Protein AF-A0A812C176-F1 (afdb_monomer_lite)

Foldseek 3Di:
DPPLVCLLPVLVVLVVCCVVPNNVRSVVVVVVVVVVVVVVVVVDDDDPVVVVVCVVVVVPDDDDDPADPVLVVQPVLVVLLVVLLQLLQVLLVCLVCQLLLCVLLVDDNVVSSNLSNLLSVLLVVLLVVLVVVVPPPVDDLVNQLVVLSVQLVVLVVCQNVDRDPVSNSVSSSSNSSSSSNNVNSSLVVLCVRRNDPCSVSSVVSSVVSSVVSNVVSVVVCVVVCVVVVVSVSSVCVVVVVPPDDVVVVVVVVVVVVVVVVVVLVVVVVLVVLLLPFQQDPDDPLCPPQVPPVCNVVVVVVQLVCLVVLQLAPLCVPEPADDLQLLLVLLSLLSSVCSVQSHHLQLSQLLLSLLSNLSSQDHDDSVCSNLLSLLSSQVSQVVPPPDRDDPQVSLVSPPPRPPRSVVSVVSNVVSCVSCVVPSDHSALLNLLSSVLVVVCVVDDPVCNVLSLLLNLQLSVLSSSCSSPPVLSNDRSNLLSVLSSQVSCVVSPNPPCPPPDPPVPPDDPVSSVVSNVVSVVSVVVVCVSPVPVSSSSVSSD

Sequence (539 aa):
MGSPFGIMIFPLIITELIEYFGWRGALMILSGICLNSFVFSLLMTPPESTVKIHKTVAEEKKESTWFDFNIFRSKNYIIYLVVLCIISGSITSALITLPDVIKTRGFTLKNAAFFLSVESMADIAGRIIYCQLSCFQRLTSKMLFFAASILFSVSLIIFPNLSDSISLYSGTCFIGITAGMILSVYNLVVLDIIGPEKYATAMGFAESMCGIGNIILGAVIGSVGEASHSFDSIEGEDNRAFAEDPKMKKNDDRNVEEIQHLKQADIFRLFITIQNHRPQESRNFSDVYGFEEYRDDIFRYKLKTEEMHLPFQCLKNQPQIHELLRAILIRWLTEIHHRMNLCQETLFLTVNILDRFLARMVIIPESLQMIGLTSLLIASKYEEMSPPDMNELLTCVDMRKIHRSMMKRLECIILKALSFSLSHPSALYFIEYYAAICMEMSDSVHIGKLKKSVALSRLILEVSLQDYHLCQFKPSLLSLCTWLLSISENGYRETHNFFIPKEHCEKVVFDNCFSKVQQHMSNLRCQYPNIDSLCNSYN

Secondary structure (DSSP, 8-state):
-HHHHHHHHHHHHHHHHHHHHHHHHHHHHHHHHHHHHHHHHHH-PPPHHHHHHHHHHGGG-----S--GGGGG-HHHHHHHHHHHHHHHHHHHHHHHHHHHHHTTT--HHHHHHHHHHHHHHHHHHHHHHHHHHTSTT--HHHHHHHHHHHHHHHHHHGGG--SHHHHHHHHHHHHHHHHHHHHHHHHHHHHHH-STTHHHHHHHHHHHHHHHHHHHHHHHHHHHHHTT-GGGTTHHHHTT-S--TTTHHHHHHHHHHHHHHHHHHHHHHHHHHHH-PPP----HHHHH--HHHHHHHHHHHHHHTGGG--TTTTTT-SS--HHHHHHHHHHHHHHHHHTT--HHHHHHHHHHHHHHHTTS---HHHHHHHHHHHHHHHHHHH-SSPPPHHHHGGGSS-TTTHHHHHHHHHHHHHHHTTT------HHHHHHHHHHHHHHTS-HHHHHHHHHHHHHHHHHHHHHTT-TTGGGS-HHHHHHHHHHHHHHHTT--GGGGTS--TTT--HHHHHHHHHHHHHHHHHHHHH-TTHHHHHTT--

InterPro domains:
  IPR006671 Cyclin, N-terminal [PF00134] (297-423)
  IPR011701 Major facilitator superfamily [PF07690] (1-216)
  IPR013763 Cyclin-like domain [SM00385] (331-416)
  IPR036259 MFS transporter superfamily [G3DSA:1.20.1250.20] (1-233)
  IPR036259 MFS transporter superfamily [SSF103473] (1-227)
  IPR036915 Cyclin-like superfamily [SSF47954] (287-422)
  IPR039361 Cyclin [PTHR10177] (273-486)
  IPR048258 Cyclins, cyclin-box [PS00292] (326-357)

Organism: Acanthosepion pharaonis (NCBI:txid158019)

Structure (mmCIF, N/CA/C/O backbone):
data_AF-A0A812C176-F1
#
_entry.id   AF-A0A812C176-F1
#
loop_
_atom_site.group_PDB
_atom_site.id
_atom_site.type_symbol
_atom_site.label_atom_id
_atom_site.label_alt_id
_atom_site.label_comp_id
_atom_site.label_asym_id
_atom_site.label_entity_id
_atom_site.label_seq_id
_atom_site.pdbx_PDB_ins_code
_atom_site.Cartn_x
_atom_site.Cartn_y
_atom_site.Cartn_z
_atom_site.occupancy
_atom_site.B_iso_or_equiv
_atom_site.auth_seq_id
_atom_site.auth_comp_id
_atom_site.auth_asym_id
_atom_site.auth_atom_id
_atom_site.pdbx_PDB_model_num
ATOM 1 N N . MET A 1 1 ? -14.952 3.957 36.809 1.00 55.19 1 MET A N 1
ATOM 2 C CA . MET A 1 1 ? -13.852 4.946 36.786 1.00 55.19 1 MET A CA 1
ATOM 3 C C . MET A 1 1 ? -12.677 4.533 35.901 1.00 55.19 1 MET A C 1
ATOM 5 O O . MET A 1 1 ? -12.044 5.422 35.361 1.00 55.19 1 MET A O 1
ATOM 9 N N . GLY A 1 2 ? -12.375 3.237 35.716 1.00 64.31 2 GLY A N 1
ATOM 10 C CA . GLY A 1 2 ? -11.204 2.814 34.926 1.00 64.31 2 GLY A CA 1
ATOM 11 C C . GLY A 1 2 ? -11.289 3.069 33.412 1.00 64.31 2 GLY A C 1
ATOM 12 O O . GLY A 1 2 ? -10.343 3.602 32.843 1.00 64.31 2 GLY A O 1
ATOM 13 N N . SER A 1 3 ? -12.411 2.742 32.755 1.00 71.19 3 SER A N 1
ATOM 14 C CA . SER A 1 3 ? -12.527 2.885 31.291 1.00 71.19 3 SER A CA 1
ATOM 15 C C . SER A 1 3 ? -12.423 4.329 30.766 1.00 71.19 3 SER A C 1
ATOM 17 O O . SER A 1 3 ? -11.683 4.529 29.805 1.00 71.19 3 SER A O 1
ATOM 19 N N . PRO A 1 4 ? -13.034 5.357 31.390 1.00 74.06 4 PRO A N 1
ATOM 20 C CA . PRO A 1 4 ? -12.933 6.735 30.898 1.00 74.06 4 PRO A CA 1
ATOM 21 C C . PRO A 1 4 ? -11.554 7.341 31.155 1.00 74.06 4 PRO A C 1
ATOM 23 O O . PRO A 1 4 ? -11.056 8.120 30.357 1.00 74.06 4 PRO A O 1
ATOM 26 N N . PHE A 1 5 ? -10.889 6.944 32.244 1.00 77.69 5 PHE A N 1
ATOM 27 C CA . PHE A 1 5 ? -9.511 7.360 32.504 1.00 77.69 5 PHE A CA 1
ATOM 28 C C . PHE A 1 5 ? -8.566 6.854 31.406 1.00 77.69 5 PHE A C 1
ATOM 30 O O . PHE A 1 5 ? -7.641 7.552 30.996 1.00 77.69 5 PHE A O 1
ATOM 37 N N . GLY A 1 6 ? -8.855 5.657 30.885 1.00 75.75 6 GLY A N 1
ATOM 38 C CA . GLY A 1 6 ? -8.205 5.135 29.697 1.00 75.75 6 GLY A CA 1
ATOM 39 C C . GLY A 1 6 ? -8.448 6.033 28.476 1.00 75.75 6 GLY A C 1
ATOM 40 O O . GLY A 1 6 ? -7.509 6.554 27.888 1.00 75.75 6 GLY A O 1
ATOM 41 N N . ILE A 1 7 ? -9.705 6.285 28.123 1.00 74.81 7 ILE A N 1
ATOM 42 C CA . ILE A 1 7 ? -10.062 7.087 26.937 1.00 74.81 7 ILE A CA 1
ATOM 43 C C . ILE A 1 7 ? -9.614 8.561 27.073 1.00 74.81 7 ILE A C 1
ATOM 45 O O . ILE A 1 7 ? -9.352 9.218 26.078 1.00 74.81 7 ILE A O 1
ATOM 49 N N . MET A 1 8 ? -9.386 9.071 28.284 1.00 82.12 8 MET A N 1
ATOM 50 C CA . MET A 1 8 ? -8.814 10.403 28.499 1.00 82.12 8 MET A CA 1
ATOM 51 C C . MET A 1 8 ? -7.334 10.493 28.088 1.00 82.12 8 MET A C 1
ATOM 53 O O . MET A 1 8 ? -6.913 11.485 27.492 1.00 82.12 8 MET A O 1
ATOM 57 N N . ILE A 1 9 ? -6.541 9.475 28.434 1.00 81.94 9 ILE A N 1
ATOM 58 C CA . ILE A 1 9 ? -5.073 9.497 28.340 1.00 81.94 9 ILE A CA 1
ATOM 59 C C . ILE A 1 9 ? -4.580 8.780 27.084 1.00 81.94 9 ILE A C 1
ATOM 61 O O . ILE A 1 9 ? -3.664 9.248 26.405 1.00 81.94 9 ILE A O 1
ATOM 65 N N . PHE A 1 10 ? -5.169 7.626 26.775 1.00 81.75 10 PHE A N 1
ATOM 66 C CA . PHE A 1 10 ? -4.691 6.764 25.707 1.00 81.75 10 PHE A CA 1
ATOM 67 C C . PHE A 1 10 ? -4.780 7.412 24.326 1.00 81.75 10 PHE A C 1
ATOM 69 O O . PHE A 1 10 ? -3.828 7.214 23.597 1.00 81.75 10 PHE A O 1
ATOM 76 N N . PRO A 1 11 ? -5.777 8.221 23.926 1.00 80.56 11 PRO A N 1
ATOM 77 C CA . PRO A 1 11 ? -5.744 8.881 22.619 1.00 80.56 11 PRO A CA 1
ATOM 78 C C . PRO A 1 11 ? -4.525 9.791 22.433 1.00 80.56 11 PRO A C 1
ATOM 80 O O . PRO A 1 11 ? -3.897 9.753 21.377 1.00 80.56 11 PRO A O 1
ATOM 83 N N . LEU A 1 12 ? -4.126 10.536 23.470 1.00 81.44 12 LEU A N 1
ATOM 84 C CA . LEU A 1 12 ? -2.927 11.381 23.439 1.00 81.44 12 LEU A CA 1
ATOM 85 C C . LEU A 1 12 ? -1.655 10.526 23.360 1.00 81.44 12 LEU A C 1
ATOM 87 O O . LEU A 1 12 ? -0.820 10.732 22.482 1.00 81.44 12 LEU A O 1
ATOM 91 N N . ILE A 1 13 ? -1.541 9.512 24.224 1.00 82.75 13 ILE A N 1
ATOM 92 C CA . ILE A 1 13 ? -0.382 8.609 24.246 1.00 82.75 13 ILE A CA 1
ATOM 93 C C . ILE A 1 13 ? -0.297 7.774 22.967 1.00 82.75 13 ILE A C 1
ATOM 95 O O . ILE A 1 13 ? 0.790 7.559 22.455 1.00 82.75 13 ILE A O 1
ATOM 99 N N . ILE A 1 14 ? -1.416 7.288 22.439 1.00 80.25 14 ILE A N 1
ATOM 100 C CA . ILE A 1 14 ? -1.483 6.468 21.228 1.00 80.25 14 ILE A CA 1
ATOM 101 C C . ILE A 1 14 ? -1.114 7.308 20.015 1.00 80.25 14 ILE A C 1
ATOM 103 O O . ILE A 1 14 ? -0.378 6.807 19.175 1.00 80.25 14 ILE A O 1
ATOM 107 N N . THR A 1 15 ? -1.560 8.564 19.936 1.00 76.25 15 THR A N 1
ATOM 108 C CA . THR A 1 15 ? -1.156 9.466 18.846 1.00 76.25 15 THR A CA 1
ATOM 109 C C . THR A 1 15 ? 0.368 9.624 18.834 1.00 76.25 15 THR A C 1
ATOM 111 O O . THR A 1 15 ? 0.998 9.351 17.817 1.00 76.25 15 THR A O 1
ATOM 114 N N . GLU A 1 16 ? 0.982 9.891 19.990 1.00 80.31 16 GLU A N 1
ATOM 115 C CA . GLU A 1 16 ? 2.445 9.972 20.134 1.00 80.31 16 GLU A CA 1
ATOM 116 C C . GLU A 1 16 ? 3.143 8.617 19.877 1.00 80.31 16 GLU A C 1
ATOM 118 O O . GLU A 1 16 ? 4.124 8.525 19.144 1.00 80.31 16 GLU A O 1
ATOM 123 N N . LEU A 1 17 ? 2.628 7.507 20.416 1.00 78.81 17 LEU A N 1
ATOM 124 C CA . LEU A 1 17 ? 3.190 6.169 20.194 1.00 78.81 17 LEU A CA 1
ATOM 125 C C . LEU A 1 17 ? 3.111 5.751 18.723 1.00 78.81 17 LEU A C 1
ATOM 127 O O . LEU A 1 17 ? 3.998 5.047 18.239 1.00 78.81 17 LEU A O 1
ATOM 131 N N . ILE A 1 18 ? 2.063 6.155 18.007 1.00 75.75 18 ILE A N 1
ATOM 132 C CA . ILE A 1 18 ? 1.935 5.931 16.568 1.00 75.75 18 ILE A CA 1
ATOM 133 C C . ILE A 1 18 ? 2.958 6.786 15.817 1.00 75.75 18 ILE A C 1
ATOM 135 O O . ILE A 1 18 ? 3.588 6.260 14.900 1.00 75.75 18 ILE A O 1
ATOM 139 N N . GLU A 1 19 ? 3.181 8.038 16.220 1.00 75.31 19 GLU A N 1
ATOM 140 C CA . GLU A 1 19 ? 4.215 8.895 15.627 1.00 75.31 19 GLU A CA 1
ATOM 141 C C . GLU A 1 19 ? 5.627 8.309 15.815 1.00 75.31 19 GLU A C 1
ATOM 143 O O . GLU A 1 19 ? 6.393 8.220 14.853 1.00 75.31 19 GLU A O 1
ATOM 148 N N . TYR A 1 20 ? 5.963 7.819 17.014 1.00 76.56 20 TYR A N 1
ATOM 149 C CA . TYR A 1 20 ? 7.303 7.299 17.320 1.00 76.56 20 TYR A CA 1
ATOM 150 C C . TYR A 1 20 ? 7.539 5.839 16.893 1.00 76.56 20 TYR A C 1
ATOM 152 O O . TYR A 1 20 ? 8.616 5.504 16.393 1.00 76.56 20 TYR A O 1
ATOM 160 N N . PHE A 1 21 ? 6.563 4.945 17.082 1.00 73.25 21 PHE A N 1
ATOM 161 C CA . PHE A 1 21 ? 6.725 3.493 16.890 1.00 73.25 21 PHE A CA 1
ATOM 162 C C . PHE A 1 21 ? 5.878 2.926 15.733 1.00 73.25 21 PHE A C 1
ATOM 164 O O . PHE A 1 21 ? 6.052 1.770 15.317 1.00 73.25 21 PHE A O 1
ATOM 171 N N . GLY A 1 22 ? 4.983 3.728 15.151 1.00 80.88 22 GLY A N 1
ATOM 172 C CA . GLY A 1 22 ? 3.963 3.275 14.205 1.00 80.88 22 GLY A CA 1
ATOM 173 C C . GLY A 1 22 ? 2.886 2.416 14.872 1.00 80.88 22 GLY A C 1
ATOM 174 O O . GLY A 1 22 ? 3.096 1.837 15.935 1.00 80.88 22 GLY A O 1
ATOM 175 N N . TRP A 1 23 ? 1.737 2.250 14.213 1.00 77.00 23 TRP A N 1
ATOM 176 C CA . TRP A 1 23 ? 0.575 1.548 14.783 1.00 77.00 23 TRP A CA 1
ATOM 177 C C . TRP A 1 23 ? 0.868 0.122 15.276 1.00 77.00 23 TRP A C 1
ATOM 179 O O . TRP A 1 23 ? 0.379 -0.273 16.327 1.00 77.00 23 TRP A O 1
ATOM 189 N N . ARG A 1 24 ? 1.722 -0.645 14.578 1.00 78.56 24 ARG A N 1
ATOM 190 C CA . ARG A 1 24 ? 2.115 -1.998 15.024 1.00 78.56 24 ARG A CA 1
ATOM 191 C C . ARG A 1 24 ? 2.947 -1.970 16.305 1.00 78.56 24 ARG A C 1
ATOM 193 O O . ARG A 1 24 ? 2.722 -2.791 17.185 1.00 78.56 24 ARG A O 1
ATOM 200 N N . GLY A 1 25 ? 3.894 -1.036 16.407 1.00 80.94 25 GLY A N 1
ATOM 201 C CA . GLY A 1 25 ? 4.722 -0.870 17.602 1.00 80.94 25 GLY A CA 1
ATOM 202 C C . GLY A 1 25 ? 3.900 -0.349 18.779 1.00 80.94 25 GLY A C 1
ATOM 203 O O . GLY A 1 25 ? 3.984 -0.905 19.869 1.00 80.94 25 GLY A O 1
ATOM 204 N N . ALA A 1 26 ? 3.026 0.628 18.528 1.00 84.69 26 ALA A N 1
ATOM 205 C CA . ALA A 1 26 ? 2.056 1.118 19.500 1.00 84.69 26 ALA A CA 1
ATOM 206 C C . ALA A 1 26 ? 1.160 -0.019 20.021 1.00 84.69 26 ALA A C 1
ATOM 208 O O . ALA A 1 26 ? 1.056 -0.193 21.229 1.00 84.69 26 ALA A O 1
ATOM 209 N N . LEU A 1 27 ? 0.598 -0.861 19.142 1.00 82.31 27 LEU A N 1
ATOM 210 C CA . LEU A 1 27 ? -0.204 -2.022 19.549 1.00 82.31 27 LEU A CA 1
ATOM 211 C C . LEU A 1 27 ? 0.595 -3.049 20.358 1.00 82.31 27 LEU A C 1
ATOM 213 O O . LEU A 1 27 ? 0.068 -3.585 21.327 1.00 82.31 27 LEU A O 1
ATOM 217 N N . MET A 1 28 ? 1.859 -3.313 20.012 1.00 87.12 28 MET A N 1
ATOM 218 C CA . MET A 1 28 ? 2.708 -4.205 20.810 1.00 87.12 28 MET A CA 1
ATOM 219 C C . MET A 1 28 ? 2.975 -3.633 22.208 1.00 87.12 28 MET A C 1
ATOM 221 O O . MET A 1 28 ? 2.855 -4.357 23.195 1.00 87.12 28 MET A O 1
ATOM 225 N N . ILE A 1 29 ? 3.269 -2.336 22.312 1.00 87.56 29 ILE A N 1
ATOM 226 C CA . ILE A 1 29 ? 3.470 -1.651 23.597 1.00 87.56 29 ILE A CA 1
ATOM 227 C C . ILE A 1 29 ? 2.182 -1.693 24.429 1.00 87.56 29 ILE A C 1
ATOM 229 O O . ILE A 1 29 ? 2.217 -2.088 25.592 1.00 87.56 29 ILE A O 1
ATOM 233 N N . LEU A 1 30 ? 1.037 -1.375 23.819 1.00 83.88 30 LEU A N 1
ATOM 234 C CA . LEU A 1 30 ? -0.276 -1.476 24.457 1.00 83.88 30 LEU A CA 1
ATOM 235 C C . LEU A 1 30 ? -0.569 -2.906 24.921 1.00 83.88 30 LEU A C 1
ATOM 237 O O . LEU A 1 30 ? -1.021 -3.094 26.044 1.00 83.88 30 LEU A O 1
ATOM 241 N N . SER A 1 31 ? -0.250 -3.918 24.109 1.00 85.69 31 SER A N 1
ATOM 242 C CA . SER A 1 31 ? -0.432 -5.322 24.489 1.00 85.69 31 SER A CA 1
ATOM 243 C C . SER A 1 31 ? 0.439 -5.713 25.687 1.00 85.69 31 SER A C 1
ATOM 245 O O . SER A 1 31 ? -0.041 -6.392 26.589 1.00 85.69 31 SER A O 1
ATOM 247 N N . GLY A 1 32 ? 1.678 -5.211 25.759 1.00 86.81 32 GLY A N 1
ATOM 248 C CA . GLY A 1 32 ? 2.554 -5.384 26.918 1.00 86.81 32 GLY A CA 1
ATOM 249 C C . GLY A 1 32 ? 1.987 -4.730 28.179 1.00 86.81 32 GLY A C 1
ATOM 250 O O . GLY A 1 32 ? 2.012 -5.334 29.248 1.00 86.81 32 GLY A O 1
ATOM 251 N N . ILE A 1 33 ? 1.404 -3.533 28.055 1.00 86.25 33 ILE A N 1
ATOM 252 C CA . ILE A 1 33 ? 0.706 -2.860 29.160 1.00 86.25 33 ILE A CA 1
ATOM 253 C C . ILE A 1 33 ? -0.506 -3.692 29.607 1.00 86.25 33 ILE A C 1
ATOM 255 O O . ILE A 1 33 ? -0.634 -3.966 30.799 1.00 86.25 33 ILE A O 1
ATOM 259 N N . CYS A 1 34 ? -1.339 -4.160 28.673 1.00 84.25 34 CYS A N 1
ATOM 260 C CA . CYS A 1 34 ? -2.512 -4.992 28.957 1.00 84.25 34 CYS A CA 1
ATOM 261 C C . CYS A 1 34 ? -2.160 -6.346 29.589 1.00 84.25 34 CYS A C 1
ATOM 263 O O . CYS A 1 34 ? -2.906 -6.831 30.433 1.00 84.25 34 CYS A O 1
ATOM 265 N N . LEU A 1 35 ? -1.020 -6.954 29.245 1.00 88.88 35 LEU A N 1
ATOM 266 C CA . LEU A 1 35 ? -0.580 -8.210 29.863 1.00 88.88 35 LEU A CA 1
ATOM 267 C C . LEU A 1 35 ? -0.336 -8.073 31.374 1.00 88.88 35 LEU A C 1
ATOM 269 O O . LEU A 1 35 ? -0.498 -9.050 32.102 1.00 88.88 35 LEU A O 1
ATOM 273 N N . ASN A 1 36 ? -0.053 -6.867 31.883 1.00 86.19 36 ASN A N 1
ATOM 274 C CA . ASN A 1 36 ? 0.039 -6.640 33.330 1.00 86.19 36 ASN A CA 1
ATOM 275 C C . ASN A 1 36 ? -1.299 -6.862 34.052 1.00 86.19 36 ASN A C 1
ATOM 277 O O . ASN A 1 36 ? -1.303 -7.191 35.239 1.00 86.19 36 ASN A O 1
ATOM 281 N N . SER A 1 37 ? -2.437 -6.760 33.353 1.00 83.00 37 SER A N 1
ATOM 282 C CA . SER A 1 37 ? -3.748 -7.089 33.921 1.00 83.00 37 SER A CA 1
ATOM 283 C C . SER A 1 37 ? -3.824 -8.540 34.407 1.00 83.00 37 SER A C 1
ATOM 285 O O . SER A 1 37 ? -4.562 -8.809 35.351 1.00 83.00 37 SER A O 1
ATOM 287 N N . PHE A 1 38 ? -3.023 -9.457 33.848 1.00 83.12 38 PHE A N 1
ATOM 288 C CA . PHE A 1 38 ? -2.932 -10.841 34.322 1.00 83.12 38 PHE A CA 1
ATOM 289 C C . PHE A 1 38 ? -2.417 -10.924 35.766 1.00 83.12 38 PHE A C 1
ATOM 291 O O . PHE A 1 38 ? -3.014 -11.602 36.600 1.00 83.12 38 PHE A O 1
ATOM 298 N N . VAL A 1 39 ? -1.354 -10.180 36.086 1.00 86.31 39 VAL A N 1
ATOM 299 C CA . VAL A 1 39 ? -0.760 -10.157 37.433 1.00 86.31 39 VAL A CA 1
ATOM 300 C C . VAL A 1 39 ? -1.743 -9.566 38.440 1.00 86.31 39 VAL A C 1
ATOM 302 O O . VAL A 1 39 ? -1.962 -10.145 39.502 1.00 86.31 39 VAL A O 1
ATOM 305 N N . PHE A 1 40 ? -2.397 -8.454 38.090 1.00 85.69 40 PHE A N 1
ATOM 306 C CA . PHE A 1 40 ? -3.421 -7.858 38.950 1.00 85.69 40 PHE A CA 1
ATOM 307 C C . PHE A 1 40 ? -4.616 -8.791 39.157 1.00 85.69 40 PHE A C 1
ATOM 309 O O . PHE A 1 40 ? -5.124 -8.875 40.270 1.00 85.69 40 PHE A O 1
ATOM 316 N N . SER A 1 41 ? -5.028 -9.534 38.126 1.00 85.12 41 SER A N 1
ATOM 317 C CA . SER A 1 41 ? -6.129 -10.492 38.233 1.00 85.12 41 SER A CA 1
ATOM 318 C C . SER A 1 41 ? -5.790 -11.690 39.128 1.00 85.12 41 SER A C 1
ATOM 320 O O . SER A 1 41 ? -6.682 -12.194 39.803 1.00 85.12 41 SER A O 1
ATOM 322 N N . LEU A 1 42 ? -4.526 -12.128 39.175 1.00 83.94 42 LEU A N 1
ATOM 323 C CA . LEU A 1 42 ? -4.066 -13.189 40.086 1.00 83.94 42 LEU A CA 1
ATOM 324 C C . LEU A 1 42 ? -3.998 -12.736 41.551 1.00 83.94 42 LEU A C 1
ATOM 326 O O . LEU A 1 42 ? -4.170 -13.551 42.454 1.00 83.94 42 LEU A O 1
ATOM 330 N N . LEU A 1 43 ? -3.747 -11.447 41.792 1.00 88.06 43 LEU A N 1
ATOM 331 C CA . LEU A 1 43 ? -3.688 -10.865 43.136 1.00 88.06 43 LEU A CA 1
ATOM 332 C C . LEU A 1 43 ? -5.075 -10.565 43.726 1.00 88.06 43 LEU A C 1
ATOM 334 O O . LEU A 1 43 ? -5.182 -10.301 44.924 1.00 88.06 43 LEU A O 1
ATOM 338 N N . MET A 1 44 ? -6.139 -10.591 42.915 1.00 83.00 44 MET A N 1
ATOM 339 C CA . MET A 1 44 ? -7.505 -10.371 43.392 1.00 83.00 44 MET A CA 1
ATOM 340 C C . MET A 1 44 ? -7.980 -11.556 44.237 1.00 83.00 44 MET A C 1
ATOM 342 O O . MET A 1 44 ? -8.420 -12.582 43.725 1.00 83.00 44 MET A O 1
ATOM 346 N N . THR A 1 45 ? -7.934 -11.396 45.557 1.00 78.75 45 THR A N 1
ATOM 347 C CA . THR A 1 45 ? -8.516 -12.352 46.502 1.00 78.75 45 THR A CA 1
ATOM 348 C C . THR A 1 45 ? -9.974 -12.000 46.805 1.00 78.75 45 THR A C 1
ATOM 350 O O . THR A 1 45 ? -10.270 -10.827 47.059 1.00 78.75 45 THR A O 1
ATOM 353 N N . PRO A 1 46 ? -10.897 -12.978 46.834 1.00 74.38 46 PRO A N 1
ATOM 354 C CA . PRO A 1 46 ? -12.286 -12.720 47.191 1.00 74.38 46 PRO A CA 1
ATOM 355 C C . PRO A 1 46 ? -12.396 -12.253 48.654 1.00 74.38 46 PRO A C 1
ATOM 357 O O . PRO A 1 46 ? -11.672 -12.760 49.515 1.00 74.38 46 PRO A O 1
ATOM 360 N N . PRO A 1 47 ? -13.305 -11.317 48.976 1.00 74.12 47 PRO A N 1
ATOM 361 C CA . PRO A 1 47 ? -13.498 -10.858 50.348 1.00 74.12 47 PRO A CA 1
ATOM 362 C C . PRO A 1 47 ? -14.006 -11.994 51.251 1.00 74.12 47 PRO A C 1
ATOM 364 O O . PRO A 1 47 ? -14.860 -12.789 50.852 1.00 74.12 47 PRO A O 1
ATOM 367 N N . GLU A 1 48 ? -13.531 -12.058 52.498 1.00 66.00 48 GLU A N 1
ATOM 368 C CA . GLU A 1 48 ? -13.815 -13.167 53.431 1.00 66.00 48 GLU A CA 1
ATOM 369 C C . GLU A 1 48 ? -15.316 -13.427 53.669 1.00 66.00 48 GLU A C 1
ATOM 371 O O . GLU A 1 48 ? -15.730 -14.565 53.903 1.00 66.00 48 GLU A O 1
ATOM 376 N N . SER A 1 49 ? -16.158 -12.394 53.563 1.00 60.06 49 SER A N 1
ATOM 377 C CA . SER A 1 49 ? -17.620 -12.505 53.658 1.00 60.06 49 SER A CA 1
ATOM 378 C C . SER A 1 49 ? -18.227 -13.339 52.524 1.00 60.06 49 SER A C 1
ATOM 380 O O . SER A 1 49 ? -19.127 -14.141 52.765 1.00 60.06 49 SER A O 1
ATOM 382 N N . THR A 1 50 ? -17.699 -13.222 51.303 1.00 58.31 50 THR A N 1
ATOM 383 C CA . THR A 1 50 ? -18.148 -14.009 50.141 1.00 58.31 50 THR A CA 1
ATOM 384 C C . THR A 1 50 ? -17.678 -15.457 50.199 1.00 58.31 50 THR A C 1
ATOM 386 O O . THR A 1 50 ? -18.416 -16.351 49.792 1.00 58.31 50 THR A O 1
ATOM 389 N N . VAL A 1 51 ? -16.508 -15.715 50.794 1.00 58.94 51 VAL A N 1
ATOM 390 C CA . VAL A 1 51 ? -15.991 -17.076 51.016 1.00 58.94 51 VAL A CA 1
ATOM 391 C C . VAL A 1 51 ? -16.893 -17.858 51.978 1.00 58.94 51 VAL A C 1
ATOM 393 O O . VAL A 1 51 ? -17.126 -19.048 51.766 1.00 58.94 51 VAL A O 1
ATOM 396 N N . LYS A 1 52 ? -17.456 -17.202 53.004 1.00 56.25 52 LYS A N 1
ATOM 397 C CA . LYS A 1 52 ? -18.431 -17.822 53.921 1.00 56.25 52 LYS A CA 1
ATOM 398 C C . LYS A 1 52 ? -19.750 -18.164 53.218 1.00 56.25 52 LYS A C 1
ATOM 400 O O . LYS A 1 52 ? -20.237 -19.276 53.383 1.00 56.25 52 LYS A O 1
ATOM 405 N N . ILE A 1 53 ? -20.268 -17.258 52.384 1.00 57.28 53 ILE A N 1
ATOM 406 C CA . ILE A 1 53 ? -21.521 -17.453 51.631 1.00 57.28 53 ILE A CA 1
ATOM 407 C C . ILE A 1 53 ? -21.365 -18.538 50.552 1.00 57.28 53 ILE A C 1
ATOM 409 O O . ILE A 1 53 ? -22.253 -19.365 50.365 1.00 57.28 53 ILE A O 1
ATOM 413 N N . HIS A 1 54 ? -20.226 -18.590 49.854 1.00 55.56 54 HIS A N 1
ATOM 414 C CA . HIS A 1 54 ? -19.954 -19.646 48.872 1.00 55.56 54 HIS A CA 1
ATOM 415 C C . HIS A 1 54 ? -19.820 -21.028 49.508 1.00 55.56 54 HIS A C 1
ATOM 417 O O . HIS A 1 54 ? -20.261 -21.999 48.901 1.00 55.56 54 HIS A O 1
ATOM 423 N N . LYS A 1 55 ? -19.275 -21.128 50.728 1.00 55.62 55 LYS A N 1
ATOM 424 C CA . LYS A 1 55 ? -19.248 -22.395 51.471 1.00 55.62 55 LYS A CA 1
ATOM 425 C C . LYS A 1 55 ? -20.653 -22.875 51.842 1.00 55.62 55 LYS A C 1
ATOM 427 O O . LYS A 1 55 ? -20.926 -24.052 51.672 1.00 55.62 55 LYS A O 1
ATOM 432 N N . THR A 1 56 ? -21.552 -21.977 52.249 1.00 52.22 56 THR A N 1
ATOM 433 C CA . THR A 1 56 ? -22.951 -22.332 52.558 1.00 52.22 56 THR A CA 1
ATOM 434 C C . THR A 1 56 ? -23.801 -22.634 51.316 1.00 52.22 56 THR A C 1
ATOM 436 O O . THR A 1 56 ? -24.691 -23.466 51.381 1.00 52.22 56 THR A O 1
ATOM 439 N N . VAL A 1 57 ? -23.530 -22.001 50.167 1.00 53.03 57 VAL A N 1
ATOM 440 C CA . VAL A 1 57 ? -24.293 -22.204 48.912 1.00 53.03 57 VAL A CA 1
ATOM 441 C C . VAL A 1 57 ? -23.775 -23.396 48.093 1.00 53.03 57 VAL A C 1
ATOM 443 O O . VAL A 1 57 ? -24.519 -23.992 47.316 1.00 53.03 57 VAL A O 1
ATOM 446 N N . ALA A 1 58 ? -22.505 -23.781 48.259 1.00 52.03 58 ALA A N 1
ATOM 447 C CA . ALA A 1 58 ? -21.946 -24.974 47.621 1.00 52.03 58 ALA A CA 1
ATOM 448 C C . ALA A 1 58 ? -22.618 -26.278 48.091 1.00 52.03 58 ALA A C 1
ATOM 450 O O . ALA A 1 58 ? -22.584 -27.261 47.355 1.00 52.03 58 ALA A O 1
ATOM 451 N N . GLU A 1 59 ? -23.268 -26.273 49.258 1.00 48.53 59 GLU A N 1
ATOM 452 C CA . GLU A 1 59 ? -24.004 -27.423 49.796 1.00 48.53 59 GLU A CA 1
ATOM 453 C C . GLU A 1 59 ? -25.400 -27.614 49.154 1.00 48.53 59 GLU A C 1
ATOM 455 O O . GLU A 1 59 ? -25.974 -28.691 49.279 1.00 48.53 59 GLU A O 1
ATOM 460 N N . GLU A 1 60 ? -25.920 -26.644 48.383 1.00 48.28 60 GLU A N 1
ATOM 461 C CA . GLU A 1 60 ? -27.267 -26.702 47.769 1.00 48.28 60 GLU A CA 1
ATOM 462 C C . GLU A 1 60 ? -27.297 -26.759 46.225 1.00 48.28 60 GLU A C 1
ATOM 464 O O . GLU A 1 60 ? -28.366 -26.655 45.613 1.00 48.28 60 GLU A O 1
ATOM 469 N N . LYS A 1 61 ? -26.166 -26.931 45.529 1.00 43.84 61 LYS A N 1
ATOM 470 C CA . LYS A 1 61 ? -26.169 -26.843 44.055 1.00 43.84 61 LYS A CA 1
ATOM 471 C C . LYS A 1 61 ? -26.879 -28.018 43.363 1.00 43.84 61 LYS A C 1
ATOM 473 O O . LYS A 1 61 ? -26.281 -29.051 43.075 1.00 43.84 61 LYS A O 1
ATOM 478 N N . LYS A 1 62 ? -28.139 -27.781 42.975 1.00 49.81 62 LYS A N 1
ATOM 479 C CA . LYS A 1 62 ? -28.790 -28.394 41.803 1.00 49.81 62 LYS A CA 1
ATOM 480 C C . LYS A 1 62 ? -27.984 -28.089 40.537 1.00 49.81 62 LYS A C 1
ATOM 482 O O . LYS A 1 62 ? -27.534 -26.961 40.345 1.00 49.81 62 LYS A O 1
ATOM 487 N N . GLU A 1 63 ? -27.856 -29.092 39.671 1.00 46.44 63 GLU A N 1
ATOM 488 C CA . GLU A 1 63 ? -27.258 -28.997 38.335 1.00 46.44 63 GLU A CA 1
ATOM 489 C C . GLU A 1 63 ? -27.845 -27.807 37.557 1.00 46.44 63 GLU A C 1
ATOM 491 O O . GLU A 1 63 ? -29.016 -27.809 37.174 1.00 46.44 63 GLU A O 1
ATOM 496 N N . SER A 1 64 ? -27.051 -26.757 37.340 1.00 52.50 64 SER A N 1
ATOM 497 C CA . SER A 1 64 ? -27.473 -25.612 36.534 1.00 52.50 64 SER A CA 1
ATOM 498 C C . SER A 1 64 ? -27.171 -25.877 35.062 1.00 52.50 64 SER A C 1
ATOM 500 O O . SER A 1 64 ? -26.013 -26.043 34.673 1.00 52.50 64 SER A O 1
ATOM 502 N N . THR A 1 65 ? -28.214 -25.876 34.239 1.00 57.34 65 THR A N 1
ATOM 503 C CA . THR A 1 65 ? -28.138 -25.872 32.774 1.00 57.34 65 THR A CA 1
ATOM 504 C C . THR A 1 65 ? -27.294 -24.701 32.266 1.00 57.34 65 THR A C 1
ATOM 506 O O . THR A 1 65 ? -27.388 -23.600 32.805 1.00 57.34 65 THR A O 1
ATOM 509 N N . TRP A 1 66 ? -26.523 -24.916 31.194 1.00 57.44 66 TRP A N 1
ATOM 510 C CA . TRP A 1 66 ? -25.563 -23.946 30.636 1.00 57.44 66 TRP A CA 1
ATOM 511 C C . TRP A 1 66 ? -26.174 -22.580 30.256 1.00 57.44 66 TRP A C 1
ATOM 513 O O . TRP A 1 66 ? -25.444 -21.596 30.198 1.00 57.44 66 TRP A O 1
ATOM 523 N N . PHE A 1 67 ? -27.497 -22.490 30.052 1.00 65.25 67 PHE A N 1
ATOM 524 C CA . PHE A 1 67 ? -28.209 -21.236 29.789 1.00 65.25 67 PHE A CA 1
ATOM 525 C C . PHE A 1 67 ? -29.611 -21.237 30.413 1.00 65.25 67 PHE A C 1
ATOM 527 O O . PHE A 1 67 ? -30.480 -22.008 30.005 1.00 65.25 67 PHE A O 1
ATOM 534 N N . ASP A 1 68 ? -29.859 -20.345 31.374 1.00 71.50 68 ASP A N 1
ATOM 535 C CA . ASP A 1 68 ? -31.194 -20.151 31.948 1.00 71.50 68 ASP A CA 1
ATOM 536 C C . ASP A 1 68 ? -31.979 -19.092 31.155 1.00 71.50 68 ASP A C 1
ATOM 538 O O . ASP A 1 68 ? -31.999 -17.905 31.486 1.00 71.50 68 ASP A O 1
ATOM 542 N N . PHE A 1 69 ? -32.645 -19.528 30.083 1.00 79.12 69 PHE A N 1
ATOM 543 C CA . PHE A 1 69 ? -33.475 -18.661 29.236 1.00 79.12 69 PHE A CA 1
ATOM 544 C C . PHE A 1 69 ? -34.751 -18.151 29.928 1.00 79.12 69 PHE A C 1
ATOM 546 O O . PHE A 1 69 ? -35.443 -17.293 29.377 1.00 79.12 69 PHE A O 1
ATOM 553 N N . ASN A 1 70 ? -35.064 -18.599 31.152 1.00 79.06 70 ASN A N 1
ATOM 554 C CA . ASN A 1 70 ? -36.246 -18.124 31.879 1.00 79.06 70 ASN A CA 1
ATOM 555 C C . ASN A 1 70 ? -36.196 -16.620 32.185 1.00 79.06 70 ASN A C 1
ATOM 557 O O . ASN A 1 70 ? -37.233 -16.010 32.446 1.00 79.06 70 ASN A O 1
ATOM 561 N N . ILE A 1 71 ? -35.013 -16.010 32.116 1.00 83.31 71 ILE A N 1
ATOM 562 C CA . ILE A 1 71 ? -34.804 -14.572 32.293 1.00 83.31 71 ILE A CA 1
ATOM 563 C C . ILE A 1 71 ? -35.573 -13.757 31.231 1.00 83.31 71 ILE A C 1
ATOM 565 O O . ILE A 1 71 ? -36.155 -12.717 31.546 1.00 83.31 71 ILE A O 1
ATOM 569 N N . PHE A 1 72 ? -35.686 -14.269 30.000 1.00 85.38 72 PHE A N 1
ATOM 570 C CA . PHE A 1 72 ? -36.438 -13.619 28.918 1.00 85.38 72 PHE A CA 1
ATOM 571 C C . PHE A 1 72 ? -37.954 -13.636 29.131 1.00 85.38 72 PHE A C 1
ATOM 573 O O . PHE A 1 72 ? -38.683 -12.920 28.455 1.00 85.38 72 PHE A O 1
ATOM 580 N N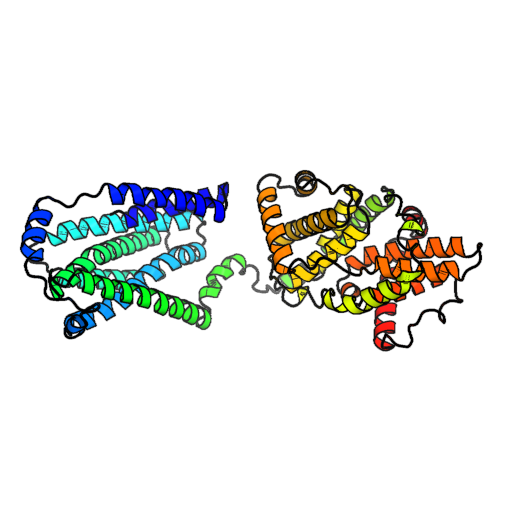 . ARG A 1 73 ? -38.470 -14.397 30.101 1.00 84.06 73 ARG A N 1
ATOM 581 C CA . ARG A 1 73 ? -39.905 -14.386 30.415 1.00 84.06 73 ARG A CA 1
ATOM 582 C C . ARG A 1 73 ? -40.357 -13.051 31.024 1.00 84.06 73 ARG A C 1
ATOM 584 O O . ARG A 1 73 ? -41.542 -12.718 30.968 1.00 84.06 73 ARG A O 1
ATOM 591 N N . SER A 1 74 ? -39.427 -12.276 31.587 1.00 87.06 74 SER A N 1
ATOM 592 C CA . SER A 1 74 ? -39.697 -10.937 32.110 1.00 87.06 74 SER A CA 1
ATOM 593 C C . SER A 1 74 ? -39.818 -9.920 30.974 1.00 87.06 74 SER A C 1
ATOM 595 O O . SER A 1 74 ? -38.827 -9.526 30.358 1.00 87.06 74 SER A O 1
ATOM 597 N N . LYS A 1 75 ? -41.039 -9.423 30.739 1.00 87.94 75 LYS A N 1
ATOM 598 C CA . LYS A 1 75 ? -41.304 -8.354 29.755 1.00 87.94 75 LYS A CA 1
ATOM 599 C C . LYS A 1 75 ? -40.458 -7.103 30.019 1.00 87.94 75 LYS A C 1
ATOM 601 O O . LYS A 1 75 ? -39.952 -6.498 29.081 1.00 87.94 75 LYS A O 1
ATOM 606 N N . ASN A 1 76 ? -40.258 -6.759 31.292 1.00 86.50 76 ASN A N 1
ATOM 607 C CA . ASN A 1 76 ? -39.453 -5.606 31.703 1.00 86.50 76 ASN A CA 1
ATOM 608 C C . ASN A 1 76 ? -37.988 -5.753 31.284 1.00 86.50 76 ASN A C 1
ATOM 610 O O . ASN A 1 76 ? -37.358 -4.769 30.911 1.00 86.50 76 ASN A O 1
ATOM 614 N N . TYR A 1 77 ? -37.459 -6.977 31.325 1.00 89.69 77 TYR A N 1
ATOM 615 C CA . TYR A 1 77 ? -36.089 -7.241 30.917 1.00 89.69 77 TYR A CA 1
ATOM 616 C C . TYR A 1 77 ? -35.925 -7.200 29.395 1.00 89.69 77 TYR A C 1
ATOM 618 O O . TYR A 1 77 ? -34.984 -6.582 28.918 1.00 89.69 77 TYR A O 1
ATOM 626 N N . ILE A 1 78 ? -36.872 -7.748 28.622 1.00 89.75 78 ILE A N 1
ATOM 627 C CA . ILE A 1 78 ? -36.847 -7.627 27.151 1.00 89.75 78 ILE A CA 1
ATOM 628 C C . ILE A 1 78 ? -36.870 -6.153 26.723 1.00 89.75 78 ILE A C 1
ATOM 630 O O . ILE A 1 78 ? -36.061 -5.741 25.897 1.00 89.75 78 ILE A O 1
ATOM 634 N N . ILE A 1 79 ? -37.771 -5.349 27.299 1.00 89.00 79 ILE A N 1
ATOM 635 C CA . ILE A 1 79 ? -37.854 -3.910 26.997 1.00 89.00 79 ILE A CA 1
ATOM 636 C C . ILE A 1 79 ? -36.525 -3.226 27.325 1.00 89.00 79 ILE A C 1
ATOM 638 O O . ILE A 1 79 ? -36.007 -2.452 26.524 1.00 89.00 79 ILE A O 1
ATOM 642 N N . TYR A 1 80 ? -35.952 -3.549 28.483 1.00 89.94 80 TYR A N 1
ATOM 643 C CA . TYR A 1 80 ? -34.666 -3.012 28.900 1.00 89.94 80 TYR A CA 1
ATOM 644 C C . TYR A 1 80 ? -33.524 -3.378 27.936 1.00 89.94 80 TYR A C 1
ATOM 646 O O . TYR A 1 80 ? -32.721 -2.513 27.600 1.00 89.94 80 TYR A O 1
ATOM 654 N N . LEU A 1 81 ? -33.482 -4.614 27.425 1.00 90.56 81 LEU A N 1
ATOM 655 C CA . LEU A 1 81 ? -32.485 -5.048 26.439 1.00 90.56 81 LEU A CA 1
ATOM 656 C C . LEU A 1 81 ? -32.564 -4.261 25.124 1.00 90.56 81 LEU A C 1
ATOM 658 O O . LEU A 1 81 ? -31.531 -3.893 24.570 1.00 90.56 81 LEU A O 1
ATOM 662 N N . VAL A 1 82 ? -33.775 -3.968 24.640 1.00 90.31 82 VAL A N 1
ATOM 663 C CA . VAL A 1 82 ? -33.968 -3.151 23.429 1.00 90.31 82 VAL A CA 1
ATOM 664 C C . VAL A 1 82 ? -33.459 -1.728 23.651 1.00 90.31 82 VAL A C 1
ATOM 666 O O . VAL A 1 82 ? -32.737 -1.191 22.813 1.00 90.31 82 VAL A O 1
ATOM 669 N N . VAL A 1 83 ? -33.786 -1.129 24.799 1.00 89.44 83 VAL A N 1
ATOM 670 C CA . VAL A 1 83 ? -33.311 0.216 25.156 1.00 89.44 83 VAL A CA 1
ATOM 671 C C . VAL A 1 83 ? -31.785 0.244 25.258 1.00 89.44 83 VAL A C 1
ATOM 673 O O . VAL A 1 83 ? -31.149 1.147 24.719 1.00 89.44 83 VAL A O 1
ATOM 676 N N . LEU A 1 84 ? -31.187 -0.766 25.891 1.00 88.69 84 LEU A N 1
ATOM 677 C CA . LEU A 1 84 ? -29.739 -0.870 26.046 1.00 88.69 84 LEU A CA 1
ATOM 678 C C . LEU A 1 84 ? -29.018 -1.025 24.698 1.00 88.69 84 LEU A C 1
ATOM 680 O O . LEU A 1 84 ? -27.992 -0.385 24.483 1.00 88.69 84 LEU A O 1
ATOM 684 N N . CYS A 1 85 ? -29.583 -1.806 23.773 1.00 89.56 85 CYS A N 1
ATOM 685 C CA . CYS A 1 85 ? -29.077 -1.961 22.407 1.00 89.56 85 CYS A CA 1
ATOM 686 C C . CYS A 1 85 ? -28.997 -0.607 21.674 1.00 89.56 85 CYS A C 1
ATOM 688 O O . CYS A 1 85 ? -27.951 -0.248 21.133 1.00 89.56 85 CYS A O 1
ATOM 690 N N . ILE A 1 86 ? -30.072 0.188 21.730 1.00 89.56 86 ILE A N 1
ATOM 691 C CA . ILE A 1 86 ? -30.137 1.510 21.084 1.00 89.56 86 ILE A CA 1
ATOM 692 C C . ILE A 1 86 ? -29.151 2.490 21.733 1.00 89.56 86 ILE A C 1
ATOM 694 O O . ILE A 1 86 ? -28.406 3.183 21.037 1.00 89.56 86 ILE A O 1
ATOM 698 N N . ILE A 1 87 ? -29.129 2.547 23.067 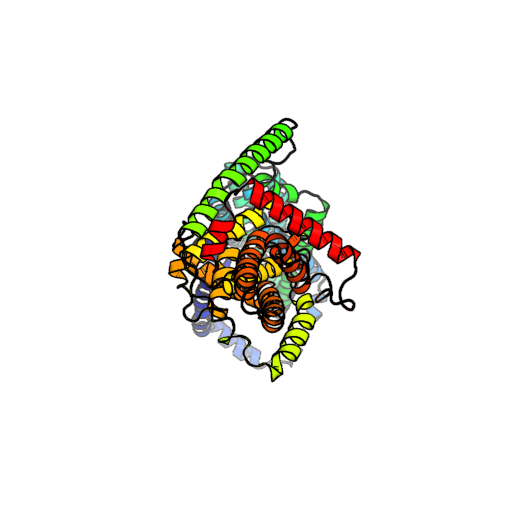1.00 88.06 87 ILE A N 1
ATOM 699 C CA . ILE A 1 87 ? -28.288 3.488 23.815 1.00 88.06 87 ILE A CA 1
ATOM 700 C C . ILE A 1 87 ? -26.800 3.162 23.650 1.00 88.06 87 ILE A C 1
ATOM 702 O O . ILE A 1 87 ? -26.017 4.070 23.383 1.00 88.06 87 ILE A O 1
ATOM 706 N N . SER A 1 88 ? -26.402 1.889 23.750 1.00 85.19 88 SER A N 1
ATOM 707 C CA . SER A 1 88 ? -25.007 1.465 23.548 1.00 85.19 88 SER A CA 1
ATOM 708 C C . SER A 1 88 ? -24.513 1.821 22.148 1.00 85.19 88 SER A C 1
ATOM 710 O O . SER A 1 88 ? -23.437 2.410 22.003 1.00 85.19 88 SER A O 1
ATOM 712 N N . GLY A 1 89 ? -25.325 1.523 21.125 1.00 85.19 89 GLY A N 1
ATOM 713 C CA . GLY A 1 89 ? -25.021 1.898 19.748 1.00 85.19 89 GLY A CA 1
ATOM 714 C C . GLY A 1 89 ? -24.842 3.409 19.603 1.00 85.19 89 GLY A C 1
ATOM 715 O O . GLY A 1 89 ? -23.879 3.856 18.986 1.00 85.19 89 GLY A O 1
ATOM 716 N N . SER A 1 90 ? -25.725 4.198 20.225 1.00 87.38 90 SER A N 1
ATOM 717 C CA . SER A 1 90 ? -25.703 5.667 20.152 1.00 87.38 90 SER A CA 1
ATOM 718 C C . SER A 1 90 ? -24.474 6.276 20.835 1.00 87.38 90 SER A C 1
ATOM 720 O O . SER A 1 90 ? -23.857 7.179 20.280 1.00 87.38 90 SER A O 1
ATOM 722 N N . ILE A 1 91 ? -24.080 5.767 22.008 1.00 87.31 91 ILE A N 1
ATOM 723 C CA . ILE A 1 91 ? -22.871 6.218 22.720 1.00 87.31 91 ILE A CA 1
ATOM 724 C C . ILE A 1 91 ? -21.618 5.883 21.907 1.00 87.31 91 ILE A C 1
ATOM 726 O O . ILE A 1 91 ? -20.768 6.745 21.690 1.00 87.31 91 ILE A O 1
ATOM 730 N N . THR A 1 92 ? -21.520 4.649 21.410 1.00 83.94 92 THR A N 1
ATOM 731 C CA . THR A 1 92 ? -20.367 4.205 20.614 1.00 83.94 92 THR A CA 1
ATOM 732 C C . THR A 1 92 ? -20.260 4.999 19.309 1.00 83.94 92 THR A C 1
ATOM 734 O O . THR A 1 92 ? -19.174 5.430 18.928 1.00 83.94 92 THR A O 1
ATOM 737 N N . SER A 1 93 ? -21.390 5.255 18.648 1.00 81.00 93 SER A N 1
ATOM 738 C CA . SER A 1 93 ? -21.458 6.107 17.460 1.00 81.00 93 SER A CA 1
ATOM 739 C C . SER A 1 93 ? -21.021 7.543 17.746 1.00 81.00 93 SER A C 1
ATOM 741 O O . SER A 1 93 ? -20.224 8.088 16.981 1.00 81.00 93 SER A O 1
ATOM 743 N N . ALA A 1 94 ? -21.517 8.152 18.825 1.00 83.19 94 ALA A N 1
ATOM 744 C CA . ALA A 1 94 ? -21.136 9.507 19.202 1.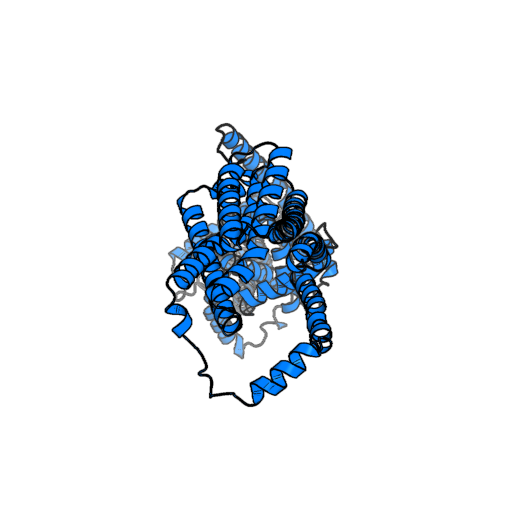00 83.19 94 ALA A CA 1
ATOM 745 C C . ALA A 1 94 ? -19.618 9.603 19.409 1.00 83.19 94 ALA A C 1
ATOM 747 O O . ALA A 1 94 ? -18.989 10.512 18.882 1.00 83.19 94 ALA A O 1
ATOM 748 N N . LEU A 1 95 ? -19.014 8.614 20.075 1.00 82.12 95 LEU A N 1
ATOM 749 C CA . LEU A 1 95 ? -17.567 8.558 20.289 1.00 82.12 95 LEU A CA 1
ATOM 750 C C . LEU A 1 95 ? -16.770 8.438 18.977 1.00 82.12 95 LEU A C 1
ATOM 752 O O . LEU A 1 95 ? -15.759 9.116 18.814 1.00 82.12 95 LEU A O 1
ATOM 756 N N . ILE A 1 96 ? -17.211 7.584 18.045 1.00 81.00 96 ILE A N 1
ATOM 757 C CA . ILE A 1 96 ? -16.507 7.346 16.770 1.00 81.00 96 ILE A CA 1
ATOM 758 C C . ILE A 1 96 ? -16.625 8.551 15.831 1.00 81.00 96 ILE A C 1
ATOM 760 O O . ILE A 1 96 ? -15.647 8.927 15.198 1.00 81.00 96 ILE A O 1
ATOM 764 N N . THR A 1 97 ? -17.807 9.162 15.749 1.00 80.50 97 THR A N 1
ATOM 765 C CA . THR A 1 97 ? -18.082 10.279 14.826 1.00 80.50 97 THR A CA 1
ATOM 766 C C . THR A 1 97 ? -17.588 11.631 15.337 1.00 80.50 97 THR A C 1
ATOM 768 O O . THR A 1 97 ? -17.383 12.545 14.538 1.00 80.50 97 THR A O 1
ATOM 771 N N . LEU A 1 98 ? -17.365 11.784 16.648 1.00 82.88 98 LEU A N 1
ATOM 772 C CA . LEU A 1 98 ? -16.978 13.060 17.250 1.00 82.88 98 LEU A CA 1
ATOM 773 C C . LEU A 1 98 ? -15.684 13.647 16.648 1.00 82.88 98 LEU A C 1
ATOM 775 O O . LEU A 1 98 ? -15.717 14.810 16.249 1.00 82.88 98 LEU A O 1
ATOM 779 N N . PRO A 1 99 ? -14.562 12.909 16.508 1.00 80.62 99 PRO A N 1
ATOM 780 C CA . PRO A 1 99 ? -13.343 13.448 15.901 1.00 80.62 99 PRO A CA 1
ATOM 781 C C . PRO A 1 99 ? -13.544 13.912 14.459 1.00 80.62 99 PRO A C 1
ATOM 783 O O . PRO A 1 99 ? -12.969 14.923 14.059 1.00 80.62 99 PRO A O 1
ATOM 786 N N . ASP A 1 100 ? -14.368 13.196 13.699 1.00 75.44 100 ASP A N 1
ATOM 787 C CA . ASP A 1 100 ? -14.635 13.505 12.298 1.00 75.44 100 ASP A CA 1
ATOM 788 C C . ASP A 1 100 ? -15.496 14.769 12.174 1.00 75.44 100 ASP A C 1
ATOM 790 O O . ASP A 1 100 ? -15.150 15.674 11.419 1.00 75.44 100 ASP A O 1
ATOM 794 N N . VAL A 1 101 ? -16.535 14.913 13.007 1.00 79.69 101 VAL A N 1
ATOM 795 C CA . VAL A 1 101 ? -17.372 16.130 13.092 1.00 79.69 101 VAL A CA 1
ATOM 796 C C . VAL A 1 101 ? -16.581 17.352 13.573 1.00 79.69 101 VAL A C 1
ATOM 798 O O . VAL A 1 101 ? -16.911 18.487 13.243 1.00 79.69 101 VAL A O 1
ATOM 801 N N . ILE A 1 102 ? -15.541 17.155 14.378 1.00 81.50 102 ILE A N 1
ATOM 802 C CA . ILE A 1 102 ? -14.661 18.249 14.794 1.00 81.50 102 ILE A CA 1
ATOM 803 C C . ILE A 1 102 ? -13.698 18.635 13.664 1.00 81.50 102 ILE A C 1
ATOM 805 O O . ILE A 1 102 ? -13.460 19.824 13.450 1.00 81.50 102 ILE A O 1
ATOM 809 N N . LYS A 1 103 ? -13.181 17.666 12.902 1.00 76.81 103 LYS A N 1
ATOM 810 C CA . LYS A 1 103 ? -12.320 17.939 11.742 1.00 76.81 103 LYS A CA 1
ATOM 811 C C . LYS A 1 103 ? -13.051 18.683 10.625 1.00 76.81 103 LYS A C 1
ATOM 813 O O . LYS A 1 103 ? -12.473 19.619 10.094 1.00 76.81 103 LYS A O 1
ATOM 818 N N . THR A 1 104 ? -14.318 18.357 10.339 1.00 73.69 104 THR A N 1
ATOM 819 C CA . THR A 1 104 ? -15.144 19.084 9.338 1.00 73.69 104 THR A CA 1
ATOM 820 C C . THR A 1 104 ? -15.393 20.544 9.656 1.00 73.69 104 THR A C 1
ATOM 822 O O . THR A 1 104 ? -15.931 21.282 8.838 1.00 73.69 104 THR A O 1
ATOM 825 N N . ARG A 1 105 ? -15.092 20.952 10.886 1.00 74.94 105 ARG A N 1
ATOM 826 C CA . ARG A 1 105 ? -15.254 22.322 11.358 1.00 74.94 105 ARG A CA 1
ATOM 827 C C . ARG A 1 105 ? -13.918 23.069 11.375 1.00 74.94 105 ARG A C 1
ATOM 829 O O . ARG A 1 105 ? -13.805 24.082 12.061 1.00 74.94 105 ARG A O 1
ATOM 836 N N . GLY A 1 106 ? -12.904 22.552 10.674 1.00 71.50 106 GLY A N 1
ATOM 837 C CA . GLY A 1 106 ? -11.586 23.168 10.518 1.00 71.50 106 GLY A CA 1
ATOM 838 C C . GLY A 1 106 ? -10.639 23.023 11.718 1.00 71.50 106 GLY A C 1
ATOM 839 O O . GLY A 1 106 ? -9.634 23.732 11.798 1.00 71.50 106 GLY A O 1
ATOM 840 N N . PHE A 1 107 ? -10.925 22.142 12.685 1.00 78.00 107 PHE A N 1
ATOM 841 C CA . PHE A 1 107 ? -10.044 21.934 13.840 1.00 78.00 107 PHE A CA 1
ATOM 842 C C . PHE A 1 107 ? -8.925 20.924 13.537 1.00 78.00 107 PHE A C 1
ATOM 844 O O . PHE A 1 107 ? -9.122 19.912 12.869 1.00 78.00 107 PHE A O 1
ATOM 851 N N . THR A 1 108 ? -7.734 21.167 14.092 1.00 79.44 108 THR A N 1
ATOM 852 C CA . THR A 1 108 ? -6.566 20.288 13.914 1.00 79.44 108 THR A CA 1
ATOM 853 C C . THR A 1 108 ? -6.768 18.898 14.533 1.00 79.44 108 THR A C 1
ATOM 855 O O . THR A 1 108 ? -7.545 18.718 15.473 1.00 79.44 108 THR A O 1
ATOM 858 N N . LEU A 1 109 ? -5.986 17.908 14.081 1.00 73.38 109 LEU A N 1
ATOM 859 C CA . LEU A 1 109 ? -5.991 16.548 14.643 1.00 73.38 109 LEU A CA 1
ATOM 860 C C . LEU A 1 109 ? -5.742 16.531 16.164 1.00 73.38 109 LEU A C 1
ATOM 862 O O . LEU A 1 109 ? -6.362 15.753 16.888 1.00 73.38 109 LEU A O 1
ATOM 866 N N . LYS A 1 110 ? -4.877 17.427 16.659 1.00 77.25 110 LYS A N 1
ATOM 867 C CA . LYS A 1 110 ? -4.601 17.577 18.097 1.00 77.25 110 LYS A CA 1
ATOM 868 C C . LYS A 1 110 ? -5.819 18.090 18.863 1.00 77.25 110 LYS A C 1
ATOM 870 O O . LYS A 1 110 ? -6.094 17.604 19.956 1.00 77.25 110 LYS A O 1
ATOM 875 N N . ASN A 1 111 ? -6.579 19.016 18.277 1.00 79.19 111 ASN A N 1
ATOM 876 C CA . ASN A 1 111 ? -7.823 19.498 18.871 1.00 79.19 111 ASN A CA 1
ATOM 877 C C . ASN A 1 111 ? -8.867 18.375 18.928 1.00 79.19 111 ASN A C 1
ATOM 879 O O . ASN A 1 111 ? -9.479 18.184 19.971 1.00 79.19 111 ASN A O 1
ATOM 883 N N . ALA A 1 112 ? -9.019 17.574 17.868 1.00 82.38 112 ALA A N 1
ATOM 884 C CA . ALA A 1 112 ? -9.931 16.425 17.863 1.00 82.38 112 ALA A CA 1
ATOM 885 C C . ALA A 1 112 ? -9.584 15.384 18.949 1.00 82.38 112 ALA A C 1
ATOM 887 O O . ALA A 1 112 ? -10.473 14.904 19.654 1.00 82.38 112 ALA A O 1
ATOM 888 N N . ALA A 1 113 ? -8.294 15.088 19.149 1.00 83.31 113 ALA A N 1
ATOM 889 C CA . ALA A 1 113 ? -7.844 14.241 20.257 1.00 83.31 113 ALA A CA 1
ATOM 890 C C . ALA A 1 113 ? -8.174 14.861 21.627 1.00 83.31 113 ALA A C 1
ATOM 892 O O . ALA A 1 113 ? -8.600 14.159 22.541 1.00 83.31 113 ALA A O 1
ATOM 893 N N . PHE A 1 114 ? -8.042 16.184 21.758 1.00 85.88 114 PHE A N 1
ATOM 894 C CA . PHE A 1 114 ? -8.404 16.900 22.978 1.00 85.88 114 PHE A CA 1
ATOM 895 C C . PHE A 1 114 ? -9.917 16.867 23.263 1.00 85.88 114 PHE A C 1
ATOM 897 O O . PHE A 1 114 ? -10.305 16.724 24.419 1.00 85.88 114 PHE A O 1
ATOM 904 N N . PHE A 1 115 ? -10.781 16.914 22.242 1.00 87.94 115 PHE A N 1
ATOM 905 C CA . PHE A 1 115 ? -12.232 16.736 22.411 1.00 87.94 115 PHE A CA 1
ATOM 906 C C . PHE A 1 115 ? -12.593 15.361 22.995 1.00 87.94 115 PHE A C 1
ATOM 908 O O . PHE A 1 115 ? -13.432 15.299 23.892 1.00 87.94 115 PHE A O 1
ATOM 915 N N . LEU A 1 116 ? -11.924 14.283 22.565 1.00 87.00 116 LEU A N 1
ATOM 916 C CA . LEU A 1 116 ? -12.084 12.953 23.173 1.00 87.00 116 LEU A CA 1
ATOM 917 C C . LEU A 1 116 ? -11.642 12.948 24.644 1.00 87.00 116 LEU A C 1
ATOM 919 O O . LEU A 1 116 ? -12.328 12.396 25.502 1.00 87.00 116 LEU A O 1
ATOM 923 N N . SER A 1 117 ? -10.533 13.621 24.967 1.00 89.56 117 SER A N 1
ATOM 924 C CA . SER A 1 117 ? -10.095 13.760 26.360 1.00 89.56 117 SER A CA 1
ATOM 925 C C . SER A 1 117 ? -11.099 14.543 27.219 1.00 89.56 117 SER A C 1
ATOM 927 O O . SER A 1 117 ? -11.335 14.168 28.368 1.00 89.56 117 SER A O 1
ATOM 929 N N . VAL A 1 118 ? -11.709 15.607 26.679 1.00 90.75 118 VAL A N 1
ATOM 930 C CA . VAL A 1 118 ? -12.743 16.405 27.366 1.00 90.75 118 VAL A CA 1
ATOM 931 C C . VAL A 1 118 ? -14.012 15.587 27.598 1.00 90.75 118 VAL A C 1
ATOM 933 O O . VAL A 1 118 ? -14.537 15.601 28.710 1.00 90.75 118 VAL A O 1
ATOM 936 N N . GLU A 1 119 ? -14.478 14.851 26.588 1.00 90.88 119 GLU A N 1
ATOM 937 C CA . GLU A 1 119 ? -15.619 13.932 26.696 1.00 90.88 119 GLU A CA 1
ATOM 938 C C . GLU A 1 119 ? -15.408 12.922 27.831 1.00 90.88 119 GLU A C 1
ATOM 940 O O . GLU A 1 119 ? -16.257 12.781 28.712 1.00 90.88 119 GLU A O 1
ATOM 945 N N . SER A 1 120 ? -14.225 12.315 27.892 1.00 89.88 120 SER A N 1
ATOM 946 C CA . SER A 1 120 ? -13.912 11.295 28.890 1.00 89.88 120 SER A CA 1
ATOM 947 C C . SER A 1 120 ? -13.723 11.858 30.298 1.00 89.88 120 SER A C 1
ATOM 949 O O . SER A 1 120 ? -14.119 11.229 31.281 1.00 89.88 120 SER A O 1
ATOM 951 N N . MET A 1 121 ? -13.163 13.062 30.429 1.00 90.75 121 MET A N 1
ATOM 952 C CA . MET A 1 121 ? -13.107 13.766 31.713 1.00 90.75 121 MET A CA 1
ATOM 953 C C . MET A 1 121 ? -14.518 14.085 32.229 1.00 90.75 121 MET A C 1
ATOM 955 O O . MET A 1 121 ? -14.799 13.960 33.425 1.00 90.75 121 MET A O 1
ATOM 959 N N . ALA A 1 122 ? -15.418 14.447 31.320 1.00 92.88 122 ALA A N 1
ATOM 960 C CA . ALA A 1 122 ? -16.809 14.721 31.624 1.00 92.88 122 ALA A CA 1
ATOM 961 C C . ALA A 1 122 ? -17.597 13.440 31.973 1.00 92.88 122 ALA A C 1
ATOM 963 O O . ALA A 1 122 ? -18.402 13.468 32.903 1.00 92.88 122 ALA A O 1
ATOM 964 N N . ASP A 1 123 ? -17.305 12.299 31.334 1.00 91.94 123 ASP A N 1
ATOM 965 C CA . ASP A 1 123 ? -17.839 10.982 31.728 1.00 91.94 123 ASP A CA 1
ATOM 966 C C . ASP A 1 123 ? -17.505 10.662 33.186 1.00 91.94 123 ASP A C 1
ATOM 968 O O . ASP A 1 123 ? -18.409 10.351 33.966 1.00 91.94 123 ASP A O 1
ATOM 972 N N . ILE A 1 124 ? -16.242 10.834 33.601 1.00 91.69 124 ILE A N 1
ATOM 973 C CA . ILE A 1 124 ? -15.824 10.623 34.999 1.00 91.69 124 ILE A CA 1
ATOM 974 C C . ILE A 1 124 ? -16.673 11.476 35.947 1.00 91.69 124 ILE A C 1
ATOM 976 O O . ILE A 1 124 ? -17.177 10.959 36.948 1.00 91.69 124 ILE A O 1
ATOM 980 N N . ALA A 1 125 ? -16.872 12.757 35.621 1.00 92.31 125 ALA A N 1
ATOM 981 C CA . ALA A 1 125 ? -17.727 13.644 36.404 1.00 92.31 125 ALA A CA 1
ATOM 982 C C . ALA A 1 125 ? -19.178 13.135 36.453 1.00 92.31 125 ALA A C 1
ATOM 984 O O . ALA A 1 125 ? -19.764 13.070 37.534 1.00 92.31 125 ALA A O 1
ATOM 985 N N . GLY A 1 126 ? -19.730 12.681 35.325 1.00 91.81 126 GLY A N 1
ATOM 986 C CA . GLY A 1 126 ? -21.057 12.069 35.241 1.00 91.81 126 GLY A CA 1
ATOM 987 C C . GLY A 1 126 ? -21.231 10.853 36.151 1.00 91.81 126 GLY A C 1
ATOM 988 O O . GLY A 1 126 ? -22.242 10.737 36.846 1.00 91.81 126 GLY A O 1
ATOM 989 N N . ARG A 1 127 ? -20.218 9.982 36.241 1.00 91.00 127 ARG A N 1
ATOM 990 C CA . ARG A 1 127 ? -20.234 8.830 37.162 1.00 91.00 127 ARG A CA 1
ATOM 991 C C . ARG A 1 127 ? -20.274 9.255 38.630 1.00 91.00 127 ARG A C 1
ATOM 993 O O . ARG A 1 127 ? -20.969 8.631 39.433 1.00 91.00 127 ARG A O 1
ATOM 1000 N N . ILE A 1 128 ? -19.539 10.310 38.990 1.00 90.44 128 ILE A N 1
ATOM 1001 C CA . ILE A 1 128 ? -19.532 10.864 40.354 1.00 90.44 128 ILE A CA 1
ATOM 1002 C C . ILE A 1 128 ? -20.891 11.495 40.676 1.00 90.44 128 ILE A C 1
ATOM 1004 O O . ILE A 1 128 ? -21.458 11.210 41.731 1.00 90.44 128 ILE A O 1
ATOM 1008 N N . ILE A 1 129 ? -21.435 12.299 39.755 1.00 90.25 129 ILE A N 1
ATOM 1009 C CA . ILE A 1 129 ? -22.755 12.931 39.886 1.00 90.25 129 ILE A CA 1
ATOM 1010 C C . ILE A 1 129 ? -23.830 11.863 40.088 1.00 90.25 129 ILE A C 1
ATOM 1012 O O . ILE A 1 129 ? -24.646 11.971 41.002 1.00 90.25 129 ILE A O 1
ATOM 1016 N N . TYR A 1 130 ? -23.807 10.792 39.290 1.00 87.88 130 TYR A N 1
ATOM 1017 C CA . TYR A 1 130 ? -24.731 9.680 39.476 1.00 87.88 130 TYR A CA 1
ATOM 1018 C C . TYR A 1 130 ? -24.586 9.028 40.855 1.00 87.88 130 TYR A C 1
ATOM 1020 O O . TYR A 1 130 ? -25.591 8.817 41.528 1.00 87.88 130 TYR A O 1
ATOM 1028 N N . CYS A 1 131 ? -23.358 8.740 41.297 1.00 85.19 131 CYS A N 1
ATOM 1029 C CA . CYS A 1 131 ? -23.111 8.150 42.613 1.00 85.19 131 CYS A CA 1
ATOM 1030 C C . CYS A 1 131 ? -23.752 8.995 43.728 1.00 85.19 131 CYS A C 1
ATOM 1032 O O . CYS A 1 131 ? -24.469 8.467 44.575 1.00 85.19 131 CYS A O 1
ATOM 1034 N N . GLN A 1 132 ? -23.604 10.320 43.667 1.00 86.69 132 GLN A N 1
ATOM 1035 C CA . GLN A 1 132 ? -24.244 11.237 44.614 1.00 86.69 132 GLN A CA 1
ATOM 1036 C C . GLN A 1 132 ? -25.776 11.222 44.513 1.00 86.69 132 GLN A C 1
ATOM 1038 O O . GLN A 1 132 ? -26.458 11.179 45.536 1.00 86.69 132 GLN A O 1
ATOM 1043 N N . LEU A 1 133 ? -26.329 11.222 43.296 1.00 87.06 133 LEU A N 1
ATOM 1044 C CA . LEU A 1 133 ? -27.776 11.153 43.074 1.00 87.06 133 LEU A CA 1
ATOM 1045 C C . LEU A 1 133 ? -28.381 9.828 43.559 1.00 87.06 133 LEU A C 1
ATOM 1047 O O . LEU A 1 133 ? -29.501 9.820 44.066 1.00 87.06 133 LEU A O 1
ATOM 1051 N N . SER A 1 134 ? -27.635 8.726 43.456 1.00 82.94 134 SER A N 1
ATOM 1052 C CA . SER A 1 134 ? -28.071 7.398 43.901 1.00 82.94 134 SER A CA 1
ATOM 1053 C C . SER A 1 134 ? -28.243 7.293 45.423 1.00 82.94 134 SER A C 1
ATOM 1055 O O . SER A 1 134 ? -29.009 6.459 45.898 1.00 82.94 134 SER A O 1
ATOM 1057 N N . CYS A 1 135 ? -27.611 8.184 46.196 1.00 84.31 135 CYS A N 1
ATOM 1058 C CA . CYS A 1 135 ? -27.771 8.248 47.650 1.00 84.31 135 CYS A CA 1
ATOM 1059 C C . CYS A 1 135 ? -29.135 8.812 48.090 1.00 84.31 135 CYS A C 1
ATOM 1061 O O . CYS A 1 135 ? -29.516 8.671 49.255 1.00 84.31 135 CYS A O 1
ATOM 1063 N N . PHE A 1 136 ? -29.892 9.457 47.196 1.00 83.62 136 PHE A N 1
ATOM 1064 C CA . PHE A 1 136 ? -31.219 9.968 47.525 1.00 83.62 136 PHE A CA 1
ATOM 1065 C C . PHE A 1 136 ? -32.260 8.847 47.472 1.00 83.62 136 PHE A C 1
ATOM 1067 O O . PHE A 1 136 ? -32.657 8.397 46.402 1.00 83.62 136 PHE A O 1
ATOM 1074 N N . GLN A 1 137 ? -32.801 8.481 48.637 1.00 69.06 137 GLN A N 1
ATOM 1075 C CA . GLN A 1 137 ? -33.769 7.382 48.814 1.00 69.06 137 GLN A CA 1
ATOM 1076 C C . GLN A 1 137 ? -35.047 7.471 47.955 1.00 69.06 137 GLN A C 1
ATOM 1078 O O . GLN A 1 137 ? -35.781 6.494 47.844 1.00 69.06 137 GLN A O 1
ATOM 1083 N N . ARG A 1 138 ? -35.350 8.633 47.363 1.00 78.31 138 ARG A N 1
ATOM 1084 C CA . ARG A 1 138 ? -36.531 8.833 46.504 1.00 78.31 138 ARG A CA 1
ATOM 1085 C C . ARG A 1 138 ? -36.292 8.502 45.029 1.00 78.31 138 ARG A C 1
ATOM 1087 O O . ARG A 1 138 ? -37.263 8.422 44.282 1.00 78.31 138 ARG A O 1
ATOM 1094 N N . LEU A 1 139 ? -35.043 8.346 44.593 1.00 83.50 139 LEU A N 1
ATOM 1095 C CA . LEU A 1 139 ? -34.702 8.133 43.188 1.00 83.50 139 LEU A CA 1
ATOM 1096 C C . LEU A 1 139 ? -34.370 6.659 42.953 1.00 83.50 139 LEU A C 1
ATOM 1098 O O . LEU A 1 139 ? -33.395 6.138 43.481 1.00 83.50 139 LEU A O 1
ATOM 1102 N N . THR A 1 140 ? -35.184 5.982 42.144 1.00 86.94 140 THR A N 1
ATOM 1103 C CA . THR A 1 140 ? -34.899 4.599 41.729 1.00 86.94 140 THR A CA 1
ATOM 1104 C C . THR A 1 140 ? -33.915 4.579 40.558 1.00 86.94 140 THR A C 1
ATOM 1106 O O . THR A 1 140 ? -33.918 5.491 39.723 1.00 86.94 140 THR A O 1
ATOM 1109 N N . SER A 1 141 ? -33.116 3.512 40.428 1.00 84.81 141 SER A N 1
ATOM 1110 C CA . SER A 1 141 ? -32.153 3.345 39.324 1.00 84.81 141 SER A CA 1
ATOM 1111 C C . SER A 1 141 ? -32.825 3.470 37.953 1.00 84.81 141 SER A C 1
ATOM 1113 O O . SER A 1 141 ? -32.283 4.082 37.039 1.00 84.81 141 SER A O 1
ATOM 1115 N N . LYS A 1 142 ? -34.063 2.977 37.822 1.00 85.31 142 LYS A N 1
ATOM 1116 C CA . LYS A 1 142 ? -34.864 3.079 36.592 1.00 85.31 142 LYS A CA 1
ATOM 1117 C C . LYS A 1 142 ? -35.200 4.528 36.222 1.00 85.31 142 LYS A C 1
ATOM 1119 O O . LYS A 1 142 ? -35.099 4.890 35.054 1.00 85.31 142 LYS A O 1
ATOM 1124 N N . MET A 1 143 ? -35.571 5.361 37.199 1.00 87.69 143 MET A N 1
ATOM 1125 C CA . MET A 1 143 ? -35.877 6.780 36.963 1.00 87.69 143 MET A CA 1
ATOM 1126 C C . MET A 1 143 ? -34.626 7.567 36.573 1.00 87.69 143 MET A C 1
ATOM 1128 O O . MET A 1 143 ? -34.677 8.373 35.648 1.00 87.69 143 MET A O 1
ATOM 1132 N N . LEU A 1 144 ? -33.501 7.301 37.242 1.00 88.88 144 LEU A N 1
ATOM 1133 C CA . LEU A 1 144 ? -32.217 7.928 36.924 1.00 88.88 144 LEU A CA 1
ATOM 1134 C C . LEU A 1 144 ? -31.723 7.532 35.530 1.00 88.88 144 LEU A C 1
ATOM 1136 O O . LEU A 1 144 ? -31.279 8.394 34.777 1.00 88.88 144 LEU A O 1
ATOM 1140 N N . PHE A 1 145 ? -31.861 6.257 35.159 1.00 90.31 145 PHE A N 1
ATOM 1141 C CA . PHE A 1 145 ? -31.519 5.773 33.824 1.00 90.31 145 PHE A CA 1
ATOM 1142 C C . PHE A 1 145 ? -32.374 6.441 32.743 1.00 90.31 145 PHE A C 1
ATOM 1144 O O . PHE A 1 145 ? -31.842 6.923 31.745 1.00 90.31 145 PHE A O 1
ATOM 1151 N N . PHE A 1 146 ? -33.689 6.529 32.959 1.00 89.19 146 PHE A N 1
ATOM 1152 C CA . PHE A 1 146 ? -34.605 7.184 32.026 1.00 89.19 146 PHE A CA 1
ATOM 1153 C C . PHE A 1 146 ? -34.287 8.676 31.856 1.00 89.19 146 PHE A C 1
ATOM 1155 O O . PHE A 1 146 ? -34.177 9.158 30.730 1.00 89.19 146 PHE A O 1
ATOM 1162 N N . ALA A 1 147 ? -34.067 9.394 32.962 1.00 90.44 147 ALA A N 1
ATOM 1163 C CA . ALA A 1 147 ? -33.702 10.807 32.928 1.00 90.44 147 ALA A CA 1
ATOM 1164 C C . ALA A 1 147 ? -32.369 11.038 32.196 1.00 90.44 147 ALA A C 1
ATOM 1166 O O . ALA A 1 147 ? -32.294 11.899 31.322 1.00 90.44 147 ALA A O 1
ATOM 1167 N N . ALA A 1 148 ? -31.339 10.240 32.496 1.00 91.62 148 ALA A N 1
ATOM 1168 C CA . ALA A 1 148 ? -30.041 10.344 31.833 1.00 91.62 148 ALA A CA 1
ATOM 1169 C C . ALA A 1 148 ? -30.129 10.023 30.330 1.00 91.62 148 ALA A C 1
ATOM 1171 O O . ALA A 1 148 ? -29.519 10.719 29.524 1.00 91.62 148 ALA A O 1
ATOM 1172 N N . SER A 1 149 ? -30.945 9.033 29.948 1.00 90.75 149 SER A N 1
ATOM 1173 C CA . SER A 1 149 ? -31.176 8.665 28.544 1.00 90.75 149 SER A CA 1
ATOM 1174 C C . SER A 1 149 ? -31.822 9.803 27.754 1.00 90.75 149 SER A C 1
ATOM 1176 O O . SER A 1 149 ? -31.369 10.113 26.658 1.00 90.75 149 SER A O 1
ATOM 1178 N N . ILE A 1 150 ? -32.829 10.478 28.324 1.00 92.06 150 ILE A N 1
ATOM 1179 C CA . ILE A 1 150 ? -33.453 11.649 27.688 1.00 92.06 150 ILE A CA 1
ATOM 1180 C C . ILE A 1 150 ? -32.435 12.774 27.516 1.00 92.06 150 ILE A C 1
ATOM 1182 O O . ILE A 1 150 ? -32.337 13.345 26.434 1.00 92.06 150 ILE A O 1
ATOM 1186 N N . LEU A 1 151 ? -31.670 13.090 28.565 1.00 92.75 151 LEU A N 1
ATOM 1187 C CA . LEU A 1 151 ? -30.669 14.156 28.505 1.00 92.75 151 LEU A CA 1
ATOM 1188 C C . LEU A 1 151 ? -29.591 13.865 27.453 1.00 92.75 151 LEU A C 1
ATOM 1190 O O . LEU A 1 151 ? -29.192 14.779 26.735 1.00 92.75 151 LEU A O 1
ATOM 1194 N N . PHE A 1 152 ? -29.174 12.605 27.320 1.00 92.94 152 PHE A N 1
ATOM 1195 C CA . PHE A 1 152 ? -28.241 12.167 26.285 1.00 92.94 152 PHE A CA 1
ATOM 1196 C C . PHE A 1 152 ? -28.844 12.271 24.873 1.00 92.94 152 PHE A C 1
ATOM 1198 O O . PHE A 1 152 ? -28.209 12.775 23.954 1.00 92.94 152 PHE A O 1
ATOM 1205 N N . SER A 1 153 ? -30.099 11.862 24.675 1.00 91.00 153 SER A N 1
ATOM 1206 C CA . SER A 1 153 ? -30.752 12.013 23.367 1.00 91.00 153 SER A CA 1
ATOM 1207 C C . SER A 1 153 ? -30.930 13.483 22.975 1.00 91.00 153 SER A C 1
ATOM 1209 O O . SER A 1 153 ? -30.690 13.851 21.829 1.00 91.00 153 SER A O 1
ATOM 1211 N N . VAL A 1 154 ? -31.309 14.342 23.924 1.00 92.31 154 VAL A N 1
ATOM 1212 C CA . VAL A 1 154 ? -31.445 15.787 23.692 1.00 92.31 154 VAL A CA 1
ATOM 1213 C C . VAL A 1 154 ? -30.092 16.418 23.361 1.00 92.31 154 VAL A C 1
ATOM 1215 O O . VAL A 1 154 ? -30.016 17.258 22.466 1.00 92.31 154 VAL A O 1
ATOM 1218 N N . SER A 1 155 ? -29.014 15.997 24.026 1.00 90.88 155 SER A N 1
ATOM 1219 C CA . SER A 1 155 ? -27.677 16.532 23.761 1.00 90.88 155 SER A CA 1
ATOM 1220 C C . SER A 1 155 ? -27.177 16.189 22.358 1.00 90.88 155 SER A C 1
ATOM 1222 O O . SER A 1 155 ? -26.663 17.074 21.676 1.00 90.88 155 SER A O 1
ATOM 1224 N N . LEU A 1 156 ? -27.424 14.965 21.879 1.00 88.31 156 LEU A N 1
ATOM 1225 C CA . LEU A 1 156 ? -27.097 14.560 20.508 1.00 88.31 156 LEU A CA 1
ATOM 1226 C C . LEU A 1 156 ? -27.904 15.313 19.441 1.00 88.31 156 LEU A C 1
ATOM 1228 O O . LEU A 1 156 ? -27.384 15.564 18.359 1.00 88.31 156 LEU A O 1
ATOM 1232 N N . ILE A 1 157 ? -29.145 15.713 19.734 1.00 90.00 157 ILE A N 1
ATOM 1233 C CA . ILE A 1 157 ? -29.962 16.526 18.814 1.00 90.00 157 ILE A CA 1
ATOM 1234 C C . ILE A 1 157 ? -29.444 17.970 18.740 1.00 90.00 157 ILE A C 1
ATOM 1236 O O . ILE A 1 157 ? -29.470 18.596 17.680 1.00 90.00 157 ILE A O 1
ATOM 1240 N N . ILE A 1 158 ? -28.982 18.521 19.864 1.00 89.69 158 ILE A N 1
ATOM 1241 C CA . ILE A 1 158 ? -28.518 19.912 19.939 1.00 89.69 158 ILE A CA 1
ATOM 1242 C C . ILE A 1 158 ? -27.112 20.063 19.352 1.00 89.69 158 ILE A C 1
ATOM 1244 O O . ILE A 1 158 ? -26.845 21.059 18.681 1.00 89.69 158 ILE A O 1
ATOM 1248 N N . PHE A 1 159 ? -26.226 19.089 19.575 1.00 88.56 159 PHE A N 1
ATOM 1249 C CA . PHE A 1 159 ? -24.800 19.186 19.255 1.00 88.56 159 PHE A CA 1
ATOM 1250 C C . PHE A 1 159 ? -24.481 19.618 17.807 1.00 88.56 159 PHE A C 1
ATOM 1252 O O . PHE A 1 159 ? -23.664 20.528 17.643 1.00 88.56 159 PHE A O 1
ATOM 1259 N N . PRO A 1 160 ? -25.139 19.083 16.756 1.00 85.19 160 PRO A N 1
ATOM 1260 C CA . PRO A 1 160 ? -24.881 19.502 15.377 1.00 85.19 160 PRO A CA 1
ATOM 1261 C C . PRO A 1 160 ? -25.165 20.986 15.108 1.00 85.19 160 PRO A C 1
ATOM 1263 O O . PRO A 1 160 ? -24.537 21.568 14.228 1.00 85.19 160 PRO A O 1
ATOM 1266 N N . ASN A 1 161 ? -26.066 21.607 15.875 1.00 84.00 161 ASN A N 1
ATOM 1267 C CA . ASN A 1 161 ? -26.491 22.998 15.684 1.00 84.00 161 ASN A CA 1
ATOM 1268 C C . ASN A 1 161 ? -25.581 24.024 16.375 1.00 84.00 161 ASN A C 1
ATOM 1270 O O . ASN A 1 161 ? -25.757 25.227 16.198 1.00 84.00 161 ASN A O 1
ATOM 1274 N N . LEU A 1 162 ? -24.626 23.571 17.185 1.00 86.44 162 LEU A N 1
ATOM 1275 C CA . LEU A 1 162 ? -23.624 24.437 17.805 1.00 86.44 162 LEU A CA 1
ATOM 1276 C C . LEU A 1 162 ? -22.612 24.852 16.731 1.00 86.44 162 LEU A C 1
ATOM 1278 O O . LEU A 1 162 ? -22.345 24.047 15.848 1.00 86.44 162 LEU A O 1
ATOM 1282 N N . SER A 1 163 ? -22.041 26.057 16.771 1.00 76.56 163 SER A N 1
ATOM 1283 C CA . SER A 1 163 ? -21.053 26.538 15.776 1.00 76.56 163 SER A CA 1
ATOM 1284 C C . SER A 1 163 ? -19.760 27.040 16.415 1.00 76.56 163 SER A C 1
ATOM 1286 O O . SER A 1 163 ? -18.678 26.820 15.879 1.00 76.56 163 SER A O 1
ATOM 1288 N N . ASP A 1 164 ? -19.857 27.664 17.587 1.00 86.06 164 ASP A N 1
ATOM 1289 C CA . ASP A 1 164 ? -18.723 28.306 18.248 1.00 86.06 164 ASP A CA 1
ATOM 1290 C C . ASP A 1 164 ? -17.833 27.281 18.955 1.00 86.06 164 ASP A C 1
ATOM 1292 O O . ASP A 1 164 ? -18.337 26.349 19.588 1.00 86.06 164 ASP A O 1
ATOM 1296 N N . SER A 1 165 ? -16.513 27.492 18.966 1.00 82.38 165 SER A N 1
ATOM 1297 C CA . SER A 1 165 ? -15.552 26.589 19.622 1.00 82.38 165 SER A CA 1
ATOM 1298 C C . SER A 1 165 ? -15.905 26.310 21.087 1.00 82.38 165 SER A C 1
ATOM 1300 O O . SER A 1 165 ? -15.856 25.169 21.537 1.00 82.38 165 SER A O 1
ATOM 1302 N N . ILE A 1 166 ? -16.319 27.340 21.833 1.00 86.56 166 ILE A N 1
ATOM 1303 C CA . ILE A 1 166 ? -16.719 27.212 23.244 1.00 86.56 166 ILE A CA 1
ATOM 1304 C C . ILE A 1 166 ? -18.001 26.381 23.371 1.00 86.56 166 ILE A C 1
ATOM 1306 O O . ILE A 1 166 ? -18.104 25.539 24.263 1.00 86.56 166 ILE A O 1
ATOM 1310 N N . SER A 1 167 ? -18.958 26.591 22.463 1.00 88.06 167 SER A N 1
ATOM 1311 C CA . SER A 1 167 ? -20.218 25.845 22.443 1.00 88.06 167 SER A CA 1
ATOM 1312 C C . SER A 1 167 ? -20.006 24.364 22.109 1.00 88.06 167 SER A C 1
ATOM 1314 O O . SER A 1 167 ? -20.630 23.498 22.712 1.00 88.06 167 SER A O 1
ATOM 1316 N N . LEU A 1 168 ? -19.046 24.043 21.238 1.00 88.94 168 LEU A N 1
ATOM 1317 C CA . LEU A 1 168 ? -18.662 22.663 20.939 1.00 88.94 168 LEU A CA 1
ATOM 1318 C C . LEU A 1 168 ? -18.044 21.961 22.150 1.00 88.94 168 LEU A C 1
ATOM 1320 O O . LEU A 1 168 ? -18.395 20.817 22.446 1.00 88.94 168 LEU A O 1
ATOM 1324 N N . TYR A 1 169 ? -17.150 22.639 22.876 1.00 90.12 169 TYR A N 1
ATOM 1325 C CA . TYR A 1 169 ? -16.563 22.081 24.096 1.00 90.12 169 TYR A CA 1
ATOM 1326 C C . TYR A 1 169 ? -17.616 21.860 25.183 1.00 90.12 169 TYR A C 1
ATOM 1328 O O . TYR A 1 169 ? -17.618 20.807 25.820 1.00 90.12 169 TYR A O 1
ATOM 1336 N N . SER A 1 170 ? -18.544 22.803 25.377 1.00 91.50 170 SER A N 1
ATOM 1337 C CA . SER A 1 170 ? -19.615 22.643 26.365 1.00 91.50 170 SER A CA 1
ATOM 1338 C C . SER A 1 170 ? -20.597 21.531 25.983 1.00 91.50 170 SER A C 1
ATOM 1340 O O . SER A 1 170 ? -20.952 20.720 26.839 1.00 91.50 170 SER A O 1
ATOM 1342 N N . GLY A 1 171 ? -20.966 21.426 24.703 1.00 90.88 171 GLY A N 1
ATOM 1343 C CA . GLY A 1 171 ? -21.797 20.341 24.178 1.00 90.88 171 GLY A CA 1
ATOM 1344 C C . GLY A 1 171 ? -21.149 18.967 24.362 1.00 90.88 171 GLY A C 1
ATOM 1345 O O . GLY A 1 171 ? -21.790 18.046 24.864 1.00 90.88 171 GLY A O 1
ATOM 1346 N N . THR A 1 172 ? -19.853 18.852 24.058 1.00 91.12 172 THR A N 1
ATOM 1347 C CA . THR A 1 172 ? -19.072 17.616 24.254 1.00 91.12 172 THR A CA 1
ATOM 1348 C C . THR A 1 172 ? -19.017 17.217 25.729 1.00 91.12 172 THR A C 1
ATOM 1350 O O . THR A 1 172 ? -19.201 16.054 26.079 1.00 91.12 172 THR A O 1
ATOM 1353 N N . CYS A 1 173 ? -18.827 18.195 26.615 1.00 93.25 173 CYS A N 1
ATOM 1354 C CA . CYS A 1 173 ? -18.816 17.977 28.058 1.00 93.25 173 CYS A CA 1
ATOM 1355 C C . CYS A 1 173 ? -20.178 17.452 28.557 1.00 93.25 173 CYS A C 1
ATOM 1357 O O . CYS A 1 173 ? -20.250 16.527 29.365 1.00 93.25 173 CYS A O 1
ATOM 1359 N N . PHE A 1 174 ? -21.284 17.983 28.031 1.00 93.25 174 PHE A N 1
ATOM 1360 C CA . PHE A 1 174 ? -22.625 17.529 28.404 1.00 93.25 174 PHE A CA 1
ATOM 1361 C C . PHE A 1 174 ? -22.936 16.108 27.898 1.00 93.25 174 PHE A C 1
ATOM 1363 O O . PHE A 1 174 ? -23.517 15.302 28.633 1.00 93.25 174 PHE A O 1
ATOM 1370 N N . ILE A 1 175 ? -22.507 15.775 26.676 1.00 92.56 175 ILE A N 1
ATOM 1371 C CA . ILE A 1 175 ? -22.569 14.409 26.130 1.00 92.56 175 ILE A CA 1
ATOM 1372 C C . ILE A 1 175 ? -21.791 13.444 27.035 1.00 92.56 175 ILE A C 1
ATOM 1374 O O . ILE A 1 175 ? -22.350 12.432 27.455 1.00 92.56 175 ILE A O 1
ATOM 1378 N N . GLY A 1 176 ? -20.560 13.793 27.422 1.00 92.19 176 GLY A N 1
ATOM 1379 C CA . GLY A 1 176 ? -19.737 12.966 28.310 1.00 92.19 176 GLY A CA 1
ATOM 1380 C C . GLY A 1 176 ? -20.382 12.736 29.681 1.00 92.19 176 GLY A C 1
ATOM 1381 O O . GLY A 1 176 ? -20.534 11.593 30.105 1.00 92.19 176 GLY A O 1
ATOM 1382 N N . ILE A 1 177 ? -20.861 13.791 30.358 1.00 93.56 177 ILE A N 1
ATOM 1383 C CA . ILE A 1 177 ? -21.542 13.664 31.665 1.00 93.56 177 ILE A CA 1
ATOM 1384 C C . ILE A 1 177 ? -22.736 12.708 31.576 1.00 93.56 177 ILE A C 1
ATOM 1386 O O . ILE A 1 177 ? -22.890 11.815 32.412 1.00 93.56 177 ILE A O 1
ATOM 1390 N N . THR A 1 178 ? -23.589 12.888 30.568 1.00 93.00 178 THR A N 1
ATOM 1391 C CA . THR A 1 178 ? -24.807 12.083 30.414 1.00 93.00 178 THR A CA 1
ATOM 1392 C C . THR A 1 178 ? -24.494 10.629 30.044 1.00 93.00 178 THR A C 1
ATOM 1394 O O . THR A 1 178 ? -25.104 9.724 30.619 1.00 93.00 178 THR A O 1
ATOM 1397 N N . ALA A 1 179 ? -23.484 10.380 29.203 1.00 91.94 179 ALA A N 1
ATOM 1398 C CA . ALA A 1 179 ? -22.971 9.037 28.924 1.00 91.94 179 ALA A CA 1
ATOM 1399 C C . ALA A 1 179 ? -22.420 8.352 30.192 1.00 91.94 179 ALA A C 1
ATOM 1401 O O . ALA A 1 179 ? -22.786 7.211 30.492 1.00 91.94 179 ALA A O 1
ATOM 1402 N N . GLY A 1 180 ? -21.634 9.071 31.000 1.00 90.44 180 GLY A N 1
ATOM 1403 C CA . GLY A 1 180 ? -21.077 8.558 32.255 1.00 90.44 180 GLY A CA 1
ATOM 1404 C C . GLY A 1 180 ? -22.140 8.207 33.293 1.00 90.44 180 GLY A C 1
ATOM 1405 O O . GLY A 1 180 ? -22.027 7.192 33.993 1.00 90.44 180 GLY A O 1
ATOM 1406 N N . MET A 1 181 ? -23.222 8.988 33.361 1.00 91.62 181 MET A N 1
ATOM 1407 C CA . MET A 1 181 ? -24.387 8.638 34.174 1.00 91.62 181 MET A CA 1
ATOM 1408 C C . MET A 1 181 ? -25.003 7.319 33.694 1.00 91.62 181 MET A C 1
ATOM 1410 O O . MET A 1 181 ? -25.106 6.383 34.486 1.00 91.62 181 MET A O 1
ATOM 1414 N N . ILE A 1 182 ? -25.335 7.195 32.404 1.00 91.31 182 ILE A N 1
ATOM 1415 C CA . ILE A 1 182 ? -25.941 5.985 31.816 1.00 91.31 182 ILE A CA 1
ATOM 1416 C C . ILE A 1 182 ? -25.086 4.737 32.087 1.00 91.31 182 ILE A C 1
ATOM 1418 O O . ILE A 1 182 ? -25.599 3.739 32.602 1.00 91.31 182 ILE A O 1
ATOM 1422 N N . LEU A 1 183 ? -23.777 4.810 31.817 1.00 88.50 183 LEU A N 1
ATOM 1423 C CA . LEU A 1 183 ? -22.827 3.708 32.017 1.00 88.50 183 LEU A CA 1
ATOM 1424 C C . LEU A 1 183 ? -22.650 3.309 33.492 1.00 88.50 183 LEU A C 1
ATOM 1426 O O . LEU A 1 183 ? -22.157 2.219 33.779 1.00 88.50 183 LEU A O 1
ATOM 1430 N N . SER A 1 184 ? -23.048 4.166 34.434 1.00 88.25 184 SER A N 1
ATOM 1431 C CA . SER A 1 184 ? -23.047 3.840 35.865 1.00 88.25 184 SER A CA 1
ATOM 1432 C C . SER A 1 184 ? -24.347 3.177 36.320 1.00 88.25 184 SER A C 1
ATOM 1434 O O . SER A 1 184 ? -24.319 2.329 37.210 1.00 88.25 184 SER A O 1
ATOM 1436 N N . VAL A 1 185 ? -25.479 3.537 35.709 1.00 89.19 185 VAL A N 1
ATOM 1437 C CA . VAL A 1 185 ? -26.810 3.100 36.158 1.00 89.19 185 VAL A CA 1
ATOM 1438 C C . VAL A 1 185 ? -27.221 1.755 35.555 1.00 89.19 185 VAL A C 1
ATOM 1440 O O . VAL A 1 185 ? -27.932 0.990 36.202 1.00 89.19 185 VAL A O 1
ATOM 1443 N N . TYR A 1 186 ? -26.806 1.445 34.324 1.00 87.19 186 TYR A N 1
ATOM 1444 C CA . TYR A 1 186 ? -27.363 0.312 33.570 1.00 87.19 186 TYR A CA 1
ATOM 1445 C C . TYR A 1 186 ? -27.137 -1.050 34.271 1.00 87.19 186 TYR A C 1
ATOM 1447 O O . TYR A 1 186 ? -28.055 -1.865 34.377 1.00 87.19 186 TYR A O 1
ATOM 1455 N N . ASN A 1 187 ? -25.959 -1.262 34.864 1.00 87.50 187 ASN A N 1
ATOM 1456 C CA . ASN A 1 187 ? -25.661 -2.452 35.670 1.00 87.50 187 ASN A CA 1
ATOM 1457 C C . ASN A 1 187 ? -26.620 -2.595 36.862 1.00 87.50 187 ASN A C 1
ATOM 1459 O O . ASN A 1 187 ? -27.133 -3.676 37.145 1.00 87.50 187 ASN A O 1
ATOM 1463 N N . LEU A 1 188 ? -26.932 -1.485 37.530 1.00 88.00 188 LEU A N 1
ATOM 1464 C CA . LEU A 1 188 ? -27.845 -1.472 38.673 1.00 88.00 188 LEU A CA 1
ATOM 1465 C C . LEU A 1 188 ? -29.297 -1.707 38.247 1.00 88.00 188 LEU A C 1
ATOM 1467 O O . LEU A 1 188 ? -30.041 -2.377 38.953 1.00 88.00 188 LEU A O 1
ATOM 1471 N N . VAL A 1 189 ? -29.701 -1.247 37.061 1.00 89.19 189 VAL A N 1
ATOM 1472 C CA . VAL A 1 189 ? -31.046 -1.523 36.530 1.00 89.19 189 VAL A CA 1
ATOM 1473 C C . VAL A 1 189 ? -31.236 -3.010 36.229 1.00 89.19 189 VAL A C 1
ATOM 1475 O O . VAL A 1 189 ? -32.308 -3.545 36.510 1.00 89.19 189 VAL A O 1
ATOM 1478 N N . VAL A 1 190 ? -30.212 -3.703 35.715 1.00 89.12 190 VAL A N 1
ATOM 1479 C CA . VAL A 1 190 ? -30.264 -5.168 35.538 1.00 89.12 190 VAL A CA 1
ATOM 1480 C C . VAL A 1 190 ? -30.433 -5.862 36.887 1.00 89.12 190 VAL A C 1
ATOM 1482 O O . VAL A 1 190 ? -31.293 -6.737 37.023 1.00 89.12 190 VAL A O 1
ATOM 1485 N N . LEU A 1 191 ? -29.664 -5.428 37.890 1.00 87.56 191 LEU A N 1
ATOM 1486 C CA . LEU A 1 191 ? -29.762 -5.943 39.253 1.00 87.56 191 LEU A CA 1
ATOM 1487 C C . LEU A 1 191 ? -31.167 -5.730 39.842 1.00 87.56 191 LEU A C 1
ATOM 1489 O O . LEU A 1 191 ? -31.730 -6.663 40.406 1.00 87.56 191 LEU A O 1
ATOM 1493 N N . ASP A 1 192 ? -31.773 -4.560 39.630 1.00 86.94 192 ASP A N 1
ATOM 1494 C CA . ASP A 1 192 ? -33.116 -4.219 40.121 1.00 86.94 192 ASP A CA 1
ATOM 1495 C C . ASP A 1 192 ? -34.258 -4.951 39.386 1.00 86.94 192 ASP A C 1
ATOM 1497 O O . ASP A 1 192 ? -35.368 -5.059 39.912 1.00 86.94 192 ASP A O 1
ATOM 1501 N N . ILE A 1 193 ? -34.054 -5.400 38.140 1.00 87.31 193 ILE A N 1
ATOM 1502 C CA . ILE A 1 193 ? -35.088 -6.108 37.358 1.00 87.31 193 ILE A CA 1
ATOM 1503 C C . ILE A 1 193 ? -35.066 -7.614 37.633 1.00 87.31 193 ILE A C 1
ATOM 1505 O O . ILE A 1 193 ? -36.133 -8.226 37.701 1.00 87.31 193 ILE A O 1
ATOM 1509 N N . ILE A 1 194 ? -33.877 -8.210 37.735 1.00 87.62 194 ILE A N 1
ATOM 1510 C CA . ILE A 1 194 ? -33.702 -9.671 37.787 1.00 87.62 194 ILE A CA 1
ATOM 1511 C C . ILE A 1 194 ? -33.337 -10.169 39.185 1.00 87.62 194 ILE A C 1
ATOM 1513 O O . ILE A 1 194 ? -33.655 -11.307 39.528 1.00 87.62 194 ILE A O 1
ATOM 1517 N N . GLY A 1 195 ? -32.711 -9.323 39.999 1.00 81.19 195 GLY A N 1
ATOM 1518 C CA . GLY A 1 195 ? -32.183 -9.696 41.301 1.00 81.19 195 GLY A CA 1
ATOM 1519 C C . GLY A 1 195 ? -30.773 -10.300 41.233 1.00 81.19 195 GLY A C 1
ATOM 1520 O O . GLY A 1 195 ? -30.262 -10.625 40.155 1.00 81.19 195 GLY A O 1
ATOM 1521 N N . PRO A 1 196 ? -30.119 -10.458 42.396 1.00 81.12 196 PRO A N 1
ATOM 1522 C CA . PRO A 1 196 ? -28.713 -10.849 42.488 1.00 81.12 196 PRO A CA 1
ATOM 1523 C C . PRO A 1 196 ? -28.437 -12.291 42.037 1.00 81.12 196 PRO A C 1
ATOM 1525 O O . PRO A 1 196 ? -27.341 -12.575 41.562 1.00 81.12 196 PRO A O 1
ATOM 1528 N N . GLU A 1 197 ? -29.415 -13.198 42.136 1.00 80.25 197 GLU A N 1
ATOM 1529 C CA . GLU A 1 197 ? -29.222 -14.632 41.861 1.00 80.25 197 GLU A CA 1
ATOM 1530 C C . GLU A 1 197 ? -28.896 -14.933 40.394 1.00 80.25 197 GLU A C 1
ATOM 1532 O O . GLU A 1 197 ? -28.031 -15.755 40.101 1.00 80.25 197 GLU A O 1
ATOM 1537 N N . LYS A 1 198 ? -29.573 -14.253 39.461 1.00 82.50 198 LYS A N 1
ATOM 1538 C CA . LYS A 1 198 ? -29.390 -14.441 38.010 1.00 82.50 198 LYS A CA 1
ATOM 1539 C C . LYS A 1 198 ? -28.659 -13.272 37.350 1.00 82.50 198 LYS A C 1
ATOM 1541 O O . LYS A 1 198 ? -28.631 -13.178 36.123 1.00 82.50 198 LYS A O 1
ATOM 1546 N N . TYR A 1 199 ? -28.053 -12.394 38.152 1.00 85.19 199 TYR A N 1
ATOM 1547 C CA . TYR A 1 199 ? -27.406 -11.168 37.690 1.00 85.19 199 TYR A CA 1
ATOM 1548 C C . TYR A 1 199 ? -26.292 -11.432 36.670 1.00 85.19 199 TYR A C 1
ATOM 1550 O O . TYR A 1 199 ? -26.255 -10.783 35.631 1.00 85.19 199 TYR A O 1
ATOM 1558 N N . ALA A 1 200 ? -25.422 -12.417 36.912 1.00 80.88 200 ALA A N 1
ATOM 1559 C CA . ALA A 1 200 ? -24.305 -12.719 36.012 1.00 80.88 200 ALA A CA 1
ATOM 1560 C C . ALA A 1 200 ? -24.779 -13.152 34.611 1.00 80.88 200 ALA A C 1
ATOM 1562 O O . ALA A 1 200 ? -24.320 -12.616 33.603 1.00 80.88 200 ALA A O 1
ATOM 1563 N N . THR A 1 201 ? -25.748 -14.071 34.542 1.00 85.50 201 THR A N 1
ATOM 1564 C CA . THR A 1 201 ? -26.345 -14.531 33.277 1.00 85.50 201 THR A CA 1
ATOM 1565 C C . THR A 1 201 ? -27.070 -13.391 32.561 1.00 85.50 201 THR A C 1
ATOM 1567 O O . THR A 1 201 ? -26.940 -13.228 31.349 1.00 85.50 201 THR A O 1
ATOM 1570 N N . ALA A 1 202 ? -27.798 -12.565 33.314 1.00 87.69 202 ALA A N 1
ATOM 1571 C CA . ALA A 1 202 ? -28.484 -11.393 32.789 1.00 87.69 202 ALA A CA 1
ATOM 1572 C C . ALA A 1 202 ? -27.527 -10.335 32.230 1.00 87.69 202 ALA A C 1
ATOM 1574 O O . ALA A 1 202 ? -27.791 -9.735 31.191 1.00 87.69 202 ALA A O 1
ATOM 1575 N N . MET A 1 203 ? -26.404 -10.109 32.902 1.00 88.81 203 MET A N 1
ATOM 1576 C CA . MET A 1 203 ? -25.374 -9.197 32.427 1.00 88.81 203 MET A CA 1
ATOM 1577 C C . MET A 1 203 ? -24.721 -9.712 31.145 1.00 88.81 203 MET A C 1
ATOM 1579 O O . MET A 1 203 ? -24.546 -8.935 30.214 1.00 88.81 203 MET A O 1
ATOM 1583 N N . GLY A 1 204 ? -24.464 -11.019 31.028 1.00 87.62 204 GLY A N 1
ATOM 1584 C CA . GLY A 1 204 ? -23.939 -11.608 29.790 1.00 87.62 204 GLY A CA 1
ATOM 1585 C C . GLY A 1 204 ? -24.847 -11.377 28.573 1.00 87.62 204 GLY A C 1
ATOM 1586 O O . GLY A 1 204 ? -24.375 -10.981 27.504 1.00 87.62 204 GLY A O 1
ATOM 1587 N N . PHE A 1 205 ? -26.163 -11.557 28.731 1.00 89.62 205 PHE A N 1
ATOM 1588 C CA . PHE A 1 205 ? -27.126 -11.247 27.667 1.00 89.62 205 PHE A CA 1
ATOM 1589 C C . PHE A 1 205 ? -27.245 -9.741 27.393 1.00 89.62 205 PHE A C 1
ATOM 1591 O O . PHE A 1 205 ? -27.356 -9.350 26.232 1.00 89.62 205 PHE A O 1
ATOM 1598 N N . ALA A 1 206 ? -27.188 -8.898 28.428 1.00 89.69 206 ALA A N 1
ATOM 1599 C CA . ALA A 1 206 ? -27.211 -7.443 28.281 1.00 89.69 206 ALA A CA 1
ATOM 1600 C C . ALA A 1 206 ? -26.014 -6.931 27.462 1.00 89.69 206 ALA A C 1
ATOM 1602 O O . ALA A 1 206 ? -26.211 -6.202 26.493 1.00 89.69 206 ALA A O 1
ATOM 1603 N N . GLU A 1 207 ? -24.800 -7.392 27.767 1.00 90.25 207 GLU A N 1
ATOM 1604 C CA . GLU A 1 207 ? -23.582 -7.045 27.017 1.00 90.25 207 GLU A CA 1
ATOM 1605 C C . GLU A 1 207 ? -23.609 -7.573 25.579 1.00 90.25 207 GLU A C 1
ATOM 1607 O O . GLU A 1 207 ? -23.179 -6.899 24.642 1.00 90.25 207 GLU A O 1
ATOM 1612 N N . SER A 1 208 ? -24.185 -8.760 25.370 1.00 89.56 208 SER A N 1
ATOM 1613 C CA . SER A 1 208 ? -24.393 -9.292 24.019 1.00 89.56 208 SER A CA 1
ATOM 1614 C C . SER A 1 208 ? -25.306 -8.375 23.191 1.00 89.56 208 SER A C 1
ATOM 1616 O O . SER A 1 208 ? -25.042 -8.145 22.011 1.00 89.56 208 SER A O 1
ATOM 1618 N N . MET A 1 209 ? -26.349 -7.801 23.804 1.00 89.06 209 MET A N 1
ATOM 1619 C CA . MET A 1 209 ? -27.225 -6.825 23.145 1.00 89.06 209 MET A CA 1
ATOM 1620 C C . MET A 1 209 ? -26.530 -5.483 22.888 1.00 89.06 209 MET A C 1
ATOM 1622 O O . MET A 1 209 ? -26.753 -4.899 21.829 1.00 89.06 209 MET A O 1
ATOM 1626 N N . CYS A 1 210 ? -25.651 -5.021 23.785 1.00 88.81 210 CYS A N 1
ATOM 1627 C CA . CYS A 1 210 ? -24.779 -3.868 23.522 1.00 88.81 210 CYS A CA 1
ATOM 1628 C C . CYS A 1 210 ? -23.926 -4.091 22.262 1.00 88.81 210 CYS A C 1
ATOM 1630 O O . CYS A 1 210 ? -23.872 -3.229 21.384 1.00 88.81 210 CYS A O 1
ATOM 1632 N N . GLY A 1 211 ? -23.313 -5.275 22.137 1.00 85.38 211 GLY A N 1
ATOM 1633 C CA . GLY A 1 211 ? -22.518 -5.653 20.965 1.00 85.38 211 GLY A CA 1
ATOM 1634 C C . GLY A 1 211 ? -23.323 -5.639 19.662 1.00 85.38 211 GLY A C 1
ATOM 1635 O O . GLY A 1 211 ? -22.867 -5.086 18.662 1.00 85.38 211 GLY A O 1
ATOM 1636 N N . ILE A 1 212 ? -24.546 -6.178 19.681 1.00 89.00 212 ILE A N 1
ATOM 1637 C CA . ILE A 1 212 ? -25.458 -6.142 18.526 1.00 89.00 212 ILE A CA 1
ATOM 1638 C C . ILE A 1 212 ? -25.823 -4.699 18.159 1.00 89.00 212 ILE A C 1
ATOM 1640 O O . ILE A 1 212 ? -25.788 -4.346 16.980 1.00 89.00 212 ILE A O 1
ATOM 1644 N N . GLY A 1 213 ? -26.120 -3.854 19.149 1.00 85.38 213 GLY A N 1
ATOM 1645 C CA . GLY A 1 213 ? -26.423 -2.438 18.934 1.00 85.38 213 GLY A CA 1
ATOM 1646 C C . GLY A 1 213 ? -25.288 -1.687 18.246 1.00 85.38 213 GLY A C 1
ATOM 1647 O O . GLY A 1 213 ? -25.529 -0.936 17.301 1.00 85.38 213 GLY A O 1
ATOM 1648 N N . ASN A 1 214 ? -24.045 -1.953 18.651 1.00 86.06 214 ASN A N 1
ATOM 1649 C CA . ASN A 1 214 ? -22.862 -1.342 18.046 1.00 86.06 214 ASN A CA 1
ATOM 1650 C C . ASN A 1 214 ? -22.677 -1.759 16.576 1.00 86.06 214 ASN A C 1
ATOM 1652 O O . ASN A 1 214 ? -22.335 -0.919 15.745 1.00 86.06 214 ASN A O 1
ATOM 1656 N N . ILE A 1 215 ? -22.942 -3.027 16.237 1.00 86.19 215 ILE A N 1
ATOM 1657 C CA . ILE A 1 215 ? -22.852 -3.528 14.855 1.00 86.19 215 ILE A CA 1
ATOM 1658 C C . ILE A 1 215 ? -23.952 -2.915 13.982 1.00 86.19 215 ILE A C 1
ATOM 1660 O O . ILE A 1 215 ? -23.663 -2.379 12.912 1.00 86.19 215 ILE A O 1
ATOM 1664 N N . ILE A 1 216 ? -25.210 -2.984 14.434 1.00 85.94 216 ILE A N 1
ATOM 1665 C CA . ILE A 1 216 ? -26.364 -2.518 13.654 1.00 85.94 216 ILE A CA 1
ATOM 1666 C C . ILE A 1 216 ? -26.266 -1.014 13.428 1.00 85.94 216 ILE A C 1
ATOM 1668 O O . ILE A 1 216 ? -26.351 -0.563 12.289 1.00 85.94 216 ILE A O 1
ATOM 1672 N N . LEU A 1 217 ? -26.078 -0.232 14.493 1.00 78.44 217 LEU A N 1
ATOM 1673 C CA . LEU A 1 217 ? -26.108 1.219 14.365 1.00 78.44 217 LEU A CA 1
ATOM 1674 C C . LEU A 1 217 ? -24.879 1.745 13.616 1.00 78.44 217 LEU A C 1
ATOM 1676 O O . LEU A 1 217 ? -25.022 2.660 12.813 1.00 78.44 217 LEU A O 1
ATOM 1680 N N . GLY A 1 218 ? -23.708 1.118 13.788 1.00 74.06 218 GLY A N 1
ATOM 1681 C CA . GLY A 1 218 ? -22.521 1.427 12.987 1.00 74.06 218 GLY A CA 1
ATOM 1682 C C . GLY A 1 218 ? -22.749 1.217 11.485 1.00 74.06 218 GLY A C 1
ATOM 1683 O O . GLY A 1 218 ? -22.446 2.104 10.690 1.00 74.06 218 GLY A O 1
ATOM 1684 N N . ALA A 1 219 ? -23.355 0.090 11.093 1.00 78.25 219 ALA A N 1
ATOM 1685 C CA . ALA A 1 219 ? -23.688 -0.191 9.694 1.00 78.25 219 ALA A CA 1
ATOM 1686 C C . ALA A 1 219 ? -24.768 0.756 9.140 1.00 78.25 219 ALA A C 1
ATOM 1688 O O . ALA A 1 219 ? -24.652 1.242 8.015 1.00 78.25 219 ALA A O 1
ATOM 1689 N N . VAL A 1 220 ? -25.798 1.059 9.940 1.00 79.31 220 VAL A N 1
ATOM 1690 C CA . VAL A 1 220 ? -26.858 2.004 9.559 1.00 79.31 220 VAL A CA 1
ATOM 1691 C C . VAL A 1 220 ? -26.273 3.390 9.313 1.00 79.31 220 VAL A C 1
ATOM 1693 O O . VAL A 1 220 ? -26.561 3.974 8.277 1.00 79.31 220 VAL A O 1
ATOM 1696 N N . ILE A 1 221 ? -25.413 3.898 10.198 1.00 70.62 221 ILE A N 1
ATOM 1697 C CA . ILE A 1 221 ? -24.785 5.216 10.030 1.00 70.62 221 ILE A CA 1
ATOM 1698 C C . ILE A 1 221 ? -23.911 5.263 8.780 1.00 70.62 221 ILE A C 1
ATOM 1700 O O . ILE A 1 221 ? -23.992 6.245 8.051 1.00 70.62 221 ILE A O 1
ATOM 1704 N N . GLY A 1 222 ? -23.135 4.211 8.501 1.00 69.00 222 GLY A N 1
ATOM 1705 C CA . GLY A 1 222 ? -22.361 4.119 7.260 1.00 69.00 222 GLY A CA 1
ATOM 1706 C C . GLY A 1 222 ? -23.262 4.202 6.026 1.00 69.00 222 GLY A C 1
ATOM 1707 O O . GLY A 1 222 ? -23.086 5.079 5.188 1.00 69.00 222 GLY A O 1
ATOM 1708 N N . SER A 1 223 ? -24.306 3.370 5.973 1.00 73.12 223 SER A N 1
ATOM 1709 C CA . SER A 1 223 ? -25.238 3.337 4.835 1.00 73.12 223 SER A CA 1
ATOM 1710 C C . SER A 1 223 ? -26.058 4.623 4.665 1.00 73.12 223 SER A C 1
ATOM 1712 O O . SER A 1 223 ? -26.263 5.086 3.547 1.00 73.12 223 SER A O 1
ATOM 1714 N N . VAL A 1 224 ? -26.513 5.235 5.766 1.00 70.38 224 VAL A N 1
ATOM 1715 C CA . VAL A 1 224 ? -27.207 6.529 5.745 1.00 70.38 224 VAL A CA 1
ATOM 1716 C C . VAL A 1 224 ? -26.227 7.621 5.342 1.00 70.38 224 VAL A C 1
ATOM 1718 O O . VAL A 1 224 ? -26.598 8.506 4.581 1.00 70.38 224 VAL A O 1
ATOM 1721 N N . GLY A 1 225 ? -24.977 7.552 5.788 1.00 63.69 225 GLY A N 1
ATOM 1722 C CA . GLY A 1 225 ? -23.931 8.484 5.402 1.00 63.69 225 GLY A CA 1
ATOM 1723 C C . GLY A 1 225 ? -23.650 8.485 3.901 1.00 63.69 225 GLY A C 1
ATOM 1724 O O . GLY A 1 225 ? -23.625 9.558 3.297 1.00 63.69 225 GLY A O 1
ATOM 1725 N N . GLU A 1 226 ? -23.539 7.294 3.311 1.00 65.81 226 GLU A N 1
ATOM 1726 C CA . GLU A 1 226 ? -23.394 7.075 1.866 1.00 65.81 226 GLU A CA 1
ATOM 1727 C C . GLU A 1 226 ? -24.639 7.536 1.090 1.00 65.81 226 GLU A C 1
ATOM 1729 O O . GLU A 1 226 ? -24.524 8.217 0.076 1.00 65.81 226 GLU A O 1
ATOM 1734 N N . ALA A 1 227 ? -25.843 7.232 1.589 1.00 65.62 227 ALA A N 1
ATOM 1735 C CA . ALA A 1 227 ? -27.099 7.613 0.938 1.00 65.62 227 ALA A CA 1
ATOM 1736 C C . ALA A 1 227 ? -27.410 9.119 1.026 1.00 65.62 227 ALA A C 1
ATOM 1738 O O . ALA A 1 227 ? -28.143 9.650 0.192 1.00 65.62 227 ALA A O 1
ATOM 1739 N N . SER A 1 228 ? -26.890 9.808 2.045 1.00 55.19 228 SER A N 1
ATOM 1740 C CA . SER A 1 228 ? -27.209 11.215 2.313 1.00 55.19 228 SER A CA 1
ATOM 1741 C C . SER A 1 228 ? -26.233 12.200 1.660 1.00 55.19 228 SER A C 1
ATOM 1743 O O . SER A 1 228 ? -26.416 13.403 1.845 1.00 55.19 228 SER A O 1
ATOM 1745 N N . HIS A 1 229 ? -25.167 11.739 0.983 1.00 51.16 229 HIS A N 1
ATOM 1746 C CA . HIS A 1 229 ? -24.060 12.585 0.481 1.00 51.16 229 HIS A CA 1
ATOM 1747 C C . HIS A 1 229 ? -23.498 13.565 1.535 1.00 51.16 229 HIS A C 1
ATOM 1749 O O . HIS A 1 229 ? -22.909 14.598 1.230 1.00 51.16 229 HIS A O 1
ATOM 1755 N N . SER A 1 230 ? -23.731 13.283 2.820 1.00 49.31 230 SER A N 1
ATOM 1756 C CA . SER A 1 230 ? -23.498 14.236 3.910 1.00 49.31 230 SER A CA 1
ATOM 1757 C C . SER A 1 230 ? -22.082 14.106 4.474 1.00 49.31 230 SER A C 1
ATOM 1759 O O . SER A 1 230 ? -21.527 15.087 4.972 1.00 49.31 230 SER A O 1
ATOM 1761 N N . PHE A 1 231 ? -21.464 12.926 4.337 1.00 42.38 231 PHE A N 1
ATOM 1762 C CA . PHE A 1 231 ? -20.052 12.694 4.667 1.00 42.38 231 PHE A CA 1
ATOM 1763 C C . PHE A 1 231 ? -19.080 13.172 3.575 1.00 42.38 231 PHE A C 1
ATOM 1765 O O . PHE A 1 231 ? -17.901 13.360 3.872 1.00 42.38 231 PHE A O 1
ATOM 1772 N N . ASP A 1 232 ? -19.580 13.553 2.390 1.00 34.78 232 ASP A N 1
ATOM 1773 C CA . ASP A 1 232 ? -18.802 14.261 1.352 1.00 34.78 232 ASP A CA 1
ATOM 1774 C C . ASP A 1 232 ? -18.352 15.669 1.812 1.00 34.78 232 ASP A C 1
ATOM 1776 O O . ASP A 1 232 ? -17.667 16.400 1.098 1.00 34.78 232 ASP A O 1
ATOM 1780 N N . SER A 1 233 ? -18.714 16.080 3.033 1.00 35.69 233 SER A N 1
ATOM 1781 C CA . SER A 1 233 ? -18.248 17.317 3.660 1.00 35.69 233 SER A CA 1
ATOM 1782 C C . SER A 1 233 ? -16.976 17.175 4.508 1.00 35.69 233 SER A C 1
ATOM 1784 O O . SER A 1 233 ? -16.415 18.205 4.867 1.00 35.69 233 SER A O 1
ATOM 1786 N N . ILE A 1 234 ? -16.476 15.955 4.774 1.00 34.69 234 ILE A N 1
ATOM 1787 C CA . ILE A 1 234 ? -15.214 15.738 5.524 1.00 34.69 234 ILE A CA 1
ATOM 1788 C C . ILE A 1 234 ? -14.038 15.502 4.583 1.00 34.69 234 ILE A C 1
ATOM 1790 O O . ILE A 1 234 ? -12.976 16.083 4.771 1.00 34.69 234 ILE A O 1
ATOM 1794 N N . GLU A 1 235 ? -14.248 14.757 3.499 1.00 34.41 235 GLU A N 1
ATOM 1795 C CA . GLU A 1 235 ? -13.312 14.779 2.366 1.00 34.41 235 GLU A CA 1
ATOM 1796 C C . GLU A 1 235 ? -13.446 16.079 1.556 1.00 34.41 235 GLU A C 1
ATOM 1798 O O . GLU A 1 235 ? -12.608 16.399 0.720 1.00 34.41 235 GLU A O 1
ATOM 1803 N N . GLY A 1 236 ? -14.484 16.868 1.843 1.00 30.48 236 GLY A N 1
ATOM 1804 C CA . GLY A 1 236 ? -14.791 18.129 1.195 1.00 30.48 236 GLY A CA 1
ATOM 1805 C C . GLY A 1 236 ? -14.005 19.341 1.690 1.00 30.48 236 GLY A C 1
ATOM 1806 O O . GLY A 1 236 ? -14.038 20.330 0.987 1.00 30.48 236 GLY A O 1
ATOM 1807 N N . GLU A 1 237 ? -13.284 19.346 2.813 1.00 32.03 237 GLU A N 1
ATOM 1808 C CA . GLU A 1 237 ? -12.410 20.503 3.134 1.00 32.03 237 GLU A CA 1
ATOM 1809 C C . GLU A 1 237 ? -10.980 20.363 2.598 1.00 32.03 237 GLU A C 1
ATOM 1811 O O . GLU A 1 237 ? -10.346 21.385 2.349 1.00 32.03 237 GLU A O 1
ATOM 1816 N N . ASP A 1 238 ? -10.544 19.147 2.250 1.00 33.34 238 ASP A N 1
ATOM 1817 C CA . ASP A 1 238 ? -9.374 18.950 1.380 1.00 33.34 238 ASP A CA 1
ATOM 1818 C C . ASP A 1 238 ? -9.751 18.947 -0.121 1.00 33.34 238 ASP A C 1
ATOM 1820 O O . ASP A 1 238 ? -8.909 19.266 -0.958 1.00 33.34 238 ASP A O 1
ATOM 1824 N N . ASN A 1 239 ? -11.023 18.704 -0.487 1.00 30.53 239 ASN A N 1
ATOM 1825 C CA . ASN A 1 239 ? -11.479 18.712 -1.891 1.00 30.53 239 ASN A CA 1
ATOM 1826 C C . ASN A 1 239 ? -12.362 19.913 -2.321 1.00 30.53 239 ASN A C 1
ATOM 1828 O O . ASN A 1 239 ? -12.652 20.048 -3.509 1.00 30.53 239 ASN A O 1
ATOM 1832 N N . ARG A 1 240 ? -12.750 20.859 -1.445 1.00 28.30 240 ARG A N 1
ATOM 1833 C CA . ARG A 1 240 ? -13.454 22.116 -1.841 1.00 28.30 240 ARG A CA 1
ATOM 1834 C C . ARG A 1 240 ? -12.525 23.226 -2.345 1.00 28.30 240 ARG A C 1
ATOM 1836 O O . ARG A 1 240 ? -12.967 24.358 -2.521 1.00 28.30 240 ARG A O 1
ATOM 1843 N N . ALA A 1 241 ? -11.274 22.906 -2.664 1.00 32.38 241 ALA A N 1
ATOM 1844 C CA . ALA A 1 241 ? -10.502 23.686 -3.633 1.00 32.38 241 ALA A CA 1
ATOM 1845 C C . ALA A 1 241 ? -10.858 23.334 -5.098 1.00 32.38 241 ALA A C 1
ATOM 1847 O O . ALA A 1 241 ? -10.383 24.004 -6.009 1.00 32.38 241 ALA A O 1
ATOM 1848 N N . PHE A 1 242 ? -11.709 22.325 -5.338 1.00 31.28 242 PHE A N 1
ATOM 1849 C CA . PHE A 1 242 ? -12.038 21.815 -6.677 1.00 31.28 242 PHE A CA 1
ATOM 1850 C C . PHE A 1 242 ? -13.532 21.911 -7.026 1.00 31.28 242 PHE A C 1
ATOM 1852 O O . PHE A 1 242 ? -14.087 21.046 -7.700 1.00 31.28 242 PHE A O 1
ATOM 1859 N N . ALA A 1 243 ? -14.199 22.992 -6.616 1.00 30.58 243 ALA A N 1
ATOM 1860 C CA . ALA A 1 243 ? -15.338 23.465 -7.398 1.00 30.58 243 ALA A CA 1
ATOM 1861 C C . ALA A 1 243 ? -14.768 24.219 -8.607 1.00 30.58 243 ALA A C 1
ATOM 1863 O O . ALA A 1 243 ? -14.115 25.246 -8.430 1.00 30.58 243 ALA A O 1
ATOM 1864 N N . GLU A 1 244 ? -14.967 23.674 -9.811 1.00 33.78 244 GLU A N 1
ATOM 1865 C CA . GLU A 1 244 ? -14.502 24.244 -11.079 1.00 33.78 244 GLU A CA 1
ATOM 1866 C C . GLU A 1 244 ? -14.909 25.720 -11.215 1.00 33.78 244 GLU A C 1
ATOM 1868 O O . GLU A 1 244 ? -16.033 26.065 -11.583 1.00 33.78 244 GLU A O 1
ATOM 1873 N N . ASP A 1 245 ? -13.955 26.604 -10.931 1.00 31.33 245 ASP A N 1
ATOM 1874 C CA . ASP A 1 245 ? -14.058 28.032 -11.184 1.00 31.33 245 ASP A CA 1
ATOM 1875 C C . ASP A 1 245 ? -13.748 28.261 -12.682 1.00 31.33 245 ASP A C 1
ATOM 1877 O O . ASP A 1 245 ? -12.709 27.799 -13.165 1.00 31.33 245 ASP A O 1
ATOM 1881 N N . PRO A 1 246 ? -14.565 28.981 -13.477 1.00 35.31 246 PRO A N 1
ATOM 1882 C CA . PRO A 1 246 ? -14.326 29.182 -14.917 1.00 35.31 246 PRO A CA 1
ATOM 1883 C C . PRO A 1 246 ? -12.999 29.889 -15.257 1.00 35.31 246 PRO A C 1
ATOM 1885 O O . PRO A 1 246 ? -12.596 29.954 -16.419 1.00 35.31 246 PRO A O 1
ATOM 1888 N N . LYS A 1 247 ? -12.304 30.427 -14.246 1.00 35.41 247 LYS A N 1
ATOM 1889 C CA . LYS A 1 247 ? -10.945 30.983 -14.344 1.00 35.41 247 LYS A CA 1
ATOM 1890 C C . LYS A 1 247 ? -9.842 29.917 -14.243 1.00 35.41 247 LYS A C 1
ATOM 1892 O O . LYS A 1 247 ? -8.729 30.176 -14.696 1.00 35.41 247 LYS A O 1
ATOM 1897 N N . MET A 1 248 ? -10.149 28.732 -13.712 1.00 29.20 248 MET A N 1
ATOM 1898 C CA . MET A 1 248 ? -9.224 27.619 -13.483 1.00 29.20 248 MET A CA 1
ATOM 1899 C C . MET A 1 248 ? -8.888 26.861 -14.772 1.00 29.20 248 MET A C 1
ATOM 1901 O O . MET A 1 248 ? -7.738 26.485 -14.947 1.00 29.20 248 MET A O 1
ATOM 1905 N N . LYS A 1 249 ? -9.800 26.798 -15.755 1.00 32.19 249 LYS A N 1
ATOM 1906 C CA . LYS A 1 249 ? -9.497 26.269 -17.105 1.00 32.19 249 LYS A CA 1
ATOM 1907 C C . LYS A 1 249 ? -8.336 27.012 -17.788 1.00 32.19 249 LYS A C 1
ATOM 1909 O O . LYS A 1 249 ? -7.484 26.401 -18.408 1.00 32.19 249 LYS A O 1
ATOM 1914 N N . LYS A 1 250 ? -8.238 28.332 -17.579 1.00 33.12 250 LYS A N 1
ATOM 1915 C CA . LYS A 1 250 ? -7.123 29.165 -18.074 1.00 33.12 250 LYS A CA 1
ATOM 1916 C C . LYS A 1 250 ? -5.834 29.060 -17.247 1.00 33.12 250 LYS A C 1
ATOM 1918 O O . LYS A 1 250 ? -4.797 29.549 -17.695 1.00 33.12 250 LYS A O 1
ATOM 1923 N N . ASN A 1 251 ? -5.894 28.520 -16.030 1.00 32.97 251 ASN A N 1
ATOM 1924 C CA . ASN A 1 251 ? -4.713 28.243 -15.209 1.00 32.97 251 ASN A CA 1
ATOM 1925 C C . ASN A 1 251 ? -4.198 26.822 -15.431 1.00 32.97 251 ASN A C 1
ATOM 1927 O O . ASN A 1 251 ? -2.990 26.649 -15.436 1.00 32.97 251 ASN A O 1
ATOM 1931 N N . ASP A 1 252 ? -5.074 25.850 -15.683 1.00 32.50 252 ASP A N 1
ATOM 1932 C CA . ASP A 1 252 ? -4.676 24.492 -16.055 1.00 32.50 252 ASP A CA 1
ATOM 1933 C C . ASP A 1 252 ? -3.989 24.467 -17.421 1.00 32.50 252 ASP A C 1
ATOM 1935 O O . ASP A 1 252 ? -2.924 23.877 -17.540 1.00 32.50 252 ASP A O 1
ATOM 1939 N N . ASP A 1 253 ? -4.487 25.210 -18.415 1.00 34.78 253 ASP A N 1
ATOM 1940 C CA . ASP A 1 253 ? -3.801 25.328 -19.710 1.00 34.78 253 ASP A CA 1
ATOM 1941 C C . ASP A 1 253 ? -2.403 25.978 -19.567 1.00 34.78 253 ASP A C 1
ATOM 1943 O O . ASP A 1 253 ? -1.448 25.554 -20.215 1.00 34.78 253 ASP A O 1
ATOM 1947 N N . ARG A 1 254 ? -2.242 26.945 -18.647 1.00 35.66 254 ARG A N 1
ATOM 1948 C CA . ARG A 1 254 ? -0.945 27.591 -18.351 1.00 35.66 254 ARG A CA 1
ATOM 1949 C C . ARG A 1 254 ? -0.002 26.715 -17.523 1.00 35.66 254 ARG A C 1
ATOM 1951 O O . ARG A 1 254 ? 1.194 26.710 -17.791 1.00 35.66 254 ARG A O 1
ATOM 1958 N N . ASN A 1 255 ? -0.522 25.951 -16.563 1.00 39.12 255 ASN A N 1
ATOM 1959 C CA . ASN A 1 255 ? 0.249 24.976 -15.792 1.00 39.12 255 ASN A CA 1
ATOM 1960 C C . ASN A 1 255 ? 0.654 23.788 -16.671 1.00 39.12 255 ASN A C 1
ATOM 1962 O O . ASN A 1 255 ? 1.749 23.270 -16.515 1.00 39.12 255 ASN A O 1
ATOM 1966 N N . VAL A 1 256 ? -0.176 23.367 -17.630 1.00 38.91 256 VAL A N 1
ATOM 1967 C CA . VAL A 1 256 ? 0.178 22.344 -18.625 1.00 38.91 256 VAL A CA 1
ATOM 1968 C C . VAL A 1 256 ? 1.284 22.849 -19.552 1.00 38.91 256 VAL A C 1
ATOM 1970 O O . VAL A 1 256 ? 2.198 22.080 -19.840 1.00 38.91 256 VAL A O 1
ATOM 1973 N N . GLU A 1 257 ? 1.272 24.122 -19.956 1.00 37.00 257 GLU A N 1
ATOM 1974 C CA . GLU A 1 257 ? 2.369 24.749 -20.711 1.00 37.00 257 GLU A CA 1
ATOM 1975 C C . GLU A 1 257 ? 3.655 24.896 -19.867 1.00 37.00 257 GLU A C 1
ATOM 1977 O O . GLU A 1 257 ? 4.733 24.521 -20.331 1.00 37.00 257 GLU A O 1
ATOM 1982 N N . GLU A 1 258 ? 3.576 25.332 -18.603 1.00 40.12 258 GLU A N 1
ATOM 1983 C CA . GLU A 1 258 ? 4.726 25.370 -17.676 1.00 40.12 258 GLU A CA 1
ATOM 1984 C C . GLU A 1 258 ? 5.273 23.966 -17.358 1.00 40.12 258 GLU A C 1
ATOM 1986 O O . GLU A 1 258 ? 6.488 23.765 -17.312 1.00 40.12 258 GLU A O 1
ATOM 1991 N N . ILE A 1 259 ? 4.407 22.958 -17.218 1.00 39.12 259 ILE A N 1
ATOM 1992 C CA . ILE A 1 259 ? 4.787 21.555 -17.003 1.00 39.12 259 ILE A CA 1
ATOM 1993 C C . ILE A 1 259 ? 5.338 20.923 -18.295 1.00 39.12 259 ILE A C 1
ATOM 1995 O O . ILE A 1 259 ? 6.245 20.090 -18.240 1.00 39.12 259 ILE A O 1
ATOM 1999 N N . GLN A 1 260 ? 4.870 21.334 -19.478 1.00 36.50 260 GLN A N 1
ATOM 2000 C CA . GLN A 1 260 ? 5.481 20.977 -20.765 1.00 36.50 260 GLN A CA 1
ATOM 2001 C C . GLN A 1 260 ? 6.865 21.620 -20.940 1.00 36.50 260 GLN A C 1
ATOM 2003 O O . GLN A 1 260 ? 7.778 20.965 -21.448 1.00 36.50 260 GLN A O 1
ATOM 2008 N N . HIS A 1 261 ? 7.069 22.844 -20.452 1.00 36.38 261 HIS A N 1
ATOM 2009 C CA . HIS A 1 261 ? 8.393 23.465 -20.389 1.00 36.38 261 HIS A CA 1
ATOM 2010 C C . HIS A 1 261 ? 9.314 22.781 -19.354 1.00 36.38 261 HIS A C 1
ATOM 2012 O O . HIS A 1 261 ? 10.496 22.569 -19.641 1.00 36.38 261 HIS A O 1
ATOM 2018 N N . LEU A 1 262 ? 8.782 22.317 -18.213 1.00 37.53 262 LEU A N 1
ATOM 2019 C CA . LEU A 1 262 ? 9.498 21.463 -17.247 1.00 37.53 262 LEU A CA 1
ATOM 2020 C C . LEU A 1 262 ? 9.863 20.087 -17.834 1.00 37.53 262 LEU A C 1
ATOM 2022 O O . LEU A 1 262 ? 10.947 19.573 -17.551 1.00 37.53 262 LEU A O 1
ATOM 2026 N N . LYS A 1 263 ? 9.037 19.503 -18.722 1.00 39.22 263 LYS A N 1
ATOM 2027 C CA . LYS A 1 263 ? 9.425 18.302 -19.489 1.00 39.22 263 LYS A CA 1
ATOM 2028 C C . LYS A 1 263 ? 10.718 18.552 -20.275 1.00 39.22 263 LYS A C 1
ATOM 2030 O O . LYS A 1 263 ? 11.616 17.726 -20.195 1.00 39.22 263 LYS A O 1
ATOM 2035 N N . GLN A 1 264 ? 10.864 19.679 -20.973 1.00 38.88 264 GLN A N 1
ATOM 2036 C CA . GLN A 1 264 ? 12.073 19.963 -21.766 1.00 38.88 264 GLN A CA 1
ATOM 2037 C C . GLN A 1 264 ? 13.327 20.219 -20.910 1.00 38.88 264 GLN A C 1
ATOM 2039 O O . GLN A 1 264 ? 14.393 19.688 -21.224 1.00 38.88 264 GLN A O 1
ATOM 2044 N N . ALA A 1 265 ? 13.215 20.987 -19.822 1.00 38.75 265 ALA A N 1
ATOM 2045 C CA . ALA A 1 265 ? 14.360 21.347 -18.975 1.00 38.75 265 ALA A CA 1
ATOM 2046 C C . ALA A 1 265 ? 14.905 20.176 -18.129 1.00 38.75 265 ALA A C 1
ATOM 2048 O O . ALA A 1 265 ? 16.105 20.097 -17.870 1.00 38.75 265 ALA A O 1
ATOM 2049 N N . ASP A 1 266 ? 14.049 19.236 -17.729 1.00 41.69 266 ASP A N 1
ATOM 2050 C CA . ASP A 1 266 ? 14.445 18.102 -16.887 1.00 41.69 266 ASP A CA 1
ATOM 2051 C C . ASP A 1 266 ? 14.852 16.850 -17.692 1.00 41.69 266 ASP A C 1
ATOM 2053 O O . ASP A 1 266 ? 15.663 16.055 -17.216 1.00 41.69 266 ASP A O 1
ATOM 2057 N N . ILE A 1 267 ? 14.357 16.664 -18.927 1.00 39.47 267 ILE A N 1
ATOM 2058 C CA . ILE A 1 267 ? 14.889 15.630 -19.844 1.00 39.47 267 ILE A CA 1
ATOM 2059 C C . ILE A 1 267 ? 16.350 15.977 -20.209 1.00 39.47 267 ILE A C 1
ATOM 2061 O O . ILE A 1 267 ? 17.201 15.092 -20.279 1.00 39.47 267 ILE A O 1
ATOM 2065 N N . PHE A 1 268 ? 16.698 17.269 -20.286 1.00 40.84 268 PHE A N 1
ATOM 2066 C CA . PHE A 1 268 ? 18.089 17.729 -20.389 1.00 40.84 268 PHE A CA 1
ATOM 2067 C C . PHE A 1 268 ? 18.965 17.295 -19.194 1.00 40.84 268 PHE A C 1
ATOM 2069 O O . PHE A 1 268 ? 20.131 16.960 -19.388 1.00 40.84 268 PHE A O 1
ATOM 2076 N N . ARG A 1 269 ? 18.423 17.221 -17.966 1.00 43.22 269 ARG A N 1
ATOM 2077 C CA . ARG A 1 269 ? 19.167 16.706 -16.799 1.00 43.22 269 ARG A CA 1
ATOM 2078 C C . ARG A 1 269 ? 19.393 15.200 -16.859 1.00 43.22 269 ARG A C 1
ATOM 2080 O O . ARG A 1 269 ? 20.517 14.770 -16.625 1.00 43.22 269 ARG A O 1
ATOM 2087 N N . LEU A 1 270 ? 18.372 14.417 -17.218 1.00 42.34 270 LEU A N 1
ATOM 2088 C CA . LEU A 1 270 ? 18.535 12.974 -17.437 1.00 42.34 270 LEU A CA 1
ATOM 2089 C C . LEU A 1 270 ? 19.592 12.708 -18.524 1.00 42.34 270 LEU A C 1
ATOM 2091 O O . LEU A 1 270 ? 20.450 11.849 -18.356 1.00 42.34 270 LEU A O 1
ATOM 2095 N N . PHE A 1 271 ? 19.586 13.506 -19.593 1.00 46.34 271 PHE A N 1
ATOM 2096 C CA . PHE A 1 271 ? 20.572 13.456 -20.672 1.00 46.34 271 PHE A CA 1
ATOM 2097 C C . PHE A 1 271 ? 22.004 13.760 -20.203 1.00 46.34 271 PHE A C 1
ATOM 2099 O O . PHE A 1 271 ? 22.920 13.017 -20.547 1.00 46.34 271 PHE A O 1
ATOM 2106 N N . ILE A 1 272 ? 22.210 14.800 -19.385 1.00 49.84 272 ILE A N 1
ATOM 2107 C CA . ILE A 1 272 ? 23.523 15.093 -18.782 1.00 49.84 272 ILE A CA 1
ATOM 2108 C C . ILE A 1 272 ? 23.984 13.923 -17.896 1.00 49.84 272 ILE A C 1
ATOM 2110 O O . ILE A 1 272 ? 25.162 13.571 -17.914 1.00 49.84 272 ILE A O 1
ATOM 2114 N N . THR A 1 273 ? 23.074 13.290 -17.150 1.00 44.88 273 THR A N 1
ATOM 2115 C CA . THR A 1 273 ? 23.388 12.116 -16.320 1.00 44.88 273 THR A CA 1
ATOM 2116 C C . THR A 1 273 ? 23.787 10.904 -17.171 1.00 44.88 273 THR A C 1
ATOM 2118 O O . THR A 1 273 ? 24.821 10.304 -16.891 1.00 44.88 273 THR A O 1
ATOM 2121 N N . ILE A 1 274 ? 23.048 10.598 -18.246 1.00 46.53 274 ILE A N 1
ATOM 2122 C CA . ILE A 1 274 ? 23.362 9.501 -19.185 1.00 46.53 274 ILE A CA 1
ATOM 2123 C C . ILE A 1 274 ? 24.696 9.752 -19.911 1.00 46.53 274 ILE A C 1
ATOM 2125 O O . ILE A 1 274 ? 25.492 8.833 -20.065 1.00 46.53 274 ILE A O 1
ATOM 2129 N N . GLN A 1 275 ? 24.989 10.993 -20.327 1.00 43.06 275 GLN A N 1
ATOM 2130 C CA . GLN A 1 275 ? 26.258 11.330 -20.992 1.00 43.06 275 GLN A CA 1
ATOM 2131 C C . GLN A 1 275 ? 27.479 11.246 -20.066 1.00 43.06 275 GLN A C 1
ATOM 2133 O O . GLN A 1 275 ? 28.581 10.953 -20.528 1.00 43.06 275 GLN A O 1
ATOM 2138 N N . ASN A 1 276 ? 27.298 11.516 -18.771 1.00 42.28 276 ASN A N 1
ATOM 2139 C CA . ASN A 1 276 ? 28.381 11.523 -17.787 1.00 42.28 276 ASN A CA 1
ATOM 2140 C C . ASN A 1 276 ? 28.614 10.158 -17.122 1.00 42.28 276 ASN A C 1
ATOM 2142 O O . ASN A 1 276 ? 29.530 10.035 -16.305 1.00 42.28 276 ASN A O 1
ATOM 2146 N N . HIS A 1 277 ? 27.804 9.142 -17.422 1.00 41.69 277 HIS A N 1
ATOM 2147 C CA . HIS A 1 277 ? 27.945 7.804 -16.854 1.00 41.69 277 HIS A CA 1
ATOM 2148 C C . HIS A 1 277 ? 28.412 6.793 -17.895 1.00 41.69 277 HIS A C 1
ATOM 2150 O O . HIS A 1 277 ? 27.818 6.632 -18.957 1.00 41.69 277 HIS A O 1
ATOM 2156 N N . ARG A 1 278 ? 29.494 6.082 -17.559 1.00 41.19 278 ARG A N 1
ATOM 2157 C CA . ARG A 1 278 ? 29.825 4.818 -18.215 1.00 41.19 278 ARG A CA 1
ATOM 2158 C C . ARG A 1 278 ? 28.880 3.767 -17.636 1.00 41.19 278 ARG A C 1
ATOM 2160 O O . ARG A 1 278 ? 28.956 3.568 -16.422 1.00 41.19 278 ARG A O 1
ATOM 2167 N N . PRO A 1 279 ? 28.024 3.108 -18.430 1.00 44.31 279 PRO A N 1
ATOM 2168 C CA . PRO A 1 279 ? 27.350 1.919 -17.938 1.00 44.31 279 PRO A CA 1
ATOM 2169 C C . PRO A 1 279 ? 28.406 0.909 -17.485 1.00 44.31 279 PRO A C 1
ATOM 2171 O O . PRO A 1 279 ? 29.513 0.861 -18.035 1.00 44.31 279 PRO A O 1
ATOM 2174 N N . GLN A 1 280 ? 28.085 0.125 -16.452 1.00 42.66 280 GLN A N 1
ATOM 2175 C CA . GLN A 1 280 ? 28.864 -1.071 -16.139 1.00 42.66 280 GLN A CA 1
ATOM 2176 C C . GLN A 1 280 ? 29.083 -1.870 -17.425 1.00 42.66 280 GLN A C 1
ATOM 2178 O O . GLN A 1 280 ? 28.169 -1.957 -18.247 1.00 42.66 280 GLN A O 1
ATOM 2183 N N . GLU A 1 281 ? 30.284 -2.438 -17.589 1.00 42.78 281 GLU A N 1
ATOM 2184 C CA . GLU A 1 281 ? 30.581 -3.374 -18.673 1.00 42.78 281 GLU A CA 1
ATOM 2185 C C . GLU A 1 281 ? 29.445 -4.396 -18.732 1.00 42.78 281 GLU A C 1
ATOM 2187 O O . GLU A 1 281 ? 29.288 -5.223 -17.829 1.00 42.78 281 GLU A O 1
ATOM 2192 N N . SER A 1 282 ? 28.593 -4.277 -19.758 1.00 44.97 282 SER A N 1
ATOM 2193 C CA . SER A 1 282 ? 27.497 -5.212 -19.959 1.00 44.97 282 SER A CA 1
ATOM 2194 C C . SER A 1 282 ? 28.119 -6.596 -19.984 1.00 44.97 282 SER A C 1
ATOM 2196 O O . SER A 1 282 ? 29.090 -6.788 -20.724 1.00 44.97 282 SER A O 1
ATOM 2198 N N . ARG A 1 283 ? 27.593 -7.534 -19.183 1.00 47.16 283 ARG A N 1
ATOM 2199 C CA . ARG A 1 283 ? 28.026 -8.938 -19.223 1.00 47.16 283 ARG A CA 1
ATOM 2200 C C . ARG A 1 283 ? 28.194 -9.328 -20.688 1.00 47.16 283 ARG A C 1
ATOM 2202 O O . ARG A 1 283 ? 27.290 -9.067 -21.485 1.00 47.16 283 ARG A O 1
ATOM 2209 N N . ASN A 1 284 ? 29.367 -9.855 -21.049 1.00 44.84 284 ASN A N 1
ATOM 2210 C CA . ASN A 1 284 ? 29.679 -10.148 -22.443 1.00 44.84 284 ASN A CA 1
ATOM 2211 C C . ASN A 1 284 ? 28.511 -10.909 -23.074 1.00 44.84 284 ASN A C 1
ATOM 2213 O O . ASN A 1 284 ? 28.007 -11.871 -22.493 1.00 44.84 284 ASN A O 1
ATOM 2217 N N . PHE A 1 285 ? 28.096 -10.471 -24.264 1.00 45.41 285 PHE A N 1
ATOM 2218 C CA . PHE A 1 285 ? 26.975 -11.037 -25.028 1.00 45.41 285 PHE A CA 1
ATOM 2219 C C . PHE A 1 285 ? 27.038 -12.576 -25.131 1.00 45.41 285 PHE A C 1
ATOM 2221 O O . PHE A 1 285 ? 26.009 -13.243 -25.198 1.00 45.41 285 PHE A O 1
ATOM 2228 N N . SER A 1 286 ? 28.255 -13.129 -25.118 1.00 46.59 286 SER A N 1
ATOM 2229 C CA . SER A 1 286 ? 28.577 -14.558 -25.150 1.00 46.59 286 SER A CA 1
ATOM 2230 C C . SER A 1 286 ? 28.324 -15.305 -23.837 1.00 46.59 286 SER A C 1
ATOM 2232 O O . SER A 1 286 ? 28.009 -16.491 -23.869 1.00 46.59 286 SER A O 1
ATOM 2234 N N . ASP A 1 287 ? 28.445 -14.642 -22.687 1.00 48.44 287 ASP A N 1
ATOM 2235 C CA . ASP A 1 287 ? 28.543 -15.314 -21.385 1.00 48.44 287 ASP A CA 1
ATOM 2236 C C . ASP A 1 287 ? 27.162 -15.566 -20.754 1.00 48.44 287 ASP A C 1
ATOM 2238 O O . ASP A 1 287 ? 27.003 -16.483 -19.951 1.00 48.44 287 ASP A O 1
ATOM 2242 N N . VAL A 1 288 ? 26.140 -14.788 -21.135 1.00 48.53 288 VAL A N 1
ATOM 2243 C CA . VAL A 1 288 ? 24.769 -14.890 -20.585 1.00 48.53 288 VAL A CA 1
ATOM 2244 C C . VAL A 1 288 ? 23.875 -15.835 -21.400 1.00 48.53 288 VAL A C 1
ATOM 2246 O O . VAL A 1 288 ? 22.976 -16.468 -20.848 1.00 48.53 288 VAL A O 1
ATOM 2249 N N . TYR A 1 289 ? 24.144 -15.981 -22.701 1.00 52.25 289 TYR A N 1
ATOM 2250 C CA . TYR A 1 289 ? 23.330 -16.774 -23.637 1.00 52.25 289 TYR A CA 1
ATOM 2251 C C . TYR A 1 289 ? 24.079 -17.975 -24.241 1.00 52.25 289 TYR A C 1
ATOM 2253 O O . TYR A 1 289 ? 23.555 -18.649 -25.130 1.00 52.25 289 TYR A O 1
ATOM 2261 N N . GLY A 1 290 ? 25.289 -18.256 -23.743 1.00 51.03 290 GLY A N 1
ATOM 2262 C CA . GLY A 1 290 ? 26.238 -19.252 -24.256 1.00 51.03 290 GLY A CA 1
ATOM 2263 C C . GLY A 1 290 ? 25.862 -20.728 -24.079 1.00 51.03 290 GLY A C 1
ATOM 2264 O O . GLY A 1 290 ? 26.693 -21.591 -24.340 1.00 51.03 290 GLY A O 1
ATOM 2265 N N . PHE A 1 291 ? 24.632 -21.050 -23.669 1.00 57.84 291 PHE A N 1
ATOM 2266 C CA . PHE A 1 291 ? 24.112 -22.420 -23.721 1.00 57.84 291 PHE A CA 1
ATOM 2267 C C . PHE A 1 291 ? 23.178 -22.561 -24.924 1.00 57.84 291 PHE A C 1
ATOM 2269 O O . PHE A 1 291 ? 21.955 -22.517 -24.776 1.00 57.84 291 PHE A O 1
ATOM 2276 N N . GLU A 1 292 ? 23.761 -22.714 -26.119 1.00 66.94 292 GLU A N 1
ATOM 2277 C CA . GLU A 1 292 ? 23.026 -22.910 -27.383 1.00 66.94 292 GLU A CA 1
ATOM 2278 C C . GLU A 1 292 ? 21.933 -23.983 -27.260 1.00 66.94 292 GLU A C 1
ATOM 2280 O O . GLU A 1 292 ? 20.827 -23.794 -27.757 1.00 66.94 292 GLU A O 1
ATOM 2285 N N . GLU A 1 293 ? 22.206 -25.053 -26.506 1.00 78.06 293 GLU A N 1
ATOM 2286 C CA . GLU A 1 293 ? 21.294 -26.183 -26.295 1.00 78.06 293 GLU A CA 1
ATOM 2287 C C . GLU A 1 293 ? 19.942 -25.795 -25.671 1.00 78.06 293 GLU A C 1
ATOM 2289 O O . GLU A 1 293 ? 18.920 -26.375 -26.027 1.00 78.06 293 GLU A O 1
ATOM 2294 N N . TYR A 1 294 ? 19.911 -24.813 -24.761 1.00 82.44 294 TYR A N 1
ATOM 2295 C CA . TYR A 1 294 ? 18.691 -24.410 -24.039 1.00 82.44 294 TYR A CA 1
ATOM 2296 C C . TYR A 1 294 ? 18.111 -23.080 -24.522 1.00 82.44 294 TYR A C 1
ATOM 2298 O O . TYR A 1 294 ? 17.057 -22.655 -24.044 1.00 82.44 294 TYR A O 1
ATOM 2306 N N . ARG A 1 295 ? 18.787 -22.402 -25.453 1.00 81.25 295 ARG A N 1
ATOM 2307 C CA . ARG A 1 295 ? 18.434 -21.057 -25.918 1.00 81.25 295 ARG A CA 1
ATOM 2308 C C . ARG A 1 295 ? 16.975 -20.974 -26.379 1.00 81.25 295 ARG A C 1
ATOM 2310 O O . ARG A 1 295 ? 16.226 -20.123 -25.894 1.00 81.25 295 ARG A O 1
ATOM 2317 N N . ASP A 1 296 ? 16.567 -21.882 -27.261 1.00 80.50 296 ASP A N 1
ATOM 2318 C CA . ASP A 1 296 ? 15.218 -21.894 -27.832 1.00 80.50 296 ASP A CA 1
ATOM 2319 C C . ASP A 1 296 ? 14.149 -22.249 -26.792 1.00 80.50 296 ASP A C 1
ATOM 2321 O O . ASP A 1 296 ? 13.049 -21.693 -26.808 1.00 80.50 296 ASP A O 1
ATOM 2325 N N . ASP A 1 297 ? 14.461 -23.156 -25.865 1.00 86.75 297 ASP A N 1
ATOM 2326 C CA . ASP A 1 297 ? 13.543 -23.558 -24.798 1.00 86.75 297 ASP A CA 1
ATOM 2327 C C . ASP A 1 297 ? 13.319 -22.414 -23.799 1.00 86.75 297 ASP A C 1
ATOM 2329 O O . ASP A 1 297 ? 12.178 -22.138 -23.413 1.00 86.75 297 ASP A O 1
ATOM 2333 N N . ILE A 1 298 ? 14.384 -21.690 -23.433 1.00 86.75 298 ILE A N 1
ATOM 2334 C CA . ILE A 1 298 ? 14.314 -20.499 -22.574 1.00 86.75 298 ILE A CA 1
ATOM 2335 C C . ILE A 1 298 ? 13.517 -19.392 -23.269 1.00 86.75 298 ILE A C 1
ATOM 2337 O O . ILE A 1 298 ? 12.656 -18.771 -22.637 1.00 86.75 298 ILE A O 1
ATOM 2341 N N . PHE A 1 299 ? 13.760 -19.163 -24.562 1.00 85.44 299 PHE A N 1
ATOM 2342 C CA . PHE A 1 299 ? 13.013 -18.183 -25.346 1.00 85.44 299 PHE A CA 1
ATOM 2343 C C . PHE A 1 299 ? 11.519 -18.526 -25.388 1.00 85.44 299 PHE A C 1
ATOM 2345 O O . PHE A 1 299 ? 10.686 -17.684 -25.046 1.00 85.44 299 PHE A O 1
ATOM 2352 N N . ARG A 1 300 ? 11.164 -19.780 -25.709 1.00 86.12 300 ARG A N 1
ATOM 2353 C CA . ARG A 1 300 ? 9.769 -20.255 -25.717 1.00 86.12 300 ARG A CA 1
ATOM 2354 C C . ARG A 1 300 ? 9.109 -20.123 -24.342 1.00 86.12 300 ARG A C 1
ATOM 2356 O O . ARG A 1 300 ? 7.952 -19.709 -24.252 1.00 86.12 300 ARG A O 1
ATOM 2363 N N . TYR A 1 301 ? 9.832 -20.425 -23.263 1.00 88.25 301 TYR A N 1
ATOM 2364 C CA . TYR A 1 301 ? 9.342 -20.241 -21.896 1.00 88.25 301 TYR A CA 1
ATOM 2365 C C . TYR A 1 301 ? 9.069 -18.764 -21.565 1.00 88.25 301 TYR A C 1
ATOM 2367 O O . TYR A 1 301 ? 8.003 -18.431 -21.037 1.00 88.25 301 TYR A O 1
ATOM 2375 N N . LYS A 1 302 ? 9.997 -17.861 -21.900 1.00 88.38 302 LYS A N 1
ATOM 2376 C CA . LYS A 1 302 ? 9.840 -16.416 -21.669 1.00 88.38 302 LYS A CA 1
ATOM 2377 C C . LYS A 1 302 ? 8.714 -15.817 -22.506 1.00 88.38 302 LYS A C 1
ATOM 2379 O O . LYS A 1 302 ? 7.930 -15.037 -21.977 1.00 88.38 302 LYS A O 1
ATOM 2384 N N . LEU A 1 303 ? 8.564 -16.251 -23.757 1.00 87.62 303 LEU A N 1
ATOM 2385 C CA . LEU A 1 303 ? 7.450 -15.850 -24.616 1.00 87.62 303 LEU A CA 1
ATOM 2386 C C . LEU A 1 303 ? 6.099 -16.281 -24.021 1.00 87.62 303 LEU A C 1
ATOM 2388 O O . LEU A 1 303 ? 5.169 -15.488 -23.944 1.00 87.62 303 LEU A O 1
ATOM 2392 N N . LYS A 1 304 ? 5.997 -17.514 -23.509 1.00 87.06 304 LYS A N 1
ATOM 2393 C CA . LYS A 1 304 ? 4.762 -18.018 -22.883 1.00 87.06 304 LYS A CA 1
ATOM 2394 C C . LYS A 1 304 ? 4.407 -17.301 -21.574 1.00 87.06 304 LYS A C 1
ATOM 2396 O O . LYS A 1 304 ? 3.237 -17.234 -21.205 1.00 87.06 304 LYS A O 1
ATOM 2401 N N . THR A 1 305 ? 5.401 -16.804 -20.841 1.00 87.06 305 THR A N 1
ATOM 2402 C CA . THR A 1 305 ? 5.211 -16.194 -19.515 1.00 87.06 305 THR A CA 1
ATOM 2403 C C . THR A 1 305 ? 5.054 -14.674 -19.547 1.00 87.06 305 THR A C 1
ATOM 2405 O O . THR A 1 305 ? 4.704 -14.093 -18.516 1.00 87.06 305 THR A O 1
ATOM 2408 N N . GLU A 1 306 ? 5.257 -14.020 -20.696 1.00 88.19 306 GLU A N 1
ATOM 2409 C CA . GLU A 1 306 ? 5.232 -12.555 -20.795 1.00 88.19 306 GLU A CA 1
ATOM 2410 C C . GLU A 1 306 ? 3.864 -11.945 -20.473 1.00 88.19 306 GLU A C 1
ATOM 2412 O O . GLU A 1 306 ? 3.796 -10.929 -19.782 1.00 88.19 306 GLU A O 1
ATOM 2417 N N . GLU A 1 307 ? 2.770 -12.602 -20.873 1.00 83.00 307 GLU A N 1
ATOM 2418 C CA . GLU A 1 307 ? 1.408 -12.118 -20.606 1.00 83.00 307 GLU A CA 1
ATOM 2419 C C . GLU A 1 307 ? 1.083 -12.088 -19.110 1.00 83.00 307 GLU A C 1
ATOM 2421 O O . GLU A 1 307 ? 0.435 -11.159 -18.633 1.00 83.00 307 GLU A O 1
ATOM 2426 N N . MET A 1 308 ? 1.579 -13.065 -18.342 1.00 81.69 308 MET A N 1
ATOM 2427 C CA . MET A 1 308 ? 1.310 -13.149 -16.901 1.00 81.69 308 MET A CA 1
ATOM 2428 C C . MET A 1 308 ? 1.972 -12.022 -16.099 1.00 81.69 308 MET A C 1
ATOM 2430 O O . MET A 1 308 ? 1.565 -11.733 -14.972 1.00 81.69 308 MET A O 1
ATOM 2434 N N . HIS A 1 309 ? 2.996 -11.389 -16.673 1.00 78.75 309 HIS A N 1
ATOM 2435 C CA . HIS A 1 309 ? 3.797 -10.355 -16.022 1.00 78.75 309 HIS A CA 1
ATOM 2436 C C . HIS A 1 309 ? 3.624 -8.982 -16.684 1.00 78.75 309 HIS A C 1
ATOM 2438 O O . HIS A 1 309 ? 4.381 -8.060 -16.374 1.00 78.75 309 HIS A O 1
ATOM 2444 N N . LEU A 1 310 ? 2.631 -8.832 -17.566 1.00 84.06 310 LEU A N 1
ATOM 2445 C CA . LEU A 1 310 ? 2.312 -7.571 -18.222 1.00 84.06 310 LEU A CA 1
ATOM 2446 C C . LEU A 1 310 ? 1.508 -6.665 -17.269 1.00 84.06 310 LEU A C 1
ATOM 2448 O O . LEU A 1 310 ? 0.450 -7.076 -16.783 1.00 84.06 310 LEU A O 1
ATOM 2452 N N . PRO A 1 311 ? 1.950 -5.424 -17.002 1.00 76.81 311 PRO A N 1
ATOM 2453 C CA . PRO A 1 311 ? 1.192 -4.470 -16.199 1.00 76.81 311 PRO A CA 1
ATOM 2454 C C . PRO A 1 311 ? 0.056 -3.825 -17.013 1.00 76.81 311 PRO A C 1
ATOM 2456 O O . PRO A 1 311 ? 0.044 -2.622 -17.280 1.00 76.81 311 PRO A O 1
ATOM 2459 N N . PHE A 1 312 ? -0.912 -4.633 -17.446 1.00 79.25 312 PHE A N 1
ATOM 2460 C CA . PHE A 1 312 ? -2.004 -4.154 -18.287 1.00 79.25 312 PHE A CA 1
ATOM 2461 C C . PHE A 1 312 ? -2.883 -3.140 -17.540 1.00 79.25 312 PHE A C 1
ATOM 2463 O O . PHE A 1 312 ? -3.425 -3.441 -16.478 1.00 79.25 312 PHE A O 1
ATOM 2470 N N . GLN A 1 313 ? -3.037 -1.944 -18.119 1.00 81.81 313 GLN A N 1
ATOM 2471 C CA . GLN A 1 313 ? -3.892 -0.864 -17.609 1.00 81.81 313 GLN A CA 1
ATOM 2472 C C . GLN A 1 313 ? -3.648 -0.507 -16.127 1.00 81.81 313 GLN A C 1
ATOM 2474 O O . GLN A 1 313 ? -4.600 -0.290 -15.374 1.00 81.81 313 GLN A O 1
ATOM 2479 N N . CYS A 1 314 ? -2.382 -0.414 -15.700 1.00 83.94 314 CYS A N 1
ATOM 2480 C CA . CYS A 1 314 ? -2.033 -0.220 -14.286 1.00 83.94 314 CYS A CA 1
ATOM 2481 C C . CYS A 1 314 ? -2.594 1.059 -13.636 1.00 83.94 314 CYS A C 1
ATOM 2483 O O . CYS A 1 314 ? -2.707 1.115 -12.414 1.00 83.94 314 CYS A O 1
ATOM 2485 N N . LEU A 1 315 ? -2.985 2.061 -14.430 1.00 87.00 315 LEU A N 1
ATOM 2486 C CA . LEU A 1 315 ? -3.542 3.325 -13.938 1.00 87.00 315 LEU A CA 1
ATOM 2487 C C . LEU A 1 315 ? -5.076 3.383 -13.967 1.00 87.00 315 LEU A C 1
ATOM 2489 O O . LEU A 1 315 ? -5.657 4.330 -13.456 1.00 87.00 315 LEU A O 1
ATOM 2493 N N . LYS A 1 316 ? -5.762 2.378 -14.526 1.00 85.69 316 LYS A N 1
ATOM 2494 C CA . LYS A 1 316 ? -7.225 2.420 -14.718 1.00 85.69 316 LYS A CA 1
ATOM 2495 C C . LYS A 1 316 ? -8.013 2.553 -13.414 1.00 85.69 316 LYS A C 1
ATOM 2497 O O . LYS A 1 316 ? -9.066 3.177 -13.402 1.00 85.69 316 LYS A O 1
ATOM 2502 N N . ASN A 1 317 ? -7.499 1.963 -12.338 1.00 80.56 317 ASN A N 1
ATOM 2503 C CA . ASN A 1 317 ? -8.127 1.992 -11.018 1.00 80.56 317 ASN A CA 1
ATOM 2504 C C . ASN A 1 317 ? -7.566 3.112 -10.122 1.00 80.56 317 ASN A C 1
ATOM 2506 O O . ASN A 1 317 ? -7.885 3.149 -8.937 1.00 80.56 317 ASN A O 1
ATOM 2510 N N . GLN A 1 318 ? -6.711 3.995 -10.652 1.00 83.69 318 GLN A N 1
ATOM 2511 C CA . GLN A 1 318 ? -6.089 5.071 -9.884 1.00 83.69 318 GLN A CA 1
ATOM 2512 C C . GLN A 1 318 ? -6.896 6.369 -10.037 1.00 83.69 318 GLN A C 1
ATOM 2514 O O . GLN A 1 318 ? -6.946 6.916 -11.137 1.00 83.69 318 GLN A O 1
ATOM 2519 N N . PRO A 1 319 ? -7.491 6.910 -8.960 1.00 77.69 319 PRO A N 1
ATOM 2520 C CA . PRO A 1 319 ? -8.278 8.139 -9.041 1.00 77.69 319 PRO A CA 1
ATOM 2521 C C . PRO A 1 319 ? -7.399 9.387 -9.206 1.00 77.69 319 PRO A C 1
ATOM 2523 O O . PRO A 1 319 ? -7.817 10.356 -9.826 1.00 77.69 319 PRO A O 1
ATOM 2526 N N . GLN A 1 320 ? -6.177 9.363 -8.662 1.00 76.75 320 GLN A N 1
ATOM 2527 C CA . GLN A 1 320 ? -5.305 10.541 -8.550 1.00 76.75 320 GLN A CA 1
ATOM 2528 C C . GLN A 1 320 ? -3.934 10.366 -9.223 1.00 76.75 320 GLN A C 1
ATOM 2530 O O . GLN A 1 320 ? -3.156 11.312 -9.272 1.00 76.75 320 GLN A O 1
ATOM 2535 N N . ILE A 1 321 ? -3.618 9.188 -9.778 1.00 82.94 321 ILE A N 1
ATOM 2536 C CA . ILE A 1 321 ? -2.344 8.937 -10.473 1.00 82.94 321 ILE A CA 1
ATOM 2537 C C . ILE A 1 321 ? -2.606 8.811 -11.967 1.00 82.94 321 ILE A C 1
ATOM 2539 O O . ILE A 1 321 ? -3.221 7.856 -12.432 1.00 82.94 321 ILE A O 1
ATOM 2543 N N . HIS A 1 322 ? -2.104 9.783 -12.716 1.00 86.06 322 HIS A N 1
ATOM 2544 C CA . HIS A 1 322 ? -2.270 9.897 -14.159 1.00 86.06 322 HIS A CA 1
ATOM 2545 C C . HIS A 1 322 ? -0.926 9.655 -14.857 1.00 86.06 322 HIS A C 1
ATOM 2547 O O . HIS A 1 322 ? 0.137 9.661 -14.228 1.00 86.06 322 HIS A O 1
ATOM 2553 N N . GLU A 1 323 ? -0.965 9.429 -16.171 1.00 89.31 323 GLU A N 1
ATOM 2554 C CA . GLU A 1 323 ? 0.190 9.007 -16.982 1.00 89.31 323 GLU A CA 1
ATOM 2555 C C . GLU A 1 323 ? 1.418 9.914 -16.799 1.00 89.31 323 GLU A C 1
ATOM 2557 O O . GLU A 1 323 ? 2.554 9.442 -16.744 1.00 89.31 323 GLU A O 1
ATOM 2562 N N . LEU A 1 324 ? 1.184 11.217 -16.619 1.00 84.62 324 LEU A N 1
ATOM 2563 C CA . LEU A 1 324 ? 2.229 12.209 -16.394 1.00 84.62 324 LEU A CA 1
ATOM 2564 C C . LEU A 1 324 ? 2.979 12.009 -15.068 1.00 84.62 324 LEU A C 1
ATOM 2566 O O . LEU A 1 324 ? 4.207 12.063 -15.057 1.00 84.62 324 LEU A O 1
ATOM 2570 N N . LEU A 1 325 ? 2.270 11.750 -13.964 1.00 84.12 325 LEU A N 1
ATOM 2571 C CA . LEU A 1 325 ? 2.891 11.512 -12.654 1.00 84.12 325 LEU A CA 1
ATOM 2572 C C . LEU A 1 325 ? 3.752 10.244 -12.678 1.00 84.12 325 LEU A C 1
ATOM 2574 O O . LEU A 1 325 ? 4.861 10.238 -12.142 1.00 84.12 325 LEU A O 1
ATOM 2578 N N . ARG A 1 326 ? 3.282 9.195 -13.371 1.00 92.50 326 ARG A N 1
ATOM 2579 C CA . ARG A 1 326 ? 4.063 7.973 -13.613 1.00 92.50 326 ARG A CA 1
ATOM 2580 C C . ARG A 1 326 ? 5.342 8.278 -14.398 1.00 92.50 326 ARG A C 1
ATOM 2582 O O . ARG A 1 326 ? 6.415 7.849 -13.984 1.00 92.50 326 ARG A O 1
ATOM 2589 N N . ALA A 1 327 ? 5.247 9.029 -15.496 1.00 87.81 327 ALA A N 1
ATOM 2590 C CA . ALA A 1 327 ? 6.408 9.381 -16.314 1.00 87.81 327 ALA A CA 1
ATOM 2591 C C . ALA A 1 327 ? 7.456 10.184 -15.518 1.00 87.81 327 ALA A C 1
ATOM 2593 O O . ALA A 1 327 ? 8.647 9.876 -15.579 1.00 87.81 327 ALA A O 1
ATOM 2594 N N . ILE A 1 328 ? 7.016 11.163 -14.714 1.00 83.31 328 ILE A N 1
ATOM 2595 C CA . ILE A 1 328 ? 7.895 11.956 -13.838 1.00 83.31 328 ILE A CA 1
ATOM 2596 C C . ILE A 1 328 ? 8.590 11.057 -12.808 1.00 83.31 328 ILE A C 1
ATOM 2598 O O . ILE A 1 328 ? 9.801 11.185 -12.613 1.00 83.31 328 ILE A O 1
ATOM 2602 N N . LEU A 1 329 ? 7.855 10.126 -12.186 1.00 89.31 329 LEU A N 1
ATOM 2603 C CA . LEU A 1 329 ? 8.428 9.178 -11.231 1.00 89.31 329 LEU A CA 1
ATOM 2604 C C . LEU A 1 329 ? 9.484 8.281 -11.890 1.00 89.31 329 LEU A C 1
ATOM 2606 O O . LEU A 1 329 ? 10.586 8.161 -11.362 1.00 89.31 329 LEU A O 1
ATOM 2610 N N . ILE A 1 330 ? 9.166 7.649 -13.022 1.00 93.00 330 ILE A N 1
ATOM 2611 C CA . ILE A 1 330 ? 10.082 6.718 -13.704 1.00 93.00 330 ILE A CA 1
ATOM 2612 C C . ILE A 1 330 ? 11.351 7.437 -14.140 1.00 93.00 330 ILE A C 1
ATOM 2614 O O . ILE A 1 330 ? 12.449 6.914 -13.965 1.00 93.00 330 ILE A O 1
ATOM 2618 N N . ARG A 1 331 ? 11.222 8.667 -14.635 1.00 86.44 331 ARG A N 1
ATOM 2619 C CA . ARG A 1 331 ? 12.369 9.510 -14.965 1.00 86.44 331 ARG A CA 1
ATOM 2620 C C . ARG A 1 331 ? 13.265 9.762 -13.750 1.00 86.44 331 ARG A C 1
ATOM 2622 O O . ARG A 1 331 ? 14.475 9.589 -13.846 1.00 86.44 331 ARG A O 1
ATOM 2629 N N . TRP A 1 332 ? 12.681 10.125 -12.608 1.00 88.94 332 TRP A N 1
ATOM 2630 C CA . TRP A 1 332 ? 13.431 10.316 -11.362 1.00 88.94 332 TRP A CA 1
ATOM 2631 C C . TRP A 1 332 ? 14.110 9.021 -10.886 1.00 88.94 332 TRP A C 1
ATOM 2633 O O . TRP A 1 332 ? 15.280 9.041 -10.511 1.00 88.94 332 TRP A O 1
ATOM 2643 N N . LEU A 1 333 ? 13.426 7.874 -10.975 1.00 92.12 333 LEU A N 1
ATOM 2644 C CA . LEU A 1 333 ? 14.019 6.567 -10.666 1.00 92.12 333 LEU A CA 1
ATOM 2645 C C . LEU A 1 333 ? 15.170 6.212 -11.611 1.00 92.12 333 LEU A C 1
ATOM 2647 O O . LEU A 1 333 ? 16.158 5.645 -11.159 1.00 92.12 333 LEU A O 1
ATOM 2651 N N . THR A 1 334 ? 15.066 6.580 -12.888 1.00 89.81 334 THR A N 1
ATOM 2652 C CA . THR A 1 334 ? 16.128 6.381 -13.887 1.00 89.81 334 THR A CA 1
ATOM 2653 C C . THR A 1 334 ? 17.365 7.213 -13.538 1.00 89.81 334 THR A C 1
ATOM 2655 O O . THR A 1 334 ? 18.488 6.738 -13.667 1.00 89.81 334 THR A O 1
ATOM 2658 N N . GLU A 1 335 ? 17.198 8.438 -13.029 1.00 85.81 335 GLU A N 1
ATOM 2659 C CA . GLU A 1 335 ? 18.328 9.249 -12.552 1.00 85.81 335 GLU A CA 1
ATOM 2660 C C . GLU A 1 335 ? 19.029 8.603 -11.345 1.00 85.81 335 GLU A C 1
ATOM 2662 O O . GLU A 1 335 ? 20.259 8.556 -11.288 1.00 85.81 335 GLU A O 1
ATOM 2667 N N . ILE A 1 336 ? 18.257 8.080 -10.385 1.00 88.62 336 ILE A N 1
ATOM 2668 C CA . ILE A 1 336 ? 18.804 7.380 -9.213 1.00 88.62 336 ILE A CA 1
ATOM 2669 C C . ILE A 1 336 ? 19.512 6.094 -9.633 1.00 88.62 336 ILE A C 1
ATOM 2671 O O . ILE A 1 336 ? 20.612 5.826 -9.158 1.00 88.62 336 ILE A O 1
ATOM 2675 N N . HIS A 1 337 ? 18.896 5.318 -10.524 1.00 91.12 337 HIS A N 1
ATOM 2676 C CA . HIS A 1 337 ? 19.457 4.091 -11.083 1.00 91.12 337 HIS A CA 1
ATOM 2677 C C . HIS A 1 337 ? 20.843 4.333 -11.688 1.00 91.12 337 HIS A C 1
ATOM 2679 O O . HIS A 1 337 ? 21.792 3.647 -11.305 1.00 91.12 337 HIS A O 1
ATOM 2685 N N . HIS A 1 338 ? 20.981 5.373 -12.517 1.00 86.56 338 HIS A N 1
ATOM 2686 C CA . HIS A 1 338 ? 22.275 5.765 -13.063 1.00 86.56 338 HIS A CA 1
ATOM 2687 C C . HIS A 1 338 ? 23.241 6.182 -11.963 1.00 86.56 338 HIS A C 1
ATOM 2689 O O . HIS A 1 338 ? 24.331 5.636 -11.895 1.00 86.56 338 HIS A O 1
ATOM 2695 N N . ARG A 1 339 ? 22.840 7.079 -11.053 1.00 85.06 339 ARG A N 1
ATOM 2696 C CA . ARG A 1 339 ? 23.706 7.554 -9.959 1.00 85.06 339 ARG A CA 1
ATOM 2697 C C . ARG A 1 339 ? 24.290 6.411 -9.118 1.00 85.06 339 ARG A C 1
ATOM 2699 O O . ARG A 1 339 ? 25.409 6.531 -8.630 1.00 85.06 339 ARG A O 1
ATOM 2706 N N . MET A 1 340 ? 23.526 5.334 -8.943 1.00 84.00 340 MET A N 1
ATOM 2707 C CA . MET A 1 340 ? 23.925 4.131 -8.204 1.00 84.00 340 MET A CA 1
ATOM 2708 C C . MET A 1 340 ? 24.653 3.091 -9.077 1.00 84.00 340 MET A C 1
ATOM 2710 O O . MET A 1 340 ? 25.070 2.056 -8.567 1.00 84.00 340 MET A O 1
ATOM 2714 N N . ASN A 1 341 ? 24.820 3.367 -10.373 1.00 86.19 341 ASN A N 1
ATOM 2715 C CA . ASN A 1 341 ? 25.483 2.530 -11.371 1.00 86.19 341 ASN A CA 1
ATOM 2716 C C . ASN A 1 341 ? 24.952 1.085 -11.413 1.00 86.19 341 ASN A C 1
ATOM 2718 O O . ASN A 1 341 ? 25.725 0.125 -11.408 1.00 86.19 341 ASN A O 1
ATOM 2722 N N . LEU A 1 342 ? 23.625 0.952 -11.406 1.00 87.75 342 LEU A N 1
ATOM 2723 C CA . LEU A 1 342 ? 22.922 -0.331 -11.441 1.00 87.75 342 LEU A CA 1
ATOM 2724 C C . LEU A 1 342 ? 22.807 -0.851 -12.885 1.00 87.75 342 LEU A C 1
ATOM 2726 O O . LEU A 1 342 ? 22.778 -0.067 -13.837 1.00 87.75 342 LEU A O 1
ATOM 2730 N N . CYS A 1 343 ? 22.689 -2.167 -13.065 1.00 89.56 343 CYS A N 1
ATOM 2731 C CA . CYS A 1 343 ? 22.494 -2.772 -14.384 1.00 89.56 343 CYS A CA 1
ATOM 2732 C C . CYS A 1 343 ? 21.129 -2.402 -14.986 1.00 89.56 343 CYS A C 1
ATOM 2734 O O . CYS A 1 343 ? 20.184 -2.029 -14.281 1.00 89.56 343 CYS A O 1
ATOM 2736 N N . GLN A 1 344 ? 21.008 -2.464 -16.312 1.00 89.31 344 GLN A N 1
ATOM 2737 C CA . GLN A 1 344 ? 19.800 -2.012 -17.004 1.00 89.31 344 GLN A CA 1
ATOM 2738 C C . GLN A 1 344 ? 18.597 -2.913 -16.667 1.00 89.31 344 GLN A C 1
ATOM 2740 O O . GLN A 1 344 ? 17.477 -2.431 -16.507 1.00 89.31 344 GLN A O 1
ATOM 2745 N N . GLU A 1 345 ? 18.833 -4.205 -16.452 1.00 90.75 345 GLU A N 1
ATOM 2746 C CA . GLU A 1 345 ? 17.865 -5.205 -16.003 1.00 90.75 345 GLU A CA 1
ATOM 2747 C C . GLU A 1 345 ? 17.148 -4.768 -14.718 1.00 90.75 345 GLU A C 1
ATOM 2749 O O . GLU A 1 345 ? 15.917 -4.849 -14.640 1.00 90.75 345 GLU A O 1
ATOM 2754 N N . THR A 1 346 ? 17.892 -4.204 -13.760 1.00 94.50 346 THR A N 1
ATOM 2755 C CA . THR A 1 346 ? 17.348 -3.656 -12.512 1.00 94.50 346 THR A CA 1
ATOM 2756 C C . THR A 1 346 ? 16.303 -2.570 -12.776 1.00 94.50 346 THR A C 1
ATOM 2758 O O . THR A 1 346 ? 15.255 -2.552 -12.124 1.00 94.50 346 THR A O 1
ATOM 2761 N N . LEU A 1 347 ? 16.525 -1.677 -13.748 1.00 94.25 347 LEU A N 1
ATOM 2762 C CA . LEU A 1 347 ? 15.572 -0.613 -14.088 1.00 94.25 347 LEU A CA 1
ATOM 2763 C C . LEU A 1 347 ? 14.284 -1.174 -14.708 1.00 94.25 347 LEU A C 1
ATOM 2765 O O . LEU A 1 347 ? 13.184 -0.791 -14.304 1.00 94.25 347 LEU A O 1
ATOM 2769 N N . PHE A 1 348 ? 14.402 -2.120 -15.644 1.00 94.19 348 PHE A N 1
ATOM 2770 C CA . PHE A 1 348 ? 13.238 -2.765 -16.266 1.00 94.19 348 PHE A CA 1
ATOM 2771 C C . PHE A 1 348 ? 12.402 -3.523 -15.232 1.00 94.19 348 PHE A C 1
ATOM 2773 O O . PHE A 1 348 ? 11.172 -3.410 -15.219 1.00 94.19 348 PHE A O 1
ATOM 2780 N N . LEU A 1 349 ? 13.059 -4.252 -14.327 1.00 95.00 349 LEU A N 1
ATOM 2781 C CA . LEU A 1 349 ? 12.383 -4.946 -13.238 1.00 95.00 349 LEU A CA 1
ATOM 2782 C C . LEU A 1 349 ? 11.719 -3.961 -12.263 1.00 95.00 349 LEU A C 1
ATOM 2784 O O . LEU A 1 349 ? 10.586 -4.191 -11.841 1.00 95.00 349 LEU A O 1
ATOM 2788 N N . THR A 1 350 ? 12.368 -2.834 -11.960 1.00 96.69 350 THR A N 1
ATOM 2789 C CA . THR A 1 350 ? 11.814 -1.769 -11.105 1.00 96.69 350 THR A CA 1
ATOM 2790 C C . THR A 1 350 ? 10.481 -1.254 -11.638 1.00 96.69 350 THR A C 1
ATOM 2792 O O . THR A 1 350 ? 9.496 -1.209 -10.897 1.00 96.69 350 THR A O 1
ATOM 2795 N N . VAL A 1 351 ? 10.433 -0.891 -12.924 1.00 95.50 351 VAL A N 1
ATOM 2796 C CA . VAL A 1 351 ? 9.212 -0.380 -13.565 1.00 95.50 351 VAL A CA 1
ATOM 2797 C C . VAL A 1 351 ? 8.138 -1.467 -13.628 1.00 95.50 351 VAL A C 1
ATOM 2799 O O . VAL A 1 351 ? 6.979 -1.197 -13.316 1.00 95.50 351 VAL A O 1
ATOM 2802 N N . ASN A 1 352 ? 8.513 -2.719 -13.921 1.00 94.81 352 ASN A N 1
ATOM 2803 C CA . ASN A 1 352 ? 7.567 -3.837 -13.925 1.00 94.81 352 ASN A CA 1
ATOM 2804 C C . ASN A 1 352 ? 6.923 -4.074 -12.547 1.00 94.81 352 ASN A C 1
ATOM 2806 O O . ASN A 1 352 ? 5.704 -4.239 -12.457 1.00 94.81 352 ASN A O 1
ATOM 2810 N N . ILE A 1 353 ? 7.723 -4.073 -11.474 1.00 96.19 353 ILE A N 1
ATOM 2811 C CA . ILE A 1 353 ? 7.243 -4.216 -10.092 1.00 96.19 353 ILE A CA 1
ATOM 2812 C C . ILE A 1 353 ? 6.293 -3.069 -9.745 1.00 96.19 353 ILE A C 1
ATOM 2814 O O . ILE A 1 353 ? 5.190 -3.323 -9.253 1.00 96.19 353 ILE A O 1
ATOM 2818 N N . LEU A 1 354 ? 6.701 -1.829 -10.031 1.00 96.12 354 LEU A N 1
ATOM 2819 C CA . LEU A 1 354 ? 5.915 -0.628 -9.762 1.00 96.12 354 LEU A CA 1
ATOM 2820 C C . LEU A 1 354 ? 4.551 -0.687 -10.456 1.00 96.12 354 LEU A C 1
ATOM 2822 O O . LEU A 1 354 ? 3.520 -0.546 -9.802 1.00 96.12 354 LEU A O 1
ATOM 2826 N N . ASP A 1 355 ? 4.522 -0.937 -11.763 1.00 94.81 355 ASP A N 1
ATOM 2827 C CA . ASP A 1 355 ? 3.273 -0.899 -12.517 1.00 94.81 355 ASP A CA 1
ATOM 2828 C C . ASP A 1 355 ? 2.336 -2.058 -12.154 1.00 94.81 355 ASP A C 1
ATOM 2830 O O . ASP A 1 355 ? 1.128 -1.863 -12.010 1.00 94.81 355 ASP A O 1
ATOM 2834 N N . ARG A 1 356 ? 2.863 -3.271 -11.934 1.00 93.06 356 ARG A N 1
ATOM 2835 C CA . ARG A 1 356 ? 2.042 -4.404 -11.466 1.00 93.06 356 ARG A CA 1
ATOM 2836 C C . ARG A 1 356 ? 1.486 -4.156 -10.068 1.00 93.06 356 ARG A C 1
ATOM 2838 O O . ARG A 1 356 ? 0.393 -4.629 -9.756 1.00 93.06 356 ARG A O 1
ATOM 2845 N N . PHE A 1 357 ? 2.219 -3.426 -9.230 1.00 94.06 357 PHE A N 1
ATOM 2846 C CA . PHE A 1 357 ? 1.742 -3.011 -7.918 1.00 94.06 357 PHE A CA 1
ATOM 2847 C C . PHE A 1 357 ? 0.621 -1.966 -8.029 1.00 94.06 357 PHE A C 1
ATOM 2849 O O . PHE A 1 357 ? -0.432 -2.153 -7.417 1.00 94.06 357 PHE A O 1
ATOM 2856 N N . LEU A 1 358 ? 0.790 -0.935 -8.867 1.00 93.00 358 LEU A N 1
ATOM 2857 C CA . LEU A 1 358 ? -0.242 0.078 -9.141 1.00 93.00 358 LEU A CA 1
ATOM 2858 C C . LEU A 1 358 ? -1.517 -0.529 -9.748 1.00 93.00 358 LEU A C 1
ATOM 2860 O O . LEU A 1 358 ? -2.615 -0.064 -9.460 1.00 93.00 358 LEU A O 1
ATOM 2864 N N . ALA A 1 359 ? -1.410 -1.617 -10.512 1.00 90.94 359 ALA A N 1
ATOM 2865 C CA . ALA A 1 359 ? -2.582 -2.327 -11.025 1.00 90.94 359 ALA A CA 1
ATOM 2866 C C . ALA A 1 359 ? -3.430 -3.004 -9.922 1.00 90.94 359 ALA A C 1
ATOM 2868 O O . ALA A 1 359 ? -4.611 -3.277 -10.137 1.00 90.94 359 ALA A O 1
ATOM 2869 N N . ARG A 1 360 ? -2.838 -3.308 -8.755 1.00 89.25 360 ARG A N 1
ATOM 2870 C CA . ARG A 1 360 ? -3.477 -4.071 -7.663 1.00 89.25 360 ARG A CA 1
ATOM 2871 C C . ARG A 1 360 ? -3.891 -3.219 -6.465 1.00 89.25 360 ARG A C 1
ATOM 2873 O O . ARG A 1 360 ? -4.768 -3.641 -5.718 1.00 89.25 360 ARG A O 1
ATOM 2880 N N . MET A 1 361 ? -3.255 -2.069 -6.256 1.00 85.44 361 MET A N 1
ATOM 2881 C CA . MET A 1 361 ? -3.447 -1.225 -5.074 1.00 85.44 361 MET A CA 1
ATOM 2882 C C . MET A 1 361 ? -3.750 0.211 -5.488 1.00 85.44 361 MET A C 1
ATOM 2884 O O . MET A 1 361 ? -3.021 0.769 -6.299 1.00 85.44 361 MET A O 1
ATOM 2888 N N . VAL A 1 362 ? -4.776 0.828 -4.898 1.00 88.44 362 VAL A N 1
ATOM 2889 C CA . VAL A 1 362 ? -5.065 2.261 -5.078 1.00 88.44 362 VAL A CA 1
ATOM 2890 C C . VAL A 1 362 ? -4.122 3.072 -4.195 1.00 88.44 362 VAL A C 1
ATOM 2892 O O . VAL A 1 362 ? -4.014 2.796 -3.000 1.00 88.44 362 VAL A O 1
ATOM 2895 N N . ILE A 1 363 ? -3.418 4.041 -4.782 1.00 86.62 363 ILE A N 1
ATOM 2896 C CA . ILE A 1 363 ? -2.330 4.776 -4.128 1.00 86.62 363 ILE A CA 1
ATOM 2897 C C . ILE A 1 363 ? -2.574 6.284 -4.222 1.00 86.62 363 ILE A C 1
ATOM 2899 O O . ILE A 1 363 ? -2.975 6.795 -5.265 1.00 86.62 363 ILE A O 1
ATOM 2903 N N . ILE A 1 364 ? -2.276 6.995 -3.133 1.00 84.00 364 ILE A N 1
ATOM 2904 C CA . ILE A 1 364 ? -2.247 8.462 -3.099 1.00 84.00 364 ILE A CA 1
ATOM 2905 C C . ILE A 1 364 ? -0.902 8.999 -3.637 1.00 84.00 364 ILE A C 1
ATOM 2907 O O . ILE A 1 364 ? 0.143 8.384 -3.368 1.00 84.00 364 ILE A O 1
ATOM 2911 N N . PRO A 1 365 ? -0.877 10.121 -4.382 1.00 81.19 365 PRO A N 1
ATOM 2912 C CA . PRO A 1 365 ? 0.329 10.640 -5.037 1.00 81.19 365 PRO A CA 1
ATOM 2913 C C . PRO A 1 365 ? 1.532 10.855 -4.105 1.00 81.19 365 PRO A C 1
ATOM 2915 O O . PRO A 1 365 ? 2.671 10.602 -4.498 1.00 81.19 365 PRO A O 1
ATOM 2918 N N . GLU A 1 366 ? 1.308 11.235 -2.848 1.00 82.38 366 GLU A N 1
ATOM 2919 C CA . GLU A 1 366 ? 2.354 11.525 -1.855 1.00 82.38 366 GLU A CA 1
ATOM 2920 C C . GLU A 1 366 ? 3.191 10.283 -1.513 1.00 82.38 366 GLU A C 1
ATOM 2922 O O . GLU A 1 366 ? 4.363 10.381 -1.149 1.00 82.38 366 GLU A O 1
ATOM 2927 N N . SER A 1 367 ? 2.606 9.088 -1.646 1.00 84.75 367 SER A N 1
ATOM 2928 C CA . SER A 1 367 ? 3.294 7.818 -1.378 1.00 84.75 367 SER A CA 1
ATOM 2929 C C . SER A 1 367 ? 4.067 7.285 -2.589 1.00 84.75 367 SER A C 1
ATOM 2931 O O . SER A 1 367 ? 4.885 6.369 -2.447 1.00 84.75 367 SER A O 1
ATOM 2933 N N . LEU A 1 368 ? 3.834 7.848 -3.780 1.00 88.12 368 LEU A N 1
ATOM 2934 C CA . LEU A 1 368 ? 4.285 7.304 -5.060 1.00 88.12 368 LEU A CA 1
ATOM 2935 C C . LEU A 1 368 ? 5.818 7.256 -5.176 1.00 88.12 368 LEU A C 1
ATOM 2937 O O . LEU A 1 368 ? 6.369 6.229 -5.571 1.00 88.12 368 LEU A O 1
ATOM 2941 N N . GLN A 1 369 ? 6.522 8.308 -4.743 1.00 89.38 369 GLN A N 1
ATOM 2942 C CA . GLN A 1 369 ? 7.995 8.348 -4.747 1.00 89.38 369 GLN A CA 1
ATOM 2943 C C . GLN A 1 369 ? 8.617 7.254 -3.875 1.00 89.38 369 GLN A C 1
ATOM 2945 O O . GLN A 1 369 ? 9.566 6.584 -4.282 1.00 89.38 369 GLN A O 1
ATOM 2950 N N . MET A 1 370 ? 8.057 7.031 -2.684 1.00 88.88 370 MET A N 1
ATOM 2951 C CA . MET A 1 370 ? 8.554 6.004 -1.773 1.00 88.88 370 MET A CA 1
ATOM 2952 C C . MET A 1 370 ? 8.292 4.592 -2.315 1.00 88.88 370 MET A C 1
ATOM 2954 O O . MET A 1 370 ? 9.150 3.716 -2.196 1.00 88.88 370 MET A O 1
ATOM 2958 N N . ILE A 1 371 ? 7.131 4.361 -2.930 1.00 93.12 371 ILE A N 1
ATOM 2959 C CA . ILE A 1 371 ? 6.803 3.083 -3.578 1.00 93.12 371 ILE A CA 1
ATOM 2960 C C . ILE A 1 371 ? 7.747 2.823 -4.755 1.00 93.12 371 ILE A C 1
ATOM 2962 O O . ILE A 1 371 ? 8.275 1.716 -4.874 1.00 93.12 371 ILE A O 1
ATOM 2966 N N . GLY A 1 372 ? 8.021 3.843 -5.573 1.00 94.50 372 GLY A N 1
ATOM 2967 C CA . GLY A 1 372 ? 8.995 3.766 -6.660 1.00 94.50 372 GLY A CA 1
ATOM 2968 C C . GLY A 1 372 ? 10.388 3.380 -6.163 1.00 94.50 372 GLY A C 1
ATOM 2969 O O . GLY A 1 372 ? 10.973 2.410 -6.638 1.00 94.50 372 GLY A O 1
ATOM 2970 N N . LEU A 1 373 ? 10.890 4.071 -5.138 1.00 93.38 373 LEU A N 1
ATOM 2971 C CA . LEU A 1 373 ? 12.215 3.798 -4.575 1.00 93.38 373 LEU A CA 1
ATOM 2972 C C . LEU A 1 373 ? 12.299 2.423 -3.892 1.00 93.38 373 LEU A C 1
ATOM 2974 O O . LEU A 1 373 ? 13.325 1.751 -3.954 1.00 93.38 373 LEU A O 1
ATOM 2978 N N . THR A 1 374 ? 11.211 1.978 -3.261 1.00 95.06 374 THR A N 1
ATOM 2979 C CA . THR A 1 374 ? 11.127 0.628 -2.685 1.00 95.06 374 THR A CA 1
ATOM 2980 C C . THR A 1 374 ? 11.110 -0.441 -3.780 1.00 95.06 374 THR A C 1
ATOM 2982 O O . THR A 1 374 ? 11.720 -1.493 -3.612 1.00 95.06 374 THR A O 1
ATOM 2985 N N . SER A 1 375 ? 10.456 -0.171 -4.913 1.00 97.19 375 SER A N 1
ATOM 2986 C CA . SER A 1 375 ? 10.469 -1.063 -6.081 1.00 97.19 375 SER A CA 1
ATOM 2987 C C . SER A 1 375 ? 11.883 -1.195 -6.650 1.00 97.19 375 SER A C 1
ATOM 2989 O O . SER A 1 375 ? 12.305 -2.311 -6.948 1.00 97.19 375 SER A O 1
ATOM 2991 N N . LEU A 1 376 ? 12.639 -0.089 -6.695 1.00 96.12 376 LEU A N 1
ATOM 2992 C CA . LEU A 1 376 ? 14.052 -0.093 -7.084 1.00 96.12 376 LEU A CA 1
ATOM 2993 C C . LEU A 1 376 ? 14.894 -0.935 -6.124 1.00 96.12 376 LEU A C 1
ATOM 2995 O O . LEU A 1 376 ? 15.645 -1.790 -6.570 1.00 96.12 376 LEU A O 1
ATOM 2999 N N . LEU A 1 377 ? 14.705 -0.779 -4.809 1.00 95.75 377 LEU A N 1
ATOM 3000 C CA . LEU A 1 377 ? 15.398 -1.601 -3.812 1.00 95.75 377 LEU A CA 1
ATOM 3001 C C . LEU A 1 377 ? 15.126 -3.106 -3.998 1.00 95.75 377 LEU A C 1
ATOM 3003 O O . LEU A 1 377 ? 16.053 -3.907 -3.887 1.00 95.75 377 LEU A O 1
ATOM 3007 N N . ILE A 1 378 ? 13.870 -3.499 -4.248 1.00 97.38 378 ILE A N 1
ATOM 3008 C CA . ILE A 1 378 ? 13.508 -4.908 -4.479 1.00 97.38 378 ILE A CA 1
ATOM 3009 C C . ILE A 1 378 ? 14.197 -5.426 -5.743 1.00 97.38 378 ILE A C 1
ATOM 3011 O O . ILE A 1 378 ? 14.785 -6.505 -5.704 1.00 97.38 378 ILE A O 1
ATOM 3015 N N . ALA A 1 379 ? 14.146 -4.660 -6.836 1.00 96.88 379 ALA A N 1
ATOM 3016 C CA . ALA A 1 379 ? 14.779 -5.034 -8.093 1.00 96.88 379 ALA A CA 1
ATOM 3017 C C . ALA A 1 379 ? 16.300 -5.160 -7.946 1.00 96.88 379 ALA A C 1
ATOM 3019 O O . ALA A 1 379 ? 16.869 -6.159 -8.374 1.00 96.88 379 ALA A O 1
ATOM 3020 N N . SER A 1 380 ? 16.952 -4.216 -7.258 1.00 95.75 380 SER A N 1
ATOM 3021 C CA . SER A 1 380 ? 18.395 -4.281 -7.031 1.00 95.75 380 SER A CA 1
ATOM 3022 C C . SER A 1 380 ? 18.786 -5.516 -6.227 1.00 95.75 380 SER A C 1
ATOM 3024 O O . SER A 1 380 ? 19.738 -6.193 -6.582 1.00 95.75 380 SER A O 1
ATOM 3026 N N . LYS A 1 381 ? 18.040 -5.865 -5.169 1.00 95.38 381 LYS A N 1
ATOM 3027 C CA . LYS A 1 381 ? 18.298 -7.099 -4.401 1.00 95.38 381 LYS A CA 1
ATOM 3028 C C . LYS A 1 381 ? 18.118 -8.378 -5.222 1.00 95.38 381 LYS A C 1
ATOM 3030 O O . LYS A 1 381 ? 18.589 -9.427 -4.790 1.00 95.38 381 LYS A O 1
ATOM 3035 N N . TYR A 1 382 ? 17.373 -8.304 -6.322 1.00 94.75 382 TYR A N 1
ATOM 3036 C CA . TYR A 1 382 ? 17.076 -9.441 -7.180 1.00 94.75 382 TYR A CA 1
ATOM 3037 C C . TYR A 1 382 ? 18.115 -9.612 -8.299 1.00 94.75 382 TYR A C 1
ATOM 3039 O O . TYR A 1 382 ? 18.533 -10.738 -8.547 1.00 94.75 382 TYR A O 1
ATOM 3047 N N . GLU A 1 383 ? 18.544 -8.522 -8.944 1.00 91.62 383 GLU A N 1
ATOM 3048 C CA . GLU A 1 383 ? 19.440 -8.565 -10.114 1.00 91.62 383 GLU A CA 1
ATOM 3049 C C . GLU A 1 383 ? 20.919 -8.281 -9.785 1.00 91.62 383 GLU A C 1
ATOM 3051 O O . GLU A 1 383 ? 21.819 -8.835 -10.421 1.00 91.62 383 GLU A O 1
ATOM 3056 N N . GLU A 1 384 ? 21.205 -7.433 -8.793 1.00 89.75 384 GLU A N 1
ATOM 3057 C CA . GLU A 1 384 ? 22.569 -6.971 -8.520 1.00 89.75 384 GLU A CA 1
ATOM 3058 C C . GLU A 1 384 ? 23.358 -7.959 -7.661 1.00 89.75 384 GLU A C 1
ATOM 3060 O O . GLU A 1 384 ? 22.881 -8.465 -6.644 1.00 89.75 384 GLU A O 1
ATOM 3065 N N . MET A 1 385 ? 24.640 -8.134 -7.993 1.00 89.44 385 MET A N 1
ATOM 3066 C CA . MET A 1 385 ? 25.581 -8.854 -7.124 1.00 89.44 385 MET A CA 1
ATOM 3067 C C . MET A 1 385 ? 25.829 -8.107 -5.807 1.00 89.44 385 MET A C 1
ATOM 3069 O O . MET A 1 385 ? 26.056 -8.726 -4.769 1.00 89.44 385 MET A O 1
ATOM 3073 N N . SER A 1 386 ? 25.807 -6.773 -5.863 1.00 88.06 386 SER A N 1
ATOM 3074 C CA . SER A 1 386 ? 26.002 -5.882 -4.721 1.00 88.06 386 SER A CA 1
ATOM 3075 C C . SER A 1 386 ? 24.930 -4.790 -4.745 1.00 88.06 386 SER A C 1
ATOM 3077 O O . SER A 1 386 ? 25.194 -3.696 -5.247 1.00 88.06 386 SER A O 1
ATOM 3079 N N . PRO A 1 387 ? 23.715 -5.066 -4.241 1.00 91.94 387 PRO A N 1
ATOM 3080 C CA . PRO A 1 387 ? 22.651 -4.071 -4.202 1.00 91.94 387 PRO A CA 1
ATOM 3081 C C . PRO A 1 387 ? 23.021 -2.887 -3.291 1.00 91.94 387 PRO A C 1
ATOM 3083 O O . PRO A 1 387 ? 23.702 -3.090 -2.282 1.00 91.94 387 PRO A O 1
ATOM 3086 N N . PRO A 1 388 ? 22.536 -1.667 -3.593 1.00 89.44 388 PRO A N 1
ATOM 3087 C CA . PRO A 1 388 ? 22.795 -0.491 -2.778 1.00 89.44 388 PRO A CA 1
ATOM 3088 C C . PRO A 1 388 ? 22.130 -0.624 -1.411 1.00 89.44 388 PRO A C 1
ATOM 3090 O O . PRO A 1 388 ? 21.065 -1.238 -1.247 1.00 89.44 388 PRO A O 1
ATOM 3093 N N . ASP A 1 389 ? 22.738 0.010 -0.415 1.00 87.56 389 ASP A N 1
ATOM 3094 C CA . ASP A 1 389 ? 22.193 -0.018 0.929 1.00 87.56 389 ASP A CA 1
ATOM 3095 C C . ASP A 1 389 ? 20.878 0.764 0.997 1.00 87.56 389 ASP A C 1
ATOM 3097 O O . ASP A 1 389 ? 20.713 1.847 0.436 1.00 87.56 389 ASP A O 1
ATOM 3101 N N . MET A 1 390 ? 19.931 0.275 1.800 1.00 87.31 390 MET A N 1
ATOM 3102 C CA . MET A 1 390 ? 18.664 0.981 2.030 1.00 87.31 390 MET A CA 1
ATOM 3103 C C . MET A 1 390 ? 18.887 2.432 2.484 1.00 87.31 390 MET A C 1
ATOM 3105 O O . MET A 1 390 ? 18.150 3.328 2.090 1.00 87.31 390 MET A O 1
ATOM 3109 N N . ASN A 1 391 ? 19.895 2.676 3.323 1.00 85.19 391 ASN A N 1
ATOM 3110 C CA . ASN A 1 391 ? 20.198 4.024 3.803 1.00 85.19 391 ASN A CA 1
ATOM 3111 C C . ASN A 1 391 ? 20.756 4.924 2.696 1.00 85.19 391 ASN A C 1
ATOM 3113 O O . ASN A 1 391 ? 20.502 6.124 2.727 1.00 85.19 391 ASN A O 1
ATOM 3117 N N . GLU A 1 392 ? 21.486 4.348 1.743 1.00 84.88 392 GLU A N 1
ATOM 3118 C CA . GLU A 1 392 ? 22.042 5.041 0.585 1.00 84.88 392 GLU A CA 1
ATOM 3119 C C . GLU A 1 392 ? 20.921 5.485 -0.359 1.00 84.88 392 GLU A C 1
ATOM 3121 O O . GLU A 1 392 ? 20.828 6.669 -0.681 1.00 84.88 392 GLU A O 1
ATOM 3126 N N . LEU A 1 393 ? 19.967 4.601 -0.675 1.00 84.06 393 LEU A N 1
ATOM 3127 C CA . LEU A 1 393 ? 18.769 4.973 -1.441 1.00 84.06 393 LEU A CA 1
ATOM 3128 C C . LEU A 1 393 ? 17.943 6.058 -0.739 1.00 84.06 393 LEU A C 1
ATOM 3130 O O . LEU A 1 393 ? 17.480 7.000 -1.377 1.00 84.06 393 LEU A O 1
ATOM 3134 N N . LEU A 1 394 ? 17.796 5.980 0.586 1.00 84.19 394 LEU A N 1
ATOM 3135 C CA . LEU A 1 394 ? 17.062 6.983 1.365 1.00 84.19 394 LEU A CA 1
ATOM 3136 C C . LEU A 1 394 ? 17.719 8.368 1.371 1.00 84.19 394 LEU A C 1
ATOM 3138 O O . LEU A 1 394 ? 17.048 9.331 1.729 1.00 84.19 394 LEU A O 1
ATOM 3142 N N . THR A 1 395 ? 18.988 8.501 0.969 1.00 80.81 395 THR A N 1
ATOM 3143 C CA . THR A 1 395 ? 19.595 9.826 0.756 1.00 80.81 395 THR A CA 1
ATOM 3144 C C . THR A 1 395 ? 19.028 10.548 -0.464 1.00 80.81 395 THR A C 1
ATOM 3146 O O . THR A 1 395 ? 19.105 11.770 -0.524 1.00 80.81 395 THR A O 1
ATOM 3149 N N . CYS A 1 396 ? 18.422 9.816 -1.404 1.00 75.75 396 CYS A N 1
ATOM 3150 C CA . CYS A 1 396 ? 17.809 10.384 -2.603 1.00 75.75 396 CYS A CA 1
ATOM 3151 C C . CYS A 1 396 ? 16.442 11.031 -2.327 1.00 75.75 396 CYS A C 1
ATOM 3153 O O . CYS A 1 396 ? 15.882 11.668 -3.214 1.00 75.75 396 CYS A O 1
ATOM 3155 N N . VAL A 1 397 ? 15.906 10.869 -1.113 1.00 71.56 397 VAL A N 1
ATOM 3156 C CA . VAL A 1 397 ? 14.650 11.476 -0.658 1.00 71.56 397 VAL A CA 1
ATOM 3157 C C . VAL A 1 397 ? 14.978 12.417 0.498 1.00 71.56 397 VAL A C 1
ATOM 3159 O O . VAL A 1 397 ? 15.627 12.008 1.459 1.00 71.56 397 VAL A O 1
ATOM 3162 N N . ASP A 1 398 ? 14.505 13.663 0.446 1.00 60.25 398 ASP A N 1
ATOM 3163 C CA . ASP A 1 398 ? 14.891 14.752 1.368 1.00 60.25 398 ASP A CA 1
ATOM 3164 C C . ASP A 1 398 ? 14.481 14.563 2.853 1.00 60.25 398 ASP A C 1
ATOM 3166 O O . ASP A 1 398 ? 14.629 15.457 3.683 1.00 60.25 398 ASP A O 1
ATOM 3170 N N . MET A 1 399 ? 14.016 13.377 3.255 1.00 51.12 399 MET A N 1
ATOM 3171 C CA . MET A 1 399 ? 13.354 13.130 4.540 1.00 51.12 399 MET A CA 1
ATOM 3172 C C . MET A 1 399 ? 13.926 11.887 5.252 1.00 51.12 399 MET A C 1
ATOM 3174 O O . MET A 1 399 ? 13.331 10.819 5.335 1.00 51.12 399 MET A O 1
ATOM 3178 N N . ARG A 1 400 ? 15.136 11.982 5.806 1.00 52.16 400 ARG A N 1
ATOM 3179 C CA . ARG A 1 400 ? 15.938 10.788 6.168 1.00 52.16 400 ARG A CA 1
ATOM 3180 C C . ARG A 1 400 ? 15.488 9.963 7.393 1.00 52.16 400 ARG A C 1
ATOM 3182 O O . ARG A 1 400 ? 15.981 8.852 7.564 1.00 52.16 400 ARG A O 1
ATOM 3189 N N . LYS A 1 401 ? 14.573 10.435 8.256 1.00 47.22 401 LYS A N 1
ATOM 3190 C CA . LYS A 1 401 ? 14.236 9.721 9.520 1.00 47.22 401 LYS A CA 1
ATOM 3191 C C . LYS A 1 401 ? 12.944 8.892 9.501 1.00 47.22 401 LYS A C 1
ATOM 3193 O O . LYS A 1 401 ? 12.920 7.827 10.109 1.00 47.22 401 LYS A O 1
ATOM 3198 N N . ILE A 1 402 ? 11.907 9.311 8.775 1.00 50.22 402 ILE A N 1
ATOM 3199 C CA . ILE A 1 402 ? 10.600 8.612 8.739 1.00 50.22 402 ILE A CA 1
ATOM 3200 C C . ILE A 1 402 ? 10.617 7.426 7.745 1.00 50.22 402 ILE A C 1
ATOM 3202 O O . ILE A 1 402 ? 9.825 6.488 7.829 1.00 50.22 402 ILE A O 1
ATOM 3206 N N . HIS A 1 403 ? 11.591 7.403 6.833 1.00 63.81 403 HIS A N 1
ATOM 3207 C CA . HIS A 1 403 ? 11.492 6.645 5.590 1.00 63.81 403 HIS A CA 1
ATOM 3208 C C . HIS A 1 403 ? 12.058 5.207 5.657 1.00 63.81 403 HIS A C 1
ATOM 3210 O O . HIS A 1 403 ? 11.612 4.353 4.895 1.00 63.81 403 HIS A O 1
ATOM 3216 N N . ARG A 1 404 ? 12.957 4.860 6.599 1.00 76.69 404 ARG A N 1
ATOM 3217 C CA . ARG A 1 404 ? 13.566 3.505 6.662 1.00 76.69 404 ARG A CA 1
ATOM 3218 C C . ARG A 1 404 ? 12.598 2.409 7.111 1.00 76.69 404 ARG A C 1
ATOM 3220 O O . ARG A 1 404 ? 12.553 1.329 6.526 1.00 76.69 404 ARG A O 1
ATOM 3227 N N . SER A 1 405 ? 11.830 2.660 8.169 1.00 79.44 405 SER A N 1
ATOM 3228 C CA . SER A 1 405 ? 10.813 1.715 8.651 1.00 79.44 405 SER A CA 1
ATOM 3229 C C . SER A 1 405 ? 9.641 1.612 7.670 1.00 79.44 405 SER A C 1
ATOM 3231 O O . SER A 1 405 ? 9.100 0.522 7.480 1.00 79.44 405 SER A O 1
ATOM 3233 N N . MET A 1 406 ? 9.298 2.724 7.012 1.00 81.00 406 MET A N 1
ATOM 3234 C CA . MET A 1 406 ? 8.302 2.782 5.945 1.00 81.00 406 MET A CA 1
ATOM 3235 C C . MET A 1 406 ? 8.727 1.946 4.733 1.00 81.00 406 MET A C 1
ATOM 3237 O O . MET A 1 406 ? 7.978 1.062 4.331 1.00 81.00 406 MET A O 1
ATOM 3241 N N . MET A 1 407 ? 9.952 2.127 4.229 1.00 85.50 407 MET A N 1
ATOM 3242 C CA . MET A 1 407 ? 10.490 1.361 3.098 1.00 85.50 407 MET A CA 1
ATOM 3243 C C . MET A 1 407 ? 10.501 -0.152 3.380 1.00 85.50 407 MET A C 1
ATOM 3245 O O . MET A 1 407 ? 10.054 -0.929 2.545 1.00 85.50 407 MET A O 1
ATOM 3249 N N . LYS A 1 408 ? 10.879 -0.590 4.594 1.00 86.12 408 LYS A N 1
ATOM 3250 C CA . LYS A 1 408 ? 10.769 -2.010 5.004 1.00 86.12 408 LYS A CA 1
ATOM 3251 C C . LYS A 1 408 ? 9.332 -2.540 4.989 1.00 86.12 408 LYS A C 1
ATOM 3253 O O . LYS A 1 408 ? 9.088 -3.700 4.662 1.00 86.12 408 LYS A O 1
ATOM 3258 N N . ARG A 1 409 ? 8.361 -1.724 5.414 1.00 87.12 409 ARG A N 1
ATOM 3259 C CA . ARG A 1 409 ? 6.942 -2.117 5.410 1.00 87.12 409 ARG A CA 1
ATOM 3260 C C . ARG A 1 409 ? 6.408 -2.195 3.986 1.00 87.12 409 ARG A C 1
ATOM 3262 O O . ARG A 1 409 ? 5.714 -3.159 3.677 1.00 87.12 409 ARG A O 1
ATOM 3269 N N . LEU A 1 410 ? 6.747 -1.220 3.147 1.00 90.25 410 LEU A N 1
ATOM 3270 C CA . LEU A 1 410 ? 6.372 -1.196 1.739 1.00 90.25 410 LEU A CA 1
ATOM 3271 C C . LEU A 1 410 ? 6.986 -2.360 0.974 1.00 90.25 410 LEU A C 1
ATOM 3273 O O . LEU A 1 410 ? 6.275 -2.983 0.200 1.00 90.25 410 LEU A O 1
ATOM 3277 N N . GLU A 1 411 ? 8.233 -2.734 1.266 1.00 95.12 411 GLU A N 1
ATOM 3278 C CA . GLU A 1 411 ? 8.870 -3.915 0.681 1.00 95.12 411 GLU A CA 1
ATOM 3279 C C . GLU A 1 411 ? 8.014 -5.169 0.922 1.00 95.12 411 GLU A C 1
ATOM 3281 O O . GLU A 1 411 ? 7.624 -5.861 -0.017 1.00 95.12 411 GLU A O 1
ATOM 3286 N N . CYS A 1 412 ? 7.600 -5.401 2.171 1.00 93.19 412 CYS A N 1
ATOM 3287 C CA . CYS A 1 412 ? 6.694 -6.498 2.511 1.00 93.19 412 CYS A CA 1
ATOM 3288 C C . CYS A 1 412 ? 5.322 -6.396 1.821 1.00 93.19 412 CYS A C 1
ATOM 3290 O O . CYS A 1 412 ? 4.741 -7.424 1.475 1.00 93.19 412 CYS A O 1
ATOM 3292 N N . ILE A 1 413 ? 4.766 -5.190 1.678 1.00 91.81 413 ILE A N 1
ATOM 3293 C CA . ILE A 1 413 ? 3.451 -4.974 1.056 1.00 91.81 413 ILE A CA 1
ATOM 3294 C C . ILE A 1 413 ? 3.522 -5.262 -0.443 1.00 91.81 413 ILE A C 1
ATOM 3296 O O . ILE A 1 413 ? 2.684 -6.010 -0.938 1.00 91.81 413 ILE A O 1
ATOM 3300 N N . ILE A 1 414 ? 4.532 -4.737 -1.139 1.00 95.19 414 ILE A N 1
ATOM 3301 C CA . ILE A 1 414 ? 4.745 -4.939 -2.575 1.00 95.19 414 ILE A CA 1
ATOM 3302 C C . ILE A 1 414 ? 4.958 -6.428 -2.864 1.00 95.19 414 ILE A C 1
ATOM 3304 O O . ILE A 1 414 ? 4.253 -6.997 -3.695 1.00 95.19 414 ILE A O 1
ATOM 3308 N N . LEU A 1 415 ? 5.845 -7.097 -2.119 1.00 94.25 415 LEU A N 1
ATOM 3309 C CA . LEU A 1 415 ? 6.110 -8.528 -2.303 1.00 94.25 415 LEU A CA 1
ATOM 3310 C C . LEU A 1 415 ? 4.858 -9.388 -2.088 1.00 94.25 415 LEU A C 1
ATOM 3312 O O . LEU A 1 415 ? 4.576 -10.280 -2.888 1.00 94.25 415 LEU A O 1
ATOM 3316 N N . LYS A 1 416 ? 4.063 -9.100 -1.049 1.00 92.50 416 LYS A N 1
ATOM 3317 C CA . LYS A 1 416 ? 2.792 -9.802 -0.803 1.00 92.50 416 LYS A CA 1
ATOM 3318 C C . LYS A 1 416 ? 1.755 -9.509 -1.881 1.00 92.50 416 LYS A C 1
ATOM 3320 O O . LYS A 1 416 ? 1.099 -10.438 -2.345 1.00 92.50 416 LYS A O 1
ATOM 3325 N N . ALA A 1 417 ? 1.628 -8.249 -2.292 1.00 90.75 417 ALA A N 1
ATOM 3326 C CA . ALA A 1 417 ? 0.699 -7.828 -3.332 1.00 90.75 417 ALA A CA 1
ATOM 3327 C C . ALA A 1 417 ? 1.010 -8.502 -4.668 1.00 90.75 417 ALA A C 1
ATOM 3329 O O . ALA A 1 417 ? 0.077 -8.830 -5.389 1.00 90.75 417 ALA A O 1
ATOM 3330 N N . LEU A 1 418 ? 2.286 -8.758 -4.971 1.00 90.81 418 LEU A N 1
ATOM 3331 C CA . LEU A 1 418 ? 2.742 -9.478 -6.164 1.00 90.81 418 LEU A CA 1
ATOM 3332 C C . LEU A 1 418 ? 2.857 -10.996 -5.964 1.00 90.81 418 LEU A C 1
ATOM 3334 O O . LEU A 1 418 ? 3.289 -11.695 -6.876 1.00 90.81 418 LEU A O 1
ATOM 3338 N N . SER A 1 419 ? 2.480 -11.523 -4.794 1.00 91.94 419 SER A N 1
ATOM 3339 C CA . SER A 1 419 ? 2.611 -12.947 -4.453 1.00 91.94 419 SER A CA 1
ATOM 3340 C C . SER A 1 419 ? 4.034 -13.487 -4.665 1.00 91.94 419 SER A C 1
ATOM 3342 O O . SER A 1 419 ? 4.207 -14.632 -5.069 1.00 91.94 419 SER A O 1
ATOM 3344 N N . PHE A 1 420 ? 5.049 -12.648 -4.426 1.00 92.12 420 PHE A N 1
ATOM 3345 C CA . PHE A 1 420 ? 6.471 -12.940 -4.656 1.00 92.12 420 PHE A CA 1
ATOM 3346 C C . PHE A 1 420 ? 6.827 -13.330 -6.109 1.00 92.12 420 PHE A C 1
ATOM 3348 O O . PHE A 1 420 ? 7.916 -13.835 -6.371 1.00 92.12 420 PHE A O 1
ATOM 3355 N N . SER A 1 421 ? 5.949 -13.055 -7.081 1.00 90.94 421 SER A N 1
ATOM 3356 C CA . SER A 1 421 ? 6.217 -13.247 -8.511 1.00 90.94 421 SER A CA 1
ATOM 3357 C C . SER A 1 421 ? 6.999 -12.047 -9.057 1.00 90.94 421 SER A C 1
ATOM 3359 O O . SER A 1 421 ? 6.416 -11.051 -9.490 1.00 90.94 421 SER A O 1
ATOM 3361 N N . LEU A 1 422 ? 8.332 -12.134 -9.007 1.00 90.25 422 LEU A N 1
ATOM 3362 C CA . LEU A 1 422 ? 9.252 -11.098 -9.509 1.00 90.25 422 LEU A CA 1
ATOM 3363 C C . LEU A 1 422 ? 9.888 -11.442 -10.865 1.00 90.25 422 LEU A C 1
ATOM 3365 O O . LEU A 1 422 ? 10.341 -10.545 -11.561 1.00 90.25 422 LEU A O 1
ATOM 3369 N N . SER A 1 423 ? 9.897 -12.719 -11.261 1.00 82.56 423 SER A N 1
ATOM 3370 C CA . SER A 1 423 ? 10.469 -13.148 -12.543 1.00 82.56 423 SER A CA 1
ATOM 3371 C C . SER A 1 423 ? 9.713 -12.508 -13.710 1.00 82.56 423 SER A C 1
ATOM 3373 O O . SER A 1 423 ? 8.518 -12.741 -13.869 1.00 82.56 423 SER A O 1
ATOM 3375 N N . HIS A 1 424 ? 10.397 -11.697 -14.518 1.00 81.56 424 HIS A N 1
ATOM 3376 C CA . HIS A 1 424 ? 9.799 -10.962 -15.631 1.00 81.56 424 HIS A CA 1
ATOM 3377 C C . HIS A 1 424 ? 10.639 -11.131 -16.910 1.00 81.56 424 HIS A C 1
ATOM 3379 O O . HIS A 1 424 ? 11.851 -10.904 -16.882 1.00 81.56 424 HIS A O 1
ATOM 3385 N N . PRO A 1 425 ? 10.039 -11.523 -18.050 1.00 87.81 425 PRO A N 1
ATOM 3386 C CA . PRO A 1 425 ? 10.718 -11.470 -19.339 1.00 87.81 425 PRO A CA 1
ATOM 3387 C C . PRO A 1 425 ? 10.735 -10.020 -19.849 1.00 87.81 425 PRO A C 1
ATOM 3389 O O . PRO A 1 425 ? 9.754 -9.537 -20.411 1.00 87.81 425 PRO A O 1
ATOM 3392 N N . SER A 1 426 ? 11.848 -9.321 -19.618 1.00 90.06 426 SER A N 1
ATOM 3393 C CA . SER A 1 426 ? 12.018 -7.923 -20.020 1.00 90.06 426 SER A CA 1
ATOM 3394 C C . SER A 1 426 ? 12.164 -7.764 -21.534 1.00 90.06 426 SER A C 1
ATOM 3396 O O . SER A 1 426 ? 12.629 -8.660 -22.242 1.00 90.06 426 SER A O 1
ATOM 3398 N N . ALA A 1 427 ? 11.819 -6.576 -22.035 1.00 91.31 427 ALA A N 1
ATOM 3399 C CA . ALA A 1 427 ? 12.066 -6.209 -23.427 1.00 91.31 427 ALA A CA 1
ATOM 3400 C C . ALA A 1 427 ? 13.575 -6.256 -23.760 1.00 91.31 427 ALA A C 1
ATOM 3402 O O . ALA A 1 427 ? 13.971 -6.653 -24.858 1.00 91.31 427 ALA A O 1
ATOM 3403 N N . LEU A 1 428 ? 14.429 -5.935 -22.785 1.00 89.81 428 LEU A N 1
ATOM 3404 C CA . LEU A 1 428 ? 15.879 -6.007 -22.932 1.00 89.81 428 LEU A CA 1
ATOM 3405 C C . LEU A 1 428 ? 16.350 -7.417 -23.332 1.00 89.81 428 LEU A C 1
ATOM 3407 O O . LEU A 1 428 ? 17.050 -7.554 -24.333 1.00 89.81 428 LEU A O 1
ATOM 3411 N N . TYR A 1 429 ? 15.862 -8.461 -22.648 1.00 88.94 429 TYR A N 1
ATOM 3412 C CA . TYR A 1 429 ? 16.178 -9.858 -22.980 1.00 88.94 429 TYR A CA 1
ATOM 3413 C C . TYR A 1 429 ? 15.842 -10.198 -24.440 1.00 88.94 429 TYR A C 1
ATOM 3415 O O . TYR A 1 429 ? 16.642 -10.806 -25.149 1.00 88.94 429 TYR A O 1
ATOM 3423 N N . PHE A 1 430 ? 14.656 -9.800 -24.912 1.00 88.94 430 PHE A N 1
ATOM 3424 C CA . PHE A 1 430 ? 14.224 -10.119 -26.274 1.00 88.94 430 PHE A CA 1
ATOM 3425 C C . PHE A 1 430 ? 15.061 -9.397 -27.336 1.00 88.94 430 PHE A C 1
ATOM 3427 O O . PHE A 1 430 ? 15.358 -9.993 -28.369 1.00 88.94 430 PHE A O 1
ATOM 3434 N N . ILE A 1 431 ? 15.482 -8.149 -27.092 1.00 87.88 431 ILE A N 1
ATOM 3435 C CA . ILE A 1 431 ? 16.377 -7.431 -28.014 1.00 87.88 431 ILE A CA 1
ATOM 3436 C C . ILE A 1 431 ? 17.737 -8.118 -28.104 1.00 87.88 431 ILE A C 1
ATOM 3438 O O . ILE A 1 431 ? 18.263 -8.274 -29.203 1.00 87.88 431 ILE A O 1
ATOM 3442 N N . GLU A 1 432 ? 18.283 -8.567 -26.977 1.00 84.75 432 GLU A N 1
ATOM 3443 C CA . GLU A 1 432 ? 19.566 -9.268 -26.955 1.00 84.75 432 GLU A CA 1
ATOM 3444 C C . GLU A 1 432 ? 19.485 -10.611 -27.675 1.00 84.75 432 GLU A C 1
ATOM 3446 O O . GLU A 1 432 ? 20.367 -10.937 -28.466 1.00 84.75 432 GLU A O 1
ATOM 3451 N N . TYR A 1 433 ? 18.384 -11.338 -27.491 1.00 83.88 433 TYR A N 1
ATOM 3452 C CA . TYR A 1 433 ? 18.107 -12.568 -28.221 1.00 83.88 433 TYR A CA 1
ATOM 3453 C C . TYR A 1 433 ? 18.032 -12.344 -29.740 1.00 83.88 433 TYR A C 1
ATOM 3455 O O . TYR A 1 433 ? 18.727 -13.020 -30.501 1.00 83.88 433 TYR A O 1
ATOM 3463 N N . TYR A 1 434 ? 17.228 -11.376 -30.202 1.00 83.62 434 TYR A N 1
ATOM 3464 C CA . TYR A 1 434 ? 17.110 -11.077 -31.635 1.00 83.62 434 TYR A CA 1
ATOM 3465 C C . TYR A 1 434 ? 18.444 -10.614 -32.229 1.00 83.62 434 TYR A C 1
ATOM 3467 O O . TYR A 1 434 ? 18.809 -11.015 -33.334 1.00 83.62 434 TYR A O 1
ATOM 3475 N N . ALA A 1 435 ? 19.194 -9.806 -31.481 1.00 82.50 435 ALA A N 1
ATOM 3476 C CA . ALA A 1 435 ? 20.505 -9.341 -31.891 1.00 82.50 435 ALA A CA 1
ATOM 3477 C C . ALA A 1 435 ? 21.527 -10.474 -31.999 1.00 82.50 435 ALA A C 1
ATOM 3479 O O . ALA A 1 435 ? 22.259 -10.515 -32.986 1.00 82.50 435 ALA A O 1
ATOM 3480 N N . ALA A 1 436 ? 21.554 -11.400 -31.037 1.00 78.62 436 ALA A N 1
ATOM 3481 C CA . ALA A 1 436 ? 22.460 -12.544 -31.045 1.00 78.62 436 ALA A CA 1
ATOM 3482 C C . ALA A 1 436 ? 22.265 -13.401 -32.303 1.00 78.62 436 ALA A C 1
ATOM 3484 O O . ALA A 1 436 ? 23.229 -13.657 -33.022 1.00 78.62 436 ALA A O 1
ATOM 3485 N N . ILE A 1 437 ? 21.017 -13.743 -32.641 1.00 77.81 437 ILE A N 1
ATOM 3486 C CA . ILE A 1 437 ? 20.735 -14.538 -33.843 1.00 77.81 437 ILE A CA 1
ATOM 3487 C C . ILE A 1 437 ? 21.110 -13.772 -35.117 1.00 77.81 437 ILE A C 1
ATOM 3489 O O . ILE A 1 437 ? 21.714 -14.332 -36.030 1.00 77.81 437 ILE A O 1
ATOM 3493 N N . CYS A 1 438 ? 20.793 -12.475 -35.192 1.00 77.75 438 CYS A N 1
ATO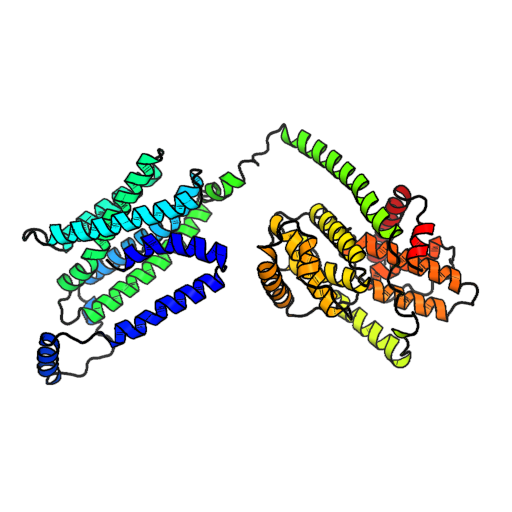M 3494 C CA . CYS A 1 438 ? 21.196 -11.662 -36.338 1.00 77.75 438 CYS A CA 1
ATOM 3495 C C . CYS A 1 438 ? 22.722 -11.589 -36.489 1.00 77.75 438 CYS A C 1
ATOM 3497 O O . CYS A 1 438 ? 23.212 -11.602 -37.615 1.00 77.75 438 CYS A O 1
ATOM 3499 N N . MET A 1 439 ? 23.476 -11.511 -35.388 1.00 77.06 439 MET A N 1
ATOM 3500 C CA . MET A 1 439 ? 24.940 -11.482 -35.421 1.00 77.06 439 MET A CA 1
ATOM 3501 C C . MET A 1 439 ? 25.540 -12.822 -35.858 1.00 77.06 439 MET A C 1
ATOM 3503 O O . MET A 1 439 ? 26.480 -12.806 -36.643 1.00 77.06 439 MET A O 1
ATOM 3507 N N . GLU A 1 440 ? 24.988 -13.956 -35.415 1.00 74.06 440 GLU A N 1
ATOM 3508 C CA . GLU A 1 440 ? 25.421 -15.299 -35.845 1.00 74.06 440 GLU A CA 1
ATOM 3509 C C . GLU A 1 440 ? 25.248 -15.521 -37.352 1.00 74.06 440 GLU A C 1
ATOM 3511 O O . GLU A 1 440 ? 26.057 -16.193 -37.985 1.00 74.06 440 GLU A O 1
ATOM 3516 N N . MET A 1 441 ? 24.209 -14.926 -37.938 1.00 71.19 441 MET A N 1
ATOM 3517 C CA . MET A 1 441 ? 23.915 -15.025 -39.370 1.00 71.19 441 MET A CA 1
ATOM 3518 C C . MET A 1 441 ? 24.680 -14.005 -40.233 1.00 71.19 441 MET A C 1
ATOM 3520 O O . MET A 1 441 ? 24.535 -14.022 -41.454 1.00 71.19 441 MET A O 1
ATOM 3524 N N . SER A 1 442 ? 25.456 -13.098 -39.627 1.00 71.38 442 SER A N 1
ATOM 3525 C CA . SER A 1 442 ? 26.067 -11.948 -40.309 1.00 71.38 442 SER A CA 1
ATOM 3526 C C . SER A 1 442 ? 27.588 -12.043 -40.434 1.00 71.38 442 SER A C 1
ATOM 3528 O O . SER A 1 442 ? 28.280 -12.477 -39.518 1.00 71.38 442 SER A O 1
ATOM 3530 N N . ASP A 1 443 ? 28.134 -11.505 -41.529 1.00 72.38 443 ASP A N 1
ATOM 3531 C CA . ASP A 1 443 ? 29.584 -11.381 -41.722 1.00 72.38 443 ASP A CA 1
ATOM 3532 C C . ASP A 1 443 ? 30.236 -10.379 -40.748 1.00 72.38 443 ASP A C 1
ATOM 3534 O O . ASP A 1 443 ? 29.619 -9.407 -40.297 1.00 72.38 443 ASP A O 1
ATOM 3538 N N . SER A 1 444 ? 31.540 -10.550 -40.494 1.00 69.69 444 SER A N 1
ATOM 3539 C CA . SER A 1 444 ? 32.336 -9.764 -39.530 1.00 69.69 444 SER A CA 1
ATOM 3540 C C . SER A 1 444 ? 32.258 -8.238 -39.709 1.00 69.69 444 SER A C 1
ATOM 3542 O O . SER A 1 444 ? 32.332 -7.491 -38.732 1.00 69.69 444 SER A O 1
ATOM 3544 N N . VAL A 1 445 ? 32.043 -7.762 -40.939 1.00 66.94 445 VAL A N 1
ATOM 3545 C CA . VAL A 1 445 ? 31.882 -6.335 -41.276 1.00 66.94 445 VAL A CA 1
ATOM 3546 C C . VAL A 1 445 ? 30.544 -5.772 -40.773 1.00 66.94 445 VAL A C 1
ATOM 3548 O O . VAL A 1 445 ? 30.459 -4.603 -40.385 1.00 66.94 445 VAL A O 1
ATOM 3551 N N . HIS A 1 446 ? 29.492 -6.590 -40.742 1.00 72.69 446 HIS A N 1
ATOM 3552 C CA . HIS A 1 446 ? 28.151 -6.188 -40.316 1.00 72.69 446 HIS A CA 1
ATOM 3553 C C . HIS A 1 446 ? 27.976 -6.212 -38.795 1.00 72.69 446 HIS A C 1
ATOM 3555 O O . HIS A 1 446 ? 27.191 -5.421 -38.268 1.00 72.69 446 HIS A O 1
ATOM 3561 N N . ILE A 1 447 ? 28.781 -7.005 -38.079 1.00 74.56 447 ILE A N 1
ATOM 3562 C CA . ILE A 1 447 ? 28.766 -7.086 -36.609 1.00 74.56 447 ILE A CA 1
ATOM 3563 C C . ILE A 1 447 ? 28.949 -5.701 -35.968 1.00 74.56 447 ILE A C 1
ATOM 3565 O O . ILE A 1 447 ? 28.239 -5.356 -35.026 1.00 74.56 447 ILE A O 1
ATOM 3569 N N . GLY A 1 448 ? 29.838 -4.857 -36.505 1.00 76.69 448 GLY A N 1
ATOM 3570 C CA . GLY A 1 448 ? 30.047 -3.500 -35.984 1.00 76.69 448 GLY A CA 1
ATOM 3571 C C . GLY A 1 448 ? 28.808 -2.598 -36.092 1.00 76.69 448 GLY A C 1
ATOM 3572 O O . GLY A 1 448 ? 28.535 -1.809 -35.188 1.00 76.69 448 GLY A O 1
ATOM 3573 N N . LYS A 1 449 ? 28.023 -2.730 -37.170 1.00 78.75 449 LYS A N 1
ATOM 3574 C CA . LYS A 1 449 ? 26.758 -1.990 -37.351 1.00 78.75 449 LYS A CA 1
ATOM 3575 C C . LYS A 1 449 ? 25.638 -2.557 -36.477 1.00 78.75 449 LYS A C 1
ATOM 3577 O O . LYS A 1 449 ? 24.828 -1.798 -35.947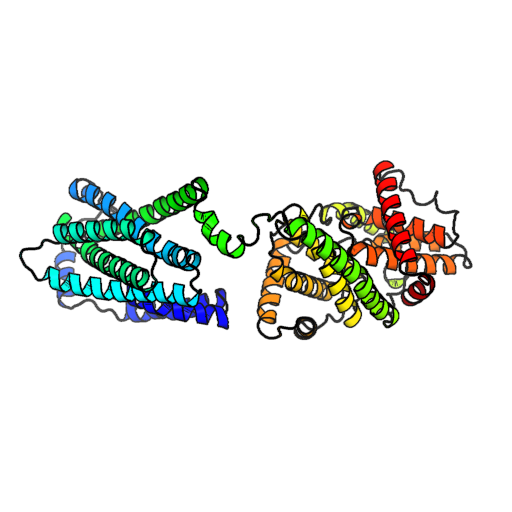 1.00 78.75 449 LYS A O 1
ATOM 3582 N N . LEU A 1 450 ? 25.608 -3.876 -36.295 1.00 78.81 450 LEU A N 1
ATOM 3583 C CA . LEU A 1 450 ? 24.641 -4.540 -35.423 1.00 78.81 450 LEU A CA 1
ATOM 3584 C C . LEU A 1 450 ? 24.860 -4.165 -33.957 1.00 78.81 450 LEU A C 1
ATOM 3586 O O . LEU A 1 450 ? 23.892 -3.827 -33.290 1.00 78.81 450 LEU A O 1
ATOM 3590 N N . LYS A 1 451 ? 26.109 -4.098 -33.477 1.00 81.25 451 LYS A N 1
ATOM 3591 C CA . LYS A 1 451 ? 26.418 -3.614 -32.117 1.00 81.25 451 LYS A CA 1
ATOM 3592 C C . LYS A 1 451 ? 25.890 -2.196 -31.869 1.00 81.25 451 LYS A C 1
ATOM 3594 O O . LYS A 1 451 ? 25.179 -1.973 -30.896 1.00 81.25 451 LYS A O 1
ATOM 3599 N N . LYS A 1 452 ? 26.099 -1.274 -32.819 1.00 82.81 452 LYS A N 1
ATOM 3600 C CA . LYS A 1 452 ? 25.495 0.074 -32.769 1.00 82.81 452 LYS A CA 1
ATOM 3601 C C . LYS A 1 452 ? 23.965 0.042 -32.748 1.00 82.81 452 LYS A C 1
ATOM 3603 O O . LYS A 1 452 ? 23.345 0.853 -32.069 1.00 82.81 452 LYS A O 1
ATOM 3608 N N . SER A 1 453 ? 23.359 -0.897 -33.474 1.00 84.81 453 SER A N 1
ATOM 3609 C CA . SER A 1 453 ? 21.903 -1.082 -33.480 1.00 84.81 453 SER A CA 1
ATOM 3610 C C . SER A 1 453 ? 21.395 -1.599 -32.135 1.00 84.81 453 SER A C 1
ATOM 3612 O O . SER A 1 453 ? 20.347 -1.151 -31.689 1.00 84.81 453 SER A O 1
ATOM 3614 N N . VAL A 1 454 ? 22.150 -2.470 -31.456 1.00 85.12 454 VAL A N 1
ATOM 3615 C CA . VAL A 1 454 ? 21.826 -2.938 -30.098 1.00 85.12 454 VAL A CA 1
ATOM 3616 C C . VAL A 1 454 ? 21.882 -1.787 -29.105 1.00 85.12 454 VAL A C 1
ATOM 3618 O O . VAL A 1 454 ? 20.935 -1.600 -28.347 1.00 85.12 454 VAL A O 1
ATOM 3621 N N . ALA A 1 455 ? 22.946 -0.983 -29.138 1.00 83.44 455 ALA A N 1
ATOM 3622 C CA . ALA A 1 455 ? 23.075 0.191 -28.278 1.00 83.44 455 ALA A CA 1
ATOM 3623 C C . ALA A 1 455 ? 21.907 1.176 -28.472 1.00 83.44 455 ALA A C 1
ATOM 3625 O O . ALA A 1 455 ? 21.284 1.605 -27.502 1.00 83.44 455 ALA A O 1
ATOM 3626 N N . LEU A 1 456 ? 21.545 1.464 -29.728 1.00 85.31 456 LEU A N 1
ATOM 3627 C CA . LEU A 1 456 ? 20.394 2.309 -30.046 1.00 85.31 456 LEU A CA 1
ATOM 3628 C C . LEU A 1 456 ? 19.072 1.691 -29.561 1.00 85.31 456 LEU A C 1
ATOM 3630 O O . LEU A 1 456 ? 18.226 2.389 -29.007 1.00 85.31 456 LEU A O 1
ATOM 3634 N N . SER A 1 457 ? 18.902 0.381 -29.727 1.00 89.25 457 SER A N 1
ATOM 3635 C CA . SER A 1 457 ? 17.725 -0.347 -29.252 1.00 89.25 457 SER A CA 1
ATOM 3636 C C . SER A 1 457 ? 17.579 -0.301 -27.730 1.00 89.25 457 SER A C 1
ATOM 3638 O O . SER A 1 457 ? 16.480 -0.054 -27.236 1.00 89.25 457 SER A O 1
ATOM 3640 N N . ARG A 1 458 ? 18.677 -0.481 -26.984 1.00 88.75 458 ARG A N 1
ATOM 3641 C CA . ARG A 1 458 ? 18.702 -0.356 -25.518 1.00 88.75 458 ARG A CA 1
ATOM 3642 C C . ARG A 1 458 ? 18.275 1.039 -25.071 1.00 88.75 458 ARG A C 1
ATOM 3644 O O . ARG A 1 458 ? 17.433 1.153 -24.185 1.00 88.75 458 ARG A O 1
ATOM 3651 N N . LEU A 1 459 ? 18.792 2.077 -25.729 1.00 85.25 459 LEU A N 1
ATOM 3652 C CA . LEU A 1 459 ? 18.417 3.463 -25.454 1.00 85.25 459 LEU A CA 1
ATOM 3653 C C . LEU A 1 459 ? 16.922 3.711 -25.706 1.00 85.25 459 LEU A C 1
ATOM 3655 O O . LEU A 1 459 ? 16.236 4.260 -24.848 1.00 85.25 459 LEU A O 1
ATOM 3659 N N . ILE A 1 460 ? 16.395 3.288 -26.860 1.00 88.06 460 ILE A N 1
ATOM 3660 C CA . ILE A 1 460 ? 14.972 3.477 -27.189 1.00 88.06 460 ILE A CA 1
ATOM 3661 C C . ILE A 1 460 ? 14.083 2.762 -26.168 1.00 88.06 460 ILE A C 1
ATOM 3663 O O . ILE A 1 460 ? 13.108 3.351 -25.698 1.00 88.06 460 ILE A O 1
ATOM 3667 N N . LEU A 1 461 ? 14.414 1.518 -25.803 1.00 91.25 461 LEU A N 1
ATOM 3668 C CA . LEU A 1 461 ? 13.640 0.787 -24.804 1.00 91.25 461 LEU A CA 1
ATOM 3669 C C . LEU A 1 461 ? 13.671 1.480 -23.438 1.00 91.25 461 LEU A C 1
ATOM 3671 O O . LEU A 1 461 ? 12.639 1.554 -22.777 1.00 91.25 461 LEU A O 1
ATOM 3675 N N . GLU A 1 462 ? 14.820 1.993 -23.011 1.00 89.12 462 GLU A N 1
ATOM 3676 C CA . GLU A 1 462 ? 14.936 2.669 -21.721 1.00 89.12 462 GLU A CA 1
ATOM 3677 C C . GLU A 1 462 ? 14.063 3.925 -21.651 1.00 89.12 462 GLU A C 1
ATOM 3679 O O . GLU A 1 462 ? 13.301 4.107 -20.700 1.00 89.12 462 GLU A O 1
ATOM 3684 N N . VAL A 1 463 ? 14.093 4.758 -22.695 1.00 86.31 463 VAL A N 1
ATOM 3685 C CA . VAL A 1 463 ? 13.234 5.948 -22.767 1.00 86.31 463 VAL A CA 1
ATOM 3686 C C . VAL A 1 463 ? 11.757 5.539 -22.837 1.00 86.31 463 VAL A C 1
ATOM 3688 O O . VAL A 1 463 ? 10.911 6.169 -22.194 1.00 86.31 463 VAL A O 1
ATOM 3691 N N . SER A 1 464 ? 11.442 4.434 -23.524 1.00 90.50 464 SER A N 1
ATOM 3692 C CA . SER A 1 464 ? 10.067 3.936 -23.651 1.00 90.50 464 SER A CA 1
ATOM 3693 C C . SER A 1 464 ? 9.412 3.566 -22.315 1.00 90.50 464 SER A C 1
ATOM 3695 O O . SER A 1 464 ? 8.187 3.607 -22.221 1.00 90.50 464 SER A O 1
ATOM 3697 N N . LEU A 1 465 ? 10.191 3.290 -21.256 1.00 91.44 465 LEU A N 1
ATOM 3698 C CA . LEU A 1 465 ? 9.660 3.006 -19.915 1.00 91.44 465 LEU A CA 1
ATOM 3699 C C . LEU A 1 465 ? 8.813 4.168 -19.362 1.00 91.44 465 LEU A C 1
ATOM 3701 O O . LEU A 1 465 ? 7.860 3.950 -18.605 1.00 91.44 465 LEU A O 1
ATOM 3705 N N . GLN A 1 466 ? 9.128 5.406 -19.756 1.00 89.62 466 GLN A N 1
ATOM 3706 C CA . GLN A 1 466 ? 8.393 6.604 -19.341 1.00 89.62 466 GLN A CA 1
ATOM 3707 C C . GLN A 1 466 ? 7.026 6.715 -20.035 1.00 89.62 466 GLN A C 1
ATOM 3709 O O . GLN A 1 466 ? 6.102 7.308 -19.476 1.00 89.62 466 GLN A O 1
ATOM 3714 N N . ASP A 1 467 ? 6.875 6.126 -21.224 1.00 88.81 467 ASP A N 1
ATOM 3715 C CA . ASP A 1 467 ? 5.646 6.160 -22.012 1.00 88.81 467 ASP A CA 1
ATOM 3716 C C . ASP A 1 467 ? 4.687 5.044 -21.571 1.00 88.81 467 ASP A C 1
ATOM 3718 O O . ASP A 1 467 ? 4.923 3.846 -21.762 1.00 88.81 467 ASP A O 1
ATOM 3722 N N . TYR A 1 468 ? 3.567 5.449 -20.972 1.00 87.81 468 TYR A N 1
ATOM 3723 C CA . TYR A 1 468 ? 2.552 4.528 -20.470 1.00 87.81 468 TYR A CA 1
ATOM 3724 C C . TYR A 1 468 ? 1.923 3.667 -21.574 1.00 87.81 468 TYR A C 1
ATOM 3726 O O . TYR A 1 468 ? 1.581 2.511 -21.328 1.00 87.81 468 TYR A O 1
ATOM 3734 N N . HIS A 1 469 ? 1.771 4.188 -22.793 1.00 88.12 469 HIS A N 1
ATOM 3735 C CA . HIS A 1 469 ? 1.148 3.443 -23.881 1.00 88.12 469 HIS A CA 1
ATOM 3736 C C . HIS A 1 469 ? 2.087 2.402 -24.488 1.00 88.12 469 HIS A C 1
ATOM 3738 O O . HIS A 1 469 ? 1.612 1.349 -24.915 1.00 88.12 469 HIS A O 1
ATOM 3744 N N . LEU A 1 470 ? 3.395 2.672 -24.530 1.00 88.19 470 LEU A N 1
ATOM 3745 C CA . LEU A 1 470 ? 4.382 1.696 -25.001 1.00 88.19 470 LEU A CA 1
ATOM 3746 C C . LEU A 1 470 ? 4.532 0.525 -24.020 1.00 88.19 470 LEU A C 1
ATOM 3748 O O . LEU A 1 470 ? 4.606 -0.624 -24.450 1.00 88.19 470 LEU A O 1
ATOM 3752 N N . CYS A 1 471 ? 4.455 0.796 -22.713 1.00 87.00 471 CYS A N 1
ATOM 3753 C CA . CYS A 1 471 ? 4.534 -0.224 -21.661 1.00 87.00 471 CYS A CA 1
ATOM 3754 C C . CYS A 1 471 ? 3.353 -1.220 -21.647 1.00 87.00 471 CYS A C 1
ATOM 3756 O O . CYS A 1 471 ? 3.418 -2.237 -20.958 1.00 87.00 471 CYS A O 1
ATOM 3758 N N . GLN A 1 472 ? 2.272 -0.950 -22.391 1.00 87.62 472 GLN A N 1
ATOM 3759 C CA . GLN A 1 472 ? 1.128 -1.864 -22.521 1.00 87.62 472 GLN A CA 1
ATOM 3760 C C . GLN A 1 472 ? 1.328 -2.949 -23.587 1.00 87.62 472 GLN A C 1
ATOM 3762 O O . GLN A 1 472 ? 0.572 -3.922 -23.603 1.00 87.62 472 GLN A O 1
ATOM 3767 N N . PHE A 1 473 ? 2.304 -2.800 -24.488 1.00 89.81 473 PHE A N 1
ATOM 3768 C CA . PHE A 1 473 ? 2.615 -3.841 -25.465 1.00 89.81 473 PHE A CA 1
ATOM 3769 C C . PHE A 1 473 ? 3.397 -4.985 -24.819 1.00 89.81 473 PHE A C 1
ATOM 3771 O O . PHE A 1 473 ? 4.131 -4.800 -23.850 1.00 89.81 473 PHE A O 1
ATOM 3778 N N . LYS A 1 474 ? 3.268 -6.182 -25.399 1.00 90.31 474 LYS A N 1
ATOM 3779 C CA . LYS A 1 474 ? 4.081 -7.336 -25.009 1.00 90.31 474 LYS A CA 1
ATOM 3780 C C . LYS A 1 474 ? 5.575 -7.003 -25.153 1.00 90.31 474 LYS A C 1
ATOM 3782 O O . LYS A 1 474 ? 5.949 -6.459 -26.198 1.00 90.31 474 LYS A O 1
ATOM 3787 N N . PRO A 1 475 ? 6.427 -7.347 -24.170 1.00 91.88 475 PRO A N 1
ATOM 3788 C CA . PRO A 1 475 ? 7.862 -7.094 -24.247 1.00 91.88 475 PRO A CA 1
ATOM 3789 C C . PRO A 1 475 ? 8.504 -7.665 -25.516 1.00 91.88 475 PRO A C 1
ATOM 3791 O O . PRO A 1 475 ? 9.279 -6.965 -26.159 1.00 91.88 475 PRO A O 1
ATOM 3794 N N . SER A 1 476 ? 8.126 -8.877 -25.940 1.00 90.44 476 SER A N 1
ATOM 3795 C CA . SER A 1 476 ? 8.638 -9.497 -27.172 1.00 90.44 476 SER A CA 1
ATOM 3796 C C . SER A 1 476 ? 8.356 -8.669 -28.433 1.00 90.44 476 SER A C 1
ATOM 3798 O O . SER A 1 476 ? 9.225 -8.546 -29.303 1.00 90.44 476 SER A O 1
ATOM 3800 N N . LEU A 1 477 ? 7.162 -8.071 -28.513 1.00 89.88 477 LEU A N 1
ATOM 3801 C CA . LEU A 1 477 ? 6.714 -7.228 -29.620 1.00 89.88 477 LEU A CA 1
ATOM 3802 C C . LEU A 1 477 ? 7.403 -5.863 -29.602 1.00 89.88 477 LEU A C 1
ATOM 3804 O O . LEU A 1 477 ? 7.907 -5.419 -30.632 1.00 89.88 477 LEU A O 1
ATOM 3808 N N . LEU A 1 478 ? 7.441 -5.208 -28.438 1.00 91.62 478 LEU A N 1
ATOM 3809 C CA . LEU A 1 478 ? 8.093 -3.909 -28.277 1.00 91.62 478 LEU A CA 1
ATOM 3810 C C . LEU A 1 478 ? 9.577 -3.995 -28.659 1.00 91.62 478 LEU A C 1
ATOM 3812 O O . LEU A 1 478 ? 10.086 -3.136 -29.384 1.00 91.62 478 LEU A O 1
ATOM 3816 N N . SER A 1 479 ? 10.247 -5.070 -28.244 1.00 91.56 479 SER A N 1
ATOM 3817 C CA . SER A 1 479 ? 11.637 -5.350 -28.599 1.00 91.56 479 SER A CA 1
ATOM 3818 C C . SER A 1 479 ? 11.830 -5.588 -30.082 1.00 91.56 479 SER A C 1
ATOM 3820 O O . SER A 1 479 ? 12.759 -5.036 -30.661 1.00 91.56 479 SER A O 1
ATOM 3822 N N . LEU A 1 480 ? 10.945 -6.358 -30.718 1.00 88.31 480 LEU A N 1
ATOM 3823 C CA . LEU A 1 480 ? 11.019 -6.611 -32.155 1.00 88.31 480 LEU A CA 1
ATOM 3824 C C . LEU A 1 480 ? 10.866 -5.313 -32.960 1.00 88.31 480 LEU A C 1
ATOM 3826 O O . LEU A 1 480 ? 11.677 -5.036 -33.841 1.00 88.31 480 LEU A O 1
ATOM 3830 N N . CYS A 1 481 ? 9.859 -4.495 -32.640 1.00 89.69 481 CYS A N 1
ATOM 3831 C CA . CYS A 1 481 ? 9.630 -3.208 -33.298 1.00 89.69 481 CYS A CA 1
ATOM 3832 C C . CYS A 1 481 ? 10.829 -2.265 -33.135 1.00 89.69 481 CYS A C 1
ATOM 3834 O O . CYS A 1 481 ? 11.266 -1.637 -34.100 1.00 89.69 481 CYS A O 1
ATOM 3836 N N . THR A 1 482 ? 11.385 -2.205 -31.924 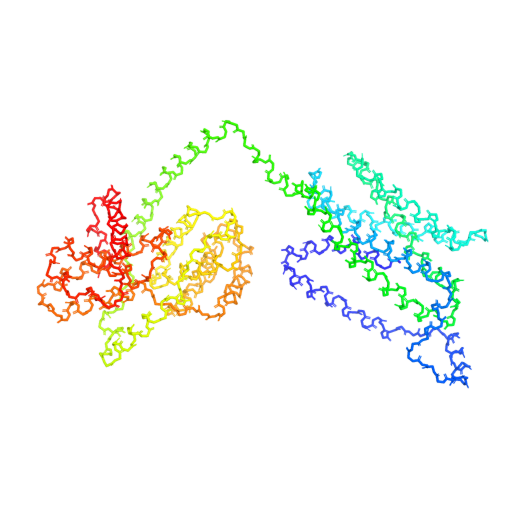1.00 90.81 482 THR A N 1
ATOM 3837 C CA . THR A 1 482 ? 12.552 -1.374 -31.607 1.00 90.81 482 THR A CA 1
ATOM 3838 C C . THR A 1 482 ? 13.803 -1.857 -32.342 1.00 90.81 482 THR A C 1
ATOM 3840 O O . THR A 1 482 ? 14.504 -1.050 -32.955 1.00 90.81 482 THR A O 1
ATOM 3843 N N . TRP A 1 483 ? 14.038 -3.171 -32.359 1.00 88.94 483 TRP A N 1
ATOM 3844 C CA . TRP A 1 483 ? 15.152 -3.804 -33.061 1.00 88.94 483 TRP A CA 1
ATOM 3845 C C . TRP A 1 483 ? 15.108 -3.528 -34.565 1.00 88.94 483 TRP A C 1
ATOM 3847 O O . TRP A 1 483 ? 16.080 -3.038 -35.140 1.00 88.94 483 TRP A O 1
ATOM 3857 N N . LEU A 1 484 ? 13.952 -3.758 -35.198 1.00 85.56 484 LEU A N 1
ATOM 3858 C CA . LEU A 1 484 ? 13.752 -3.491 -36.624 1.00 85.56 484 LEU A CA 1
ATOM 3859 C C . LEU A 1 484 ? 13.990 -2.017 -36.966 1.00 85.56 484 LEU A C 1
ATOM 3861 O O . LEU A 1 484 ? 14.628 -1.718 -37.978 1.00 85.56 484 LEU A O 1
ATOM 3865 N N . LEU A 1 485 ? 13.528 -1.097 -36.113 1.00 87.69 485 LEU A N 1
ATOM 3866 C CA . LEU A 1 485 ? 13.780 0.327 -36.296 1.00 87.69 485 LEU A CA 1
ATOM 3867 C C . LEU A 1 485 ? 15.281 0.642 -36.205 1.00 87.69 485 LEU A C 1
ATOM 3869 O O . LEU A 1 485 ? 15.826 1.249 -37.125 1.00 87.69 485 LEU A O 1
ATOM 3873 N N . SER A 1 486 ? 15.969 0.187 -35.153 1.00 87.50 486 SER A N 1
ATOM 3874 C CA . SER A 1 486 ? 17.400 0.471 -34.947 1.00 87.50 486 SER A CA 1
ATOM 3875 C C . SER A 1 486 ? 18.297 -0.090 -36.052 1.00 87.50 486 SER A C 1
ATOM 3877 O O . SER A 1 486 ? 19.242 0.572 -36.482 1.00 87.50 486 SER A O 1
ATOM 3879 N N . ILE A 1 487 ? 17.991 -1.290 -36.543 1.00 83.75 487 ILE A N 1
ATOM 3880 C CA . ILE A 1 487 ? 18.677 -1.889 -37.688 1.00 83.75 487 ILE A CA 1
ATOM 3881 C C . ILE A 1 487 ? 18.471 -1.030 -38.946 1.00 83.75 487 ILE A C 1
ATOM 3883 O O . ILE A 1 487 ? 19.430 -0.757 -39.679 1.00 83.75 487 ILE A O 1
ATOM 3887 N N . SER A 1 488 ? 17.224 -0.626 -39.217 1.00 83.12 488 SER A N 1
ATOM 3888 C CA . SER A 1 488 ? 16.886 0.127 -40.430 1.00 83.12 488 SER A CA 1
ATOM 3889 C C . SER A 1 488 ? 17.616 1.473 -40.491 1.00 83.12 488 SER A C 1
ATOM 3891 O O . SER A 1 488 ? 18.117 1.854 -41.552 1.00 83.12 488 SER A O 1
ATOM 3893 N N . GLU A 1 489 ? 17.765 2.133 -39.340 1.00 81.00 489 GLU A N 1
ATOM 3894 C CA . GLU A 1 489 ? 18.489 3.398 -39.180 1.00 81.00 489 GLU A CA 1
ATOM 3895 C C . GLU A 1 489 ? 19.995 3.243 -39.432 1.00 81.00 489 GLU A C 1
ATOM 3897 O O . GLU A 1 489 ? 20.610 4.087 -40.078 1.00 81.00 489 GLU A O 1
ATOM 3902 N N . ASN A 1 490 ? 20.590 2.119 -39.023 1.00 78.06 490 ASN A N 1
ATOM 3903 C CA . ASN A 1 490 ? 22.004 1.820 -39.272 1.00 78.06 490 ASN A CA 1
ATOM 3904 C C . ASN A 1 490 ? 22.275 1.195 -40.658 1.00 78.06 490 ASN A C 1
ATOM 3906 O O . ASN A 1 490 ? 23.387 0.732 -40.942 1.00 78.06 490 ASN A O 1
ATOM 3910 N N . GLY A 1 491 ? 21.275 1.210 -41.547 1.00 69.25 491 GLY A N 1
ATOM 3911 C CA . GLY A 1 491 ? 21.418 0.860 -42.958 1.00 69.25 491 GLY A CA 1
ATOM 3912 C C . GLY A 1 491 ? 21.487 -0.639 -43.245 1.00 69.25 491 GLY A C 1
ATOM 3913 O O . GLY A 1 491 ? 22.023 -1.026 -44.284 1.00 69.25 491 GLY A O 1
ATOM 3914 N N . TYR A 1 492 ? 20.968 -1.488 -42.356 1.00 67.56 492 TYR A N 1
ATOM 3915 C CA . TYR A 1 492 ? 20.914 -2.937 -42.562 1.00 67.56 492 TYR A CA 1
ATOM 3916 C C . TYR A 1 492 ? 19.497 -3.341 -43.018 1.00 67.56 492 TYR A C 1
ATOM 3918 O O . TYR A 1 492 ? 18.599 -3.581 -42.227 1.00 67.56 492 TYR A O 1
ATOM 3926 N N . ARG A 1 493 ? 19.237 -3.320 -44.332 1.00 58.19 493 ARG A N 1
ATOM 3927 C CA . ARG A 1 493 ? 17.872 -3.485 -44.889 1.00 58.19 493 ARG A CA 1
ATOM 3928 C C . ARG A 1 493 ? 17.453 -4.936 -45.155 1.00 58.19 493 ARG A C 1
ATOM 3930 O O . ARG A 1 493 ? 16.285 -5.182 -45.444 1.00 58.19 493 ARG A O 1
ATOM 3937 N N . GLU A 1 494 ? 18.378 -5.889 -45.069 1.00 55.38 494 GLU A N 1
ATOM 3938 C CA . GLU A 1 494 ? 18.152 -7.278 -45.500 1.00 55.38 494 GLU A CA 1
ATOM 3939 C C . GLU A 1 494 ? 17.303 -8.113 -44.514 1.00 55.38 494 GLU A C 1
ATOM 3941 O O . GLU A 1 494 ? 16.833 -9.192 -44.869 1.00 55.38 494 GLU A O 1
ATOM 3946 N N . THR A 1 495 ? 17.005 -7.608 -43.309 1.00 51.59 495 THR A N 1
ATOM 3947 C CA . THR A 1 495 ? 16.376 -8.386 -42.220 1.00 51.59 495 THR A CA 1
ATOM 3948 C C . THR A 1 495 ? 14.864 -8.290 -42.078 1.00 51.59 495 THR A C 1
ATOM 3950 O O . THR A 1 495 ? 14.304 -9.041 -41.277 1.00 51.59 495 THR A O 1
ATOM 3953 N N . HIS A 1 496 ? 14.160 -7.463 -42.862 1.00 49.31 496 HIS A N 1
ATOM 3954 C CA . HIS A 1 496 ? 12.689 -7.391 -42.778 1.00 49.31 496 HIS A CA 1
ATOM 3955 C C . HIS A 1 496 ? 12.001 -8.757 -42.987 1.00 49.31 496 HIS A C 1
ATOM 3957 O O . HIS A 1 496 ? 10.894 -8.965 -42.498 1.00 49.31 496 HIS A O 1
ATOM 3963 N N . ASN A 1 497 ? 12.672 -9.707 -43.651 1.00 46.34 497 ASN A N 1
ATOM 3964 C CA . ASN A 1 497 ? 12.160 -11.057 -43.894 1.00 46.34 497 ASN A CA 1
ATOM 3965 C C . ASN A 1 497 ? 12.552 -12.108 -42.839 1.00 46.34 497 ASN A C 1
ATOM 3967 O O . ASN A 1 497 ? 11.979 -13.194 -42.863 1.00 46.34 497 ASN A O 1
ATOM 3971 N N . PHE A 1 498 ? 13.494 -11.824 -41.934 1.00 48.81 498 PHE A N 1
ATOM 3972 C CA . PHE A 1 498 ? 14.104 -12.857 -41.082 1.00 48.81 498 PHE A CA 1
ATOM 3973 C C . PHE A 1 498 ? 13.401 -13.067 -39.737 1.00 48.81 498 PHE A C 1
ATOM 3975 O O . PHE A 1 498 ? 13.533 -14.136 -39.153 1.00 48.81 498 PHE A O 1
ATOM 3982 N N . PHE A 1 499 ? 12.638 -12.081 -39.252 1.00 51.66 499 PHE A N 1
ATOM 3983 C CA . PHE A 1 499 ? 12.180 -12.081 -37.858 1.00 51.66 499 PHE A CA 1
ATOM 3984 C C . PHE A 1 499 ? 10.742 -11.655 -37.618 1.00 51.66 499 PHE A C 1
ATOM 3986 O O . PHE A 1 499 ? 10.366 -11.542 -36.459 1.00 51.66 499 PHE A O 1
ATOM 3993 N N . ILE A 1 500 ? 9.910 -11.451 -38.646 1.00 48.88 500 ILE A N 1
ATOM 3994 C CA . ILE A 1 500 ? 8.465 -11.398 -38.389 1.00 48.88 500 ILE A CA 1
ATOM 3995 C C . ILE A 1 500 ? 8.091 -12.823 -37.981 1.00 48.88 500 ILE A C 1
ATOM 3997 O O . ILE A 1 500 ? 8.084 -13.691 -38.861 1.00 48.88 500 ILE A O 1
ATOM 4001 N N . PRO A 1 501 ? 7.791 -13.122 -36.704 1.00 47.72 501 PRO A N 1
ATOM 4002 C CA . PRO A 1 501 ? 7.280 -14.427 -36.357 1.00 47.72 501 PRO A CA 1
ATOM 4003 C C . PRO A 1 501 ? 5.876 -14.422 -36.956 1.00 47.72 501 PRO A C 1
ATOM 4005 O O . PRO A 1 501 ? 4.937 -13.891 -36.364 1.00 47.72 501 PRO A O 1
ATOM 4008 N N . LYS A 1 502 ? 5.743 -14.942 -38.183 1.00 45.38 502 LYS A N 1
ATOM 4009 C CA . LYS A 1 502 ? 4.486 -14.977 -38.950 1.00 45.38 502 LYS A CA 1
ATOM 4010 C C . LYS A 1 502 ? 3.359 -15.686 -38.187 1.00 45.38 502 LYS A C 1
ATOM 4012 O O . LYS A 1 502 ? 2.206 -15.589 -38.584 1.00 45.38 502 LYS A O 1
ATOM 4017 N N . GLU A 1 503 ? 3.696 -16.359 -37.091 1.00 49.00 503 GLU A N 1
ATOM 4018 C CA . GLU A 1 503 ? 2.800 -17.137 -36.245 1.00 49.00 503 GLU A CA 1
ATOM 4019 C C . GLU A 1 503 ? 2.324 -16.415 -34.967 1.00 49.00 503 GLU A C 1
ATOM 4021 O O . GLU A 1 503 ? 1.395 -16.908 -34.340 1.00 49.00 503 GLU A O 1
ATOM 4026 N N . HIS A 1 504 ? 2.892 -15.264 -34.564 1.00 52.69 504 HIS A N 1
ATOM 4027 C CA . HIS A 1 504 ? 2.717 -14.778 -33.176 1.00 52.69 504 HIS A CA 1
ATOM 4028 C C . HIS A 1 504 ? 2.175 -13.350 -32.998 1.00 52.69 504 HIS A C 1
ATOM 4030 O O . HIS A 1 504 ? 1.969 -12.927 -31.859 1.00 52.69 504 HIS A O 1
ATOM 4036 N N . CYS A 1 505 ? 1.915 -12.589 -34.067 1.00 60.84 505 CYS A N 1
ATOM 4037 C CA . CYS A 1 505 ? 1.373 -11.235 -33.921 1.00 60.84 505 CYS A CA 1
ATOM 4038 C C . CYS A 1 505 ? 0.393 -10.867 -35.038 1.00 60.84 505 CYS A C 1
ATOM 4040 O O . CYS A 1 505 ? 0.698 -11.003 -36.224 1.00 60.84 505 CYS A O 1
ATOM 4042 N N . GLU A 1 506 ? -0.780 -10.356 -34.658 1.00 71.38 506 GLU A N 1
ATOM 4043 C CA . GLU A 1 506 ? -1.697 -9.726 -35.601 1.00 71.38 506 GLU A CA 1
ATOM 4044 C C . GLU A 1 506 ? -1.022 -8.508 -36.236 1.00 71.38 506 GLU A C 1
ATOM 4046 O O . GLU A 1 506 ? -0.542 -7.611 -35.541 1.00 71.38 506 GLU A O 1
ATOM 4051 N N . LYS A 1 507 ? -1.030 -8.450 -37.572 1.00 75.19 507 LYS A N 1
ATOM 4052 C CA . LYS A 1 507 ? -0.385 -7.380 -38.348 1.00 75.19 507 LYS A CA 1
ATOM 4053 C C . LYS A 1 507 ? -0.780 -5.974 -37.871 1.00 75.19 507 LYS A C 1
ATOM 4055 O O . LYS A 1 507 ? 0.062 -5.092 -37.792 1.00 75.19 507 LYS A O 1
ATOM 4060 N N . VAL A 1 508 ? -2.041 -5.794 -37.475 1.00 77.56 508 VAL A N 1
ATOM 4061 C CA . VAL A 1 508 ? -2.574 -4.522 -36.960 1.00 77.56 508 VAL A CA 1
ATOM 4062 C C . VAL A 1 508 ? -1.895 -4.096 -35.652 1.00 77.56 508 VAL A C 1
ATOM 4064 O O . VAL A 1 508 ? -1.581 -2.921 -35.468 1.00 77.56 508 VAL A O 1
ATOM 4067 N N . VAL A 1 509 ? -1.654 -5.040 -34.739 1.00 82.06 509 VAL A N 1
ATOM 4068 C CA . VAL A 1 509 ? -1.014 -4.768 -33.443 1.00 82.06 509 VAL A CA 1
ATOM 4069 C C . VAL A 1 509 ? 0.464 -4.435 -33.642 1.00 82.06 509 VAL A C 1
ATOM 4071 O O . VAL A 1 509 ? 0.970 -3.507 -33.008 1.00 82.06 509 VAL A O 1
ATOM 4074 N N . PHE A 1 510 ? 1.126 -5.138 -34.565 1.00 84.88 510 PHE A N 1
ATOM 4075 C CA . PHE A 1 510 ? 2.493 -4.833 -34.980 1.00 84.88 510 PHE A CA 1
ATOM 4076 C C . PHE A 1 510 ? 2.607 -3.422 -35.570 1.00 84.88 510 PHE A C 1
ATOM 4078 O O . PHE A 1 510 ? 3.395 -2.627 -35.065 1.00 84.88 510 PHE A O 1
ATOM 4085 N N . ASP A 1 511 ? 1.788 -3.083 -36.569 1.00 83.69 511 ASP A N 1
ATOM 4086 C CA . ASP A 1 511 ? 1.838 -1.781 -37.248 1.00 83.69 511 ASP A CA 1
ATOM 4087 C C . ASP A 1 511 ? 1.585 -0.621 -36.262 1.00 83.69 511 ASP A C 1
ATOM 4089 O O . ASP A 1 511 ? 2.272 0.403 -36.293 1.00 83.69 511 ASP A O 1
ATOM 4093 N N . ASN A 1 512 ? 0.653 -0.803 -35.320 1.00 88.12 512 ASN A N 1
ATOM 4094 C CA . ASN A 1 512 ? 0.390 0.163 -34.253 1.00 88.12 512 ASN A CA 1
ATOM 4095 C C . ASN A 1 512 ? 1.606 0.335 -33.324 1.00 88.12 512 ASN A C 1
ATOM 4097 O O . ASN A 1 512 ? 2.063 1.458 -33.115 1.00 88.12 512 ASN A O 1
ATOM 4101 N N . CYS A 1 513 ? 2.171 -0.759 -32.803 1.00 88.12 513 CYS A N 1
ATOM 4102 C CA . CYS A 1 513 ? 3.362 -0.701 -31.951 1.00 88.12 513 CYS A CA 1
ATOM 4103 C C . CYS A 1 513 ? 4.543 -0.042 -32.682 1.00 88.12 513 CYS A C 1
ATOM 4105 O O . CYS A 1 513 ? 5.158 0.885 -32.157 1.00 88.12 513 CYS A O 1
ATOM 4107 N N . PHE A 1 514 ? 4.803 -0.455 -33.923 1.00 88.06 514 PHE A N 1
ATOM 4108 C CA . PHE A 1 514 ? 5.886 0.069 -34.746 1.00 88.06 514 PHE A CA 1
ATOM 4109 C C . PHE A 1 514 ? 5.742 1.576 -35.000 1.00 88.06 514 PHE A C 1
ATOM 4111 O O . PHE A 1 514 ? 6.698 2.321 -34.794 1.00 88.06 514 PHE A O 1
ATOM 4118 N N . SER A 1 515 ? 4.537 2.050 -35.343 1.00 88.19 515 SER A N 1
ATOM 4119 C CA . SER A 1 515 ? 4.266 3.484 -35.538 1.00 88.19 515 SER A CA 1
ATOM 4120 C C . SER A 1 515 ? 4.527 4.321 -34.278 1.00 88.19 515 SER A C 1
ATOM 4122 O O . SER A 1 515 ? 5.116 5.401 -34.362 1.00 88.19 515 SER A O 1
ATOM 4124 N N . LYS A 1 516 ? 4.167 3.808 -33.093 1.00 88.56 516 LYS A N 1
ATOM 4125 C CA . LYS A 1 516 ? 4.409 4.491 -31.814 1.00 88.56 516 LYS A CA 1
ATOM 4126 C C . LYS A 1 516 ? 5.891 4.535 -31.462 1.00 88.56 516 LYS A C 1
ATOM 4128 O O . LYS A 1 516 ? 6.376 5.575 -31.029 1.00 88.56 516 LYS A O 1
ATOM 4133 N N . VAL A 1 517 ? 6.624 3.445 -31.693 1.00 89.00 517 VAL A N 1
ATOM 4134 C CA . VAL A 1 517 ? 8.083 3.407 -31.502 1.00 89.00 517 VAL A CA 1
ATOM 4135 C C . VAL A 1 517 ? 8.781 4.383 -32.459 1.00 89.00 517 VAL A C 1
ATOM 4137 O O . VAL A 1 517 ? 9.664 5.128 -32.037 1.00 89.00 517 VAL A O 1
ATOM 4140 N N . GLN A 1 518 ? 8.345 4.467 -33.721 1.00 87.75 518 GLN A N 1
ATOM 4141 C CA . GLN A 1 518 ? 8.846 5.460 -34.679 1.00 87.75 518 GLN A CA 1
ATOM 4142 C C . GLN A 1 518 ? 8.573 6.897 -34.227 1.00 87.75 518 GLN A C 1
ATOM 4144 O O . GLN A 1 518 ? 9.472 7.738 -34.271 1.00 87.75 518 GLN A O 1
ATOM 4149 N N . GLN A 1 519 ? 7.357 7.181 -33.755 1.00 87.12 519 GLN A N 1
ATOM 4150 C CA . GLN A 1 519 ? 7.010 8.493 -33.213 1.00 87.12 519 GLN A CA 1
ATOM 4151 C C . GLN A 1 519 ? 7.903 8.839 -32.013 1.00 87.12 519 GLN A C 1
ATOM 4153 O O . GLN A 1 519 ? 8.453 9.939 -31.945 1.00 87.12 519 GLN A O 1
ATOM 4158 N N . HIS A 1 520 ? 8.113 7.886 -31.106 1.00 84.38 520 HIS A N 1
ATOM 4159 C CA . HIS A 1 520 ? 8.971 8.058 -29.938 1.00 84.38 520 HIS A CA 1
ATOM 4160 C C . HIS A 1 520 ? 10.429 8.352 -30.334 1.00 84.38 520 HIS A C 1
ATOM 4162 O O . HIS A 1 520 ? 11.031 9.298 -29.826 1.00 84.38 520 HIS A O 1
ATOM 4168 N N . MET A 1 521 ? 10.965 7.628 -31.323 1.00 82.56 521 MET A N 1
ATOM 4169 C CA . MET A 1 521 ? 12.294 7.877 -31.893 1.00 82.56 521 MET A CA 1
ATOM 4170 C C . MET A 1 521 ? 12.396 9.249 -32.575 1.00 82.56 521 MET A C 1
ATOM 4172 O O . MET A 1 521 ? 13.408 9.940 -32.447 1.00 82.56 521 MET A O 1
ATOM 4176 N N . SER A 1 522 ? 11.348 9.683 -33.280 1.00 83.00 522 SER A N 1
ATOM 4177 C CA . SER A 1 522 ? 11.330 11.006 -33.914 1.00 83.00 522 SER A CA 1
ATOM 4178 C C . SER A 1 522 ? 11.353 12.136 -32.879 1.00 83.00 522 SER A C 1
ATOM 4180 O O . SER A 1 522 ? 12.138 13.072 -33.017 1.00 83.00 522 SER A O 1
ATOM 4182 N N . ASN A 1 523 ? 10.596 11.995 -31.785 1.00 79.25 523 ASN A N 1
ATOM 4183 C CA . ASN A 1 523 ? 10.613 12.932 -30.663 1.00 79.25 523 ASN A CA 1
ATOM 4184 C C . ASN A 1 523 ? 11.994 12.985 -29.999 1.00 79.25 523 ASN A C 1
ATOM 4186 O O . ASN A 1 523 ? 12.502 14.073 -29.728 1.00 79.25 523 ASN A O 1
ATOM 4190 N N . LEU A 1 524 ? 12.622 11.822 -29.801 1.00 71.69 524 LEU A N 1
ATOM 4191 C CA . LEU A 1 524 ? 13.988 11.714 -29.293 1.00 71.69 524 LEU A CA 1
ATOM 4192 C C . LEU A 1 524 ? 14.982 12.463 -30.188 1.00 71.69 524 LEU A C 1
ATOM 4194 O O . LEU A 1 524 ? 15.768 13.257 -29.684 1.00 71.69 524 LEU A O 1
ATOM 4198 N N . ARG A 1 525 ? 14.919 12.290 -31.513 1.00 71.12 525 ARG A N 1
ATOM 4199 C CA . ARG A 1 525 ? 15.788 13.009 -32.465 1.00 71.12 525 ARG A CA 1
ATOM 4200 C C . ARG A 1 525 ? 15.560 14.514 -32.481 1.00 71.12 525 ARG A C 1
ATOM 4202 O O . ARG A 1 525 ? 16.525 15.270 -32.548 1.00 71.12 525 ARG A O 1
ATOM 4209 N N . CYS A 1 526 ? 14.306 14.957 -32.414 1.00 70.75 526 CYS A N 1
ATOM 4210 C CA . CYS A 1 526 ? 13.984 16.381 -32.337 1.00 70.75 526 CYS A CA 1
ATOM 4211 C C . CYS A 1 526 ? 14.540 17.024 -31.062 1.00 70.75 526 CYS A C 1
ATOM 4213 O O . CYS A 1 526 ? 14.964 18.176 -31.094 1.00 70.75 526 CYS A O 1
ATOM 4215 N N . GLN A 1 527 ? 14.557 16.283 -29.954 1.00 61.94 527 GLN A N 1
ATOM 4216 C CA . GLN A 1 527 ? 15.145 16.744 -28.698 1.00 61.94 527 GLN A CA 1
ATOM 4217 C C . GLN A 1 527 ? 16.678 16.607 -28.682 1.00 61.94 527 GLN A C 1
ATOM 4219 O O . GLN A 1 527 ? 17.346 17.406 -28.027 1.00 61.94 527 GLN A O 1
ATOM 4224 N N . TYR A 1 528 ? 17.243 15.652 -29.433 1.00 62.31 528 TYR A N 1
ATOM 4225 C CA . TYR A 1 528 ? 18.664 15.292 -29.401 1.00 62.31 528 TYR A CA 1
ATOM 4226 C C . TYR A 1 528 ? 19.245 15.029 -30.803 1.00 62.31 528 TYR A C 1
ATOM 4228 O O . TYR A 1 528 ? 19.268 13.888 -31.272 1.00 62.31 528 TYR A O 1
ATOM 4236 N N . PRO A 1 529 ? 19.819 16.058 -31.454 1.00 60.25 529 PRO A N 1
ATOM 4237 C CA . PRO A 1 529 ? 20.407 15.917 -32.787 1.00 60.25 529 PRO A CA 1
ATOM 4238 C C . PRO A 1 529 ? 21.639 14.991 -32.836 1.00 60.25 529 PRO A C 1
ATOM 4240 O O . PRO A 1 529 ? 21.966 14.476 -33.899 1.00 60.25 529 PRO A O 1
ATOM 4243 N N . ASN A 1 530 ? 22.310 14.761 -31.697 1.00 59.75 530 ASN A N 1
ATOM 4244 C CA . ASN A 1 530 ? 23.539 13.960 -31.575 1.00 59.75 530 ASN A CA 1
ATOM 4245 C C . ASN A 1 530 ? 23.308 12.593 -30.891 1.00 59.75 530 ASN A C 1
ATOM 4247 O O . ASN A 1 530 ? 24.149 12.139 -30.119 1.00 59.75 530 ASN A O 1
ATOM 4251 N N . ILE A 1 531 ? 22.178 11.925 -31.141 1.00 62.31 531 ILE A N 1
ATOM 4252 C CA . ILE A 1 531 ? 21.856 10.601 -30.559 1.00 62.31 531 ILE A CA 1
ATOM 4253 C C . ILE A 1 531 ? 22.951 9.546 -30.785 1.00 62.31 531 ILE A C 1
ATOM 4255 O O . ILE A 1 531 ? 23.178 8.693 -29.926 1.00 62.31 531 ILE A O 1
ATOM 4259 N N . ASP A 1 532 ? 23.680 9.634 -31.896 1.00 59.88 532 ASP A N 1
ATOM 4260 C CA . ASP A 1 532 ? 24.753 8.691 -32.222 1.00 59.88 532 ASP A CA 1
ATOM 4261 C C . ASP A 1 532 ? 25.929 8.756 -31.233 1.00 59.88 532 ASP A C 1
ATOM 4263 O O . ASP A 1 532 ? 26.616 7.755 -31.032 1.00 59.88 532 ASP A O 1
ATOM 4267 N N . SER A 1 533 ? 26.161 9.902 -30.574 1.00 58.69 533 SER A N 1
ATOM 4268 C CA . SER A 1 533 ? 27.179 9.999 -29.519 1.00 58.69 533 SER A CA 1
ATOM 4269 C C . SER A 1 533 ? 26.721 9.343 -28.217 1.00 58.69 533 SER A C 1
ATOM 4271 O O . SER A 1 533 ? 27.549 8.770 -27.514 1.00 58.69 533 SER A O 1
ATOM 4273 N N . LEU A 1 534 ? 25.413 9.359 -27.936 1.00 56.31 534 LEU A N 1
ATOM 4274 C CA . LEU A 1 534 ? 24.802 8.664 -26.802 1.00 56.31 534 LEU A CA 1
ATOM 4275 C C . LEU A 1 534 ? 24.868 7.147 -26.973 1.00 56.31 534 LEU A C 1
ATOM 4277 O O . LEU A 1 534 ? 25.154 6.426 -26.031 1.00 56.31 534 LEU A O 1
ATOM 4281 N N . CYS A 1 535 ? 24.667 6.647 -28.191 1.00 56.38 535 CYS A N 1
ATOM 4282 C CA . CYS A 1 535 ? 24.780 5.213 -28.462 1.00 56.38 535 CYS A CA 1
ATOM 4283 C C . CYS A 1 535 ? 26.192 4.675 -28.173 1.00 56.38 535 CYS A C 1
ATOM 4285 O O . CYS A 1 535 ? 26.355 3.486 -27.923 1.00 56.38 535 CYS A O 1
ATOM 4287 N N . ASN A 1 536 ? 27.217 5.535 -28.175 1.00 55.31 536 ASN A N 1
ATOM 4288 C CA . ASN A 1 536 ? 28.573 5.130 -27.816 1.00 55.31 536 ASN A CA 1
ATOM 4289 C C . ASN A 1 536 ? 28.776 4.934 -26.310 1.00 55.31 536 ASN A C 1
ATOM 4291 O O . ASN A 1 536 ? 29.756 4.290 -25.960 1.00 55.31 536 ASN A O 1
ATOM 4295 N N . SER A 1 537 ? 27.908 5.460 -25.431 1.00 50.91 537 SER A N 1
ATOM 4296 C CA . SER A 1 537 ? 27.973 5.115 -24.005 1.00 50.91 537 SER A CA 1
ATOM 4297 C C . SER A 1 537 ? 27.385 3.731 -23.736 1.00 50.91 537 SER A C 1
ATOM 4299 O O . SER A 1 537 ? 27.859 3.070 -22.831 1.00 50.91 537 SER A O 1
ATOM 4301 N N . TYR A 1 538 ? 26.421 3.269 -24.541 1.00 46.28 538 TYR A N 1
ATOM 4302 C CA . TYR A 1 538 ? 25.792 1.940 -24.436 1.00 46.28 538 TYR A CA 1
ATOM 4303 C C . TYR A 1 538 ? 26.551 0.801 -25.153 1.00 46.28 538 TYR A C 1
ATOM 4305 O O . TYR A 1 538 ? 26.124 -0.355 -25.055 1.00 46.28 538 TYR A O 1
ATOM 4313 N N . ASN A 1 539 ? 27.615 1.122 -25.900 1.00 39.25 539 ASN A N 1
ATOM 4314 C CA . ASN A 1 539 ? 28.562 0.163 -26.494 1.00 39.25 539 ASN A CA 1
ATOM 4315 C C . ASN A 1 539 ? 29.706 -0.118 -25.525 1.00 39.25 539 ASN A C 1
ATOM 4317 O O . ASN A 1 539 ? 30.184 -1.274 -25.540 1.00 39.25 539 ASN A O 1
#

Radius of gyration: 34.64 Å; chains: 1; bounding box: 74×60×99 Å

pLDDT: mean 76.81, std 17.6, range [28.3, 97.38]